Protein AF-A0A8H7PM31-F1 (afdb_monomer_lite)

Structure (mmCIF, N/CA/C/O backbone):
data_AF-A0A8H7PM31-F1
#
_entry.id   AF-A0A8H7PM31-F1
#
loop_
_atom_site.group_PDB
_atom_site.id
_atom_site.type_symbol
_atom_site.label_atom_id
_atom_site.label_alt_id
_atom_site.label_comp_id
_atom_site.label_asym_id
_atom_site.label_entity_id
_atom_site.label_seq_id
_atom_site.pdbx_PDB_ins_code
_atom_site.Cartn_x
_atom_site.Cartn_y
_atom_site.Cartn_z
_atom_site.occupancy
_atom_site.B_iso_or_equiv
_atom_site.auth_seq_id
_atom_site.auth_comp_id
_atom_site.auth_asym_id
_atom_site.auth_atom_id
_atom_site.pdbx_PDB_model_num
ATOM 1 N N . MET A 1 1 ? -33.377 15.675 22.218 1.00 45.00 1 MET A N 1
ATOM 2 C CA . MET A 1 1 ? -32.262 16.637 22.140 1.00 45.00 1 MET A CA 1
ATOM 3 C C . MET A 1 1 ? -31.591 16.494 20.774 1.00 45.00 1 MET A C 1
ATOM 5 O O . MET A 1 1 ? -31.888 15.570 20.037 1.00 45.00 1 MET A O 1
ATOM 9 N N . GLY A 1 2 ? -30.777 17.449 20.335 1.00 59.16 2 GLY A N 1
ATOM 10 C CA . GLY A 1 2 ? -30.317 17.494 18.942 1.00 59.16 2 GLY A CA 1
ATOM 11 C C . GLY A 1 2 ? -29.448 16.301 18.508 1.00 59.16 2 GLY A C 1
ATOM 12 O O . GLY A 1 2 ? -29.523 15.890 17.349 1.00 59.16 2 GLY A O 1
ATOM 13 N N . TYR A 1 3 ? -28.716 15.693 19.444 1.00 81.50 3 TYR A N 1
ATOM 14 C CA . TYR A 1 3 ? -27.891 14.512 19.188 1.00 81.50 3 TYR A CA 1
ATOM 15 C C . TYR A 1 3 ? -28.659 13.182 19.175 1.00 81.50 3 TYR A C 1
ATOM 17 O O . TYR A 1 3 ? -28.059 12.182 18.811 1.00 81.50 3 TYR A O 1
ATOM 25 N N . ASP A 1 4 ? -29.967 13.143 19.468 1.00 82.38 4 ASP A N 1
ATOM 26 C CA . ASP A 1 4 ? -30.724 11.877 19.575 1.00 82.38 4 ASP A CA 1
ATOM 27 C C . ASP A 1 4 ? -30.613 11.012 18.308 1.00 82.38 4 ASP A C 1
ATOM 29 O O . ASP A 1 4 ? -30.598 9.788 18.366 1.00 82.38 4 ASP A O 1
ATOM 33 N N . LYS A 1 5 ? -30.529 11.656 17.139 1.00 85.81 5 LYS A N 1
ATOM 34 C CA . LYS A 1 5 ? -30.349 10.964 15.858 1.00 85.81 5 LYS A CA 1
ATOM 35 C C . LYS A 1 5 ? -28.924 10.465 15.637 1.00 85.81 5 LYS A C 1
ATOM 37 O O . LYS A 1 5 ? -28.766 9.447 14.979 1.00 85.81 5 LYS A O 1
ATOM 42 N N . LEU A 1 6 ? -27.915 11.166 16.160 1.00 87.94 6 LEU A N 1
ATOM 43 C CA . LEU A 1 6 ? -26.543 10.660 16.160 1.00 87.94 6 LEU A CA 1
ATOM 44 C C . LEU A 1 6 ? -26.432 9.463 17.107 1.00 87.94 6 LEU A C 1
ATOM 46 O O . LEU A 1 6 ? -25.900 8.435 16.715 1.00 87.94 6 LEU A O 1
ATOM 50 N N . ASP A 1 7 ? -27.002 9.569 18.306 1.00 89.12 7 ASP A N 1
ATOM 51 C CA . ASP A 1 7 ? -27.062 8.473 19.275 1.00 89.12 7 ASP A CA 1
ATOM 52 C C . ASP A 1 7 ? -27.772 7.245 18.682 1.00 89.12 7 ASP A C 1
ATOM 54 O O . ASP A 1 7 ? -27.278 6.126 18.794 1.00 89.12 7 ASP A O 1
ATOM 58 N N . ALA A 1 8 ? -28.889 7.453 17.975 1.00 86.88 8 ALA A N 1
ATOM 59 C CA . ALA A 1 8 ? -29.598 6.387 17.268 1.00 86.88 8 ALA A CA 1
ATOM 60 C C . ALA A 1 8 ? -28.777 5.775 16.121 1.00 86.88 8 ALA A C 1
ATOM 62 O O . ALA A 1 8 ? -28.848 4.571 15.903 1.00 86.88 8 ALA A O 1
ATOM 63 N N . ALA A 1 9 ? -28.003 6.590 15.399 1.00 85.06 9 ALA A N 1
ATOM 64 C CA . ALA A 1 9 ? -27.138 6.135 14.315 1.00 85.06 9 ALA A CA 1
ATOM 65 C C . ALA A 1 9 ? -25.935 5.323 14.822 1.00 85.06 9 ALA A C 1
ATOM 67 O O . ALA A 1 9 ? -25.570 4.318 14.219 1.00 85.06 9 ALA A O 1
ATOM 68 N N . LEU A 1 10 ? -25.334 5.737 15.940 1.00 87.50 10 LEU A N 1
ATOM 69 C CA . LEU A 1 10 ? -24.235 5.016 16.585 1.00 87.50 10 LEU A CA 1
ATOM 70 C C . LEU A 1 10 ? -24.727 3.753 17.304 1.00 87.50 10 LEU A C 1
ATOM 72 O O . LEU A 1 10 ? -23.999 2.765 17.370 1.00 87.50 10 LEU A O 1
ATOM 76 N N . ALA A 1 11 ? -25.958 3.787 17.825 1.00 86.56 11 ALA A N 1
ATOM 77 C CA . ALA A 1 11 ? -26.639 2.682 18.496 1.00 86.56 11 ALA A CA 1
ATOM 78 C C . ALA A 1 11 ? -25.849 2.069 19.671 1.00 86.56 11 ALA A C 1
ATOM 80 O O . ALA A 1 11 ? -25.970 0.879 19.969 1.00 86.56 11 ALA A O 1
ATOM 81 N N . TRP A 1 12 ? -25.035 2.872 20.361 1.00 88.69 12 TRP A N 1
ATOM 82 C CA . TRP A 1 12 ? -24.229 2.383 21.477 1.00 88.69 12 TRP A CA 1
ATOM 83 C C . TRP A 1 12 ? -25.018 2.296 22.792 1.00 88.69 12 TRP A C 1
ATOM 85 O O . TRP A 1 12 ? -25.852 3.163 23.077 1.00 88.69 12 TRP A O 1
ATOM 95 N N . PRO A 1 13 ? -24.732 1.299 23.653 1.00 82.88 13 PRO A N 1
ATOM 96 C CA . PRO A 1 13 ? -25.353 1.201 24.970 1.00 82.88 13 PRO A CA 1
ATOM 97 C C . PRO A 1 13 ? -25.128 2.473 25.798 1.00 82.88 13 PRO A C 1
ATOM 99 O O . PRO A 1 13 ? -24.004 2.948 25.929 1.00 82.88 13 PRO A O 1
ATOM 102 N N . GLN A 1 14 ? -26.204 3.024 26.371 1.00 83.00 14 GLN A N 1
ATOM 103 C CA . GLN A 1 14 ? -26.175 4.255 27.182 1.00 83.00 14 GLN A CA 1
ATOM 104 C C . GLN A 1 14 ? -25.599 5.492 26.459 1.00 83.00 14 GLN A C 1
ATOM 106 O O . GLN A 1 14 ? -25.254 6.473 27.116 1.00 83.00 14 GLN A O 1
ATOM 111 N N . ASN A 1 15 ? -25.512 5.466 25.124 1.00 88.31 15 ASN A N 1
ATOM 112 C CA . ASN A 1 15 ? -24.873 6.495 24.295 1.00 88.31 15 ASN A CA 1
ATOM 113 C C . ASN A 1 15 ? -23.386 6.718 24.640 1.00 88.31 15 ASN A C 1
ATOM 115 O O . ASN A 1 15 ? -22.855 7.825 24.495 1.00 88.31 15 ASN A O 1
ATOM 119 N N . VAL A 1 16 ? -22.720 5.659 25.110 1.00 89.12 16 VAL A N 1
ATOM 120 C CA . VAL A 1 16 ? -21.295 5.628 25.450 1.00 89.12 16 VAL A CA 1
ATOM 121 C C . VAL A 1 16 ? -20.560 4.729 24.442 1.00 89.12 16 VAL A C 1
ATOM 123 O O . VAL A 1 16 ? -21.008 3.609 24.210 1.00 89.12 16 VAL A O 1
ATOM 126 N N . PRO A 1 17 ? -19.442 5.177 23.845 1.00 89.62 17 PRO A N 1
ATOM 127 C CA . PRO A 1 17 ? -18.545 4.369 23.032 1.00 89.62 17 PRO A CA 1
ATOM 128 C C . PRO A 1 17 ? -18.222 2.981 23.596 1.00 89.62 17 PRO A C 1
ATOM 130 O O . PRO A 1 17 ? -18.072 2.825 24.811 1.00 89.62 17 PRO A O 1
ATOM 133 N N . PRO A 1 18 ? -17.998 1.984 22.723 1.00 87.62 18 PRO A N 1
ATOM 134 C CA . PRO A 1 18 ? -17.563 0.658 23.141 1.00 87.62 18 PRO A CA 1
ATOM 135 C C . PRO A 1 18 ? -16.246 0.705 23.926 1.00 87.62 18 PRO A C 1
ATOM 137 O O . PRO A 1 18 ? -15.313 1.409 23.537 1.00 87.62 18 PRO A O 1
ATOM 140 N N . ALA A 1 19 ? -16.148 -0.077 25.000 1.00 86.81 19 ALA A N 1
ATOM 141 C CA . ALA A 1 19 ? -14.922 -0.206 25.784 1.00 86.81 19 ALA A CA 1
ATOM 142 C C . ALA A 1 19 ? -13.772 -0.781 24.939 1.00 86.81 19 ALA A C 1
ATOM 144 O O . ALA A 1 19 ? -13.984 -1.683 24.126 1.00 86.81 19 ALA A O 1
ATOM 145 N N . GLY A 1 20 ? -12.553 -0.276 25.137 1.00 87.00 20 GLY A N 1
ATOM 146 C CA . GLY A 1 20 ? -11.367 -0.718 24.396 1.00 87.00 20 GLY A CA 1
ATOM 147 C C . GLY A 1 20 ? -11.335 -0.284 22.927 1.00 87.00 20 GLY A C 1
ATOM 148 O O . GLY A 1 20 ? -10.529 -0.817 22.166 1.00 87.00 20 GLY A O 1
ATOM 149 N N . SER A 1 21 ? -12.206 0.643 22.508 1.00 90.06 21 SER A N 1
ATOM 150 C CA . SER A 1 21 ? -12.247 1.122 21.122 1.00 90.06 21 SER A CA 1
ATOM 151 C C . SER A 1 21 ? -11.328 2.323 20.881 1.00 90.06 21 SER A C 1
ATOM 153 O O . SER A 1 21 ? -11.058 3.132 21.773 1.00 90.06 21 SER A O 1
ATOM 155 N N . ASN A 1 22 ? -10.848 2.434 19.644 1.00 92.75 22 ASN A N 1
ATOM 156 C CA . ASN A 1 22 ? -10.134 3.591 19.123 1.00 92.75 22 ASN A CA 1
ATOM 157 C C . ASN A 1 22 ? -10.984 4.297 18.061 1.00 92.75 22 ASN A C 1
ATOM 159 O O . ASN A 1 22 ? -11.153 3.790 16.951 1.00 92.75 22 ASN A O 1
ATOM 163 N N . ILE A 1 23 ? -11.506 5.472 18.388 1.00 93.81 23 ILE A N 1
ATOM 164 C CA . ILE A 1 23 ? -12.358 6.267 17.506 1.00 93.81 23 ILE A CA 1
ATOM 165 C C . ILE A 1 23 ? -11.547 7.444 16.976 1.00 93.81 23 ILE A C 1
ATOM 167 O O . ILE A 1 23 ? -10.914 8.175 17.736 1.00 93.81 23 ILE A O 1
ATOM 171 N N . VAL A 1 24 ? -11.585 7.656 15.666 1.00 94.44 24 VAL A N 1
ATOM 172 C CA . VAL A 1 24 ? -10.928 8.804 15.038 1.00 94.44 24 VAL A CA 1
ATOM 173 C C . VAL A 1 24 ? -11.989 9.733 14.469 1.00 94.44 24 VAL A C 1
ATOM 175 O O . VAL A 1 24 ? -12.844 9.309 13.696 1.00 94.44 24 VAL A O 1
ATOM 178 N N . ILE A 1 25 ? -11.941 11.000 14.866 1.00 94.94 25 ILE A N 1
ATOM 179 C CA . ILE A 1 25 ? -12.756 12.058 14.276 1.00 94.94 25 ILE A CA 1
ATOM 180 C C . ILE A 1 25 ? -11.877 12.789 13.270 1.00 94.94 25 ILE A C 1
ATOM 182 O O . ILE A 1 25 ? -10.817 13.293 13.635 1.00 94.94 25 ILE A O 1
ATOM 186 N N . THR A 1 26 ? -12.313 12.843 12.018 1.00 92.69 26 THR A N 1
ATOM 187 C CA . THR A 1 26 ? -11.656 13.657 10.996 1.00 92.69 26 THR A CA 1
ATOM 188 C C . THR A 1 26 ? -12.504 14.869 10.689 1.00 92.69 26 THR A C 1
ATOM 190 O O . THR A 1 26 ? -13.721 14.751 10.531 1.00 92.69 26 THR A O 1
ATOM 193 N N . ASP A 1 27 ? -11.875 16.014 10.530 1.00 89.88 27 ASP A N 1
ATOM 194 C CA . ASP A 1 27 ? -12.546 17.236 10.120 1.00 89.88 27 ASP A CA 1
ATOM 195 C C . ASP A 1 27 ? -11.686 18.021 9.120 1.00 89.88 27 ASP A C 1
ATOM 197 O O . ASP A 1 27 ? -10.603 17.584 8.727 1.00 89.88 27 ASP A O 1
ATOM 201 N N . THR A 1 28 ? -12.213 19.141 8.636 1.00 85.31 28 THR A N 1
ATOM 202 C CA . THR A 1 28 ? -11.558 19.986 7.630 1.00 85.31 28 THR A CA 1
ATOM 203 C C . THR A 1 28 ? -11.675 21.457 8.019 1.00 85.31 28 THR A C 1
ATOM 205 O O . THR A 1 28 ? -12.566 21.842 8.779 1.00 85.31 28 THR A O 1
ATOM 208 N N . LEU A 1 29 ? -10.874 22.327 7.409 1.00 80.50 29 LEU A N 1
ATOM 209 C CA . LEU A 1 29 ? -10.972 23.783 7.563 1.00 80.50 29 LEU A CA 1
ATOM 210 C C . LEU A 1 29 ? -12.382 24.320 7.272 1.00 80.50 29 LEU A C 1
ATOM 212 O O . LEU A 1 29 ? -12.822 25.294 7.882 1.00 80.50 29 LEU A O 1
ATOM 216 N N . LYS A 1 30 ? -13.106 23.690 6.340 1.00 81.56 30 LYS A N 1
ATOM 217 C CA . LYS A 1 30 ? -14.468 24.091 5.946 1.00 81.56 30 LYS A CA 1
ATOM 218 C C . LYS A 1 30 ? -15.546 23.507 6.863 1.00 81.56 30 LYS A C 1
ATOM 220 O O . LYS A 1 30 ? -16.683 23.972 6.828 1.00 81.56 30 LYS A O 1
ATOM 225 N N . SER A 1 31 ? -15.212 22.498 7.662 1.00 86.94 31 SER A N 1
ATOM 226 C CA . SER A 1 31 ? -16.154 21.730 8.467 1.00 86.94 31 SER A CA 1
ATOM 227 C C . SER A 1 31 ? -15.447 21.155 9.693 1.00 86.94 31 SER A C 1
ATOM 229 O O . SER A 1 31 ? -14.782 20.133 9.586 1.00 86.94 31 SER A O 1
ATOM 231 N N . ASN A 1 32 ? -15.614 21.807 10.847 1.00 86.75 32 ASN A N 1
ATOM 232 C CA . ASN A 1 32 ? -14.969 21.442 12.112 1.00 86.75 32 ASN A CA 1
ATOM 233 C C . ASN A 1 32 ? -15.718 20.308 12.847 1.00 86.75 32 ASN A C 1
ATOM 235 O O . ASN A 1 32 ? -16.949 20.329 12.924 1.00 86.75 32 ASN A O 1
ATOM 239 N N . GLY A 1 33 ? -14.978 19.357 13.428 1.00 88.44 33 GLY A N 1
ATOM 240 C CA . GLY A 1 33 ? -15.502 18.161 14.103 1.00 88.44 33 GLY A CA 1
ATOM 241 C C . GLY A 1 33 ? -15.648 18.264 15.628 1.00 88.44 33 GLY A C 1
ATOM 242 O O . GLY A 1 33 ? -16.216 17.363 16.248 1.00 88.44 33 GLY A O 1
ATOM 243 N N . ASN A 1 34 ? -15.209 19.354 16.264 1.00 89.06 34 ASN A N 1
ATOM 244 C CA . ASN A 1 34 ? -15.133 19.492 17.729 1.00 89.06 34 ASN A CA 1
ATOM 245 C C . ASN A 1 34 ? -16.489 19.405 18.437 1.00 89.06 34 ASN A C 1
ATOM 247 O O . ASN A 1 34 ? -16.559 19.050 19.615 1.00 89.06 34 ASN A O 1
ATOM 251 N N . PHE A 1 35 ? -17.596 19.674 17.740 1.00 90.75 35 PHE A N 1
ATOM 252 C CA . PHE A 1 35 ? -18.934 19.494 18.310 1.00 90.75 35 PHE A CA 1
ATOM 253 C C . PHE A 1 35 ? -19.185 18.040 18.760 1.00 90.75 35 PHE A C 1
ATOM 255 O O . PHE A 1 35 ? -19.880 17.820 19.754 1.00 90.75 35 PHE A O 1
ATOM 262 N N . LEU A 1 36 ? -18.560 17.059 18.095 1.00 93.38 36 LEU A N 1
ATOM 263 C CA . LEU A 1 36 ? -18.617 15.643 18.466 1.00 93.38 36 LEU A CA 1
ATOM 264 C C . LEU A 1 36 ? -17.875 15.360 19.777 1.00 93.38 36 LEU A C 1
ATOM 266 O O . LEU A 1 36 ? -18.378 14.603 20.606 1.00 93.38 36 LEU A O 1
ATOM 270 N N . LEU A 1 37 ? -16.731 16.011 20.021 1.00 93.38 37 LEU A N 1
ATOM 271 C CA . LEU A 1 37 ? -16.001 15.866 21.285 1.00 93.38 37 LEU A CA 1
ATOM 272 C C . LEU A 1 37 ? -16.878 16.247 22.472 1.00 93.38 37 LEU A C 1
ATOM 274 O O . LEU A 1 37 ? -16.996 15.496 23.438 1.00 93.38 37 LEU A O 1
ATOM 278 N N . HIS A 1 38 ? -17.547 17.397 22.386 1.00 91.94 38 HIS A N 1
ATOM 279 C CA . HIS A 1 38 ? -18.419 17.859 23.459 1.00 91.94 38 HIS A CA 1
ATOM 280 C C . HIS A 1 38 ? -19.606 16.926 23.699 1.00 91.94 38 HIS A C 1
ATOM 282 O O . HIS A 1 38 ? -20.025 16.765 24.846 1.00 91.94 38 HIS A O 1
ATOM 288 N N . HIS A 1 39 ? -20.124 16.293 22.648 1.00 91.75 39 HIS A N 1
ATOM 289 C CA . HIS A 1 39 ? -21.155 15.271 22.766 1.00 91.75 39 HIS A CA 1
ATOM 290 C C . HIS A 1 39 ? -20.655 14.034 23.532 1.00 91.75 39 HIS A C 1
ATOM 292 O O . HIS A 1 39 ? -21.291 13.625 24.506 1.00 91.75 39 HIS A O 1
ATOM 298 N N . PHE A 1 40 ? -19.482 13.497 23.182 1.00 93.50 40 PHE A N 1
ATOM 299 C CA . PHE A 1 40 ? -18.927 12.329 23.872 1.00 93.50 40 PHE A CA 1
ATOM 300 C C . PHE A 1 40 ? -18.518 12.628 25.315 1.00 93.50 40 PHE A C 1
ATOM 302 O O . PHE A 1 40 ? -18.835 11.836 26.205 1.00 93.50 40 PHE A O 1
ATOM 309 N N . ILE A 1 41 ? -17.899 13.786 25.578 1.00 93.69 41 ILE A N 1
ATOM 310 C CA . ILE A 1 41 ? -17.606 14.253 26.945 1.00 93.69 41 ILE A CA 1
ATOM 311 C C . ILE A 1 41 ? -18.903 14.306 27.755 1.00 93.69 41 ILE A C 1
ATOM 313 O O . ILE A 1 41 ? -18.960 13.832 28.890 1.00 93.69 41 ILE A O 1
ATOM 317 N N . ALA A 1 42 ? -19.960 14.867 27.164 1.00 91.69 42 ALA A N 1
ATOM 318 C CA . ALA A 1 42 ? -21.229 15.036 27.839 1.00 91.69 42 ALA A CA 1
ATOM 319 C C . ALA A 1 42 ? -21.883 13.705 28.224 1.00 91.69 42 ALA A C 1
ATOM 321 O O . ALA A 1 42 ? -22.327 13.547 29.363 1.00 91.69 42 ALA A O 1
ATOM 322 N N . ASN A 1 43 ? -21.933 12.749 27.298 1.00 91.12 43 ASN A N 1
ATOM 323 C CA . ASN A 1 43 ? -22.573 11.459 27.537 1.00 91.12 43 ASN A CA 1
ATOM 324 C C . ASN A 1 43 ? -21.816 10.615 28.573 1.00 91.12 43 ASN A C 1
ATOM 326 O O . ASN A 1 43 ? -22.452 10.080 29.478 1.00 91.12 43 ASN A O 1
ATOM 330 N N . HIS A 1 44 ? -20.479 10.578 28.536 1.00 91.50 44 HIS A N 1
ATOM 331 C CA . HIS A 1 44 ? -19.704 9.822 29.533 1.00 91.50 44 HIS A CA 1
ATOM 332 C C . HIS A 1 44 ? -19.826 10.400 30.939 1.00 91.50 44 HIS A C 1
ATOM 334 O O . HIS A 1 44 ? -19.984 9.649 31.900 1.00 91.50 44 HIS A O 1
ATOM 340 N N . LEU A 1 45 ? -19.803 11.731 31.076 1.00 92.19 45 LEU A N 1
ATOM 341 C CA . LEU A 1 45 ? -19.981 12.365 32.383 1.00 92.19 45 LEU A CA 1
ATOM 342 C C . LEU A 1 45 ? -21.394 12.134 32.935 1.00 92.19 45 LEU A C 1
ATOM 344 O O . LEU A 1 45 ? -21.547 11.905 34.134 1.00 92.19 45 LEU A O 1
ATOM 348 N N . ARG A 1 46 ? -22.427 12.133 32.076 1.00 90.38 46 ARG A N 1
ATOM 349 C CA . ARG A 1 46 ? -23.801 11.763 32.472 1.00 90.38 46 ARG A CA 1
ATOM 350 C C . ARG A 1 46 ? -23.918 10.292 32.872 1.00 90.38 46 ARG A C 1
ATOM 352 O O . ARG A 1 46 ? -24.675 9.989 33.787 1.00 90.38 46 ARG A O 1
ATOM 359 N N . ALA A 1 47 ? -23.147 9.409 32.240 1.00 89.00 47 ALA A N 1
ATOM 360 C CA . ALA A 1 47 ? -23.024 8.003 32.624 1.00 89.00 47 ALA A CA 1
ATOM 361 C C . ALA A 1 47 ? -22.181 7.790 33.902 1.00 89.00 47 ALA A C 1
ATOM 363 O O . ALA A 1 47 ? -22.007 6.660 34.349 1.00 89.00 47 ALA A O 1
ATOM 364 N N . GLY A 1 48 ? -21.652 8.863 34.506 1.00 87.81 48 GLY A N 1
ATOM 365 C CA . GLY A 1 48 ? -20.840 8.804 35.723 1.00 87.81 48 GLY A CA 1
ATOM 366 C C . GLY A 1 48 ? -19.408 8.305 35.506 1.00 87.81 48 GLY A C 1
ATOM 367 O O . GLY A 1 48 ? -18.702 8.060 36.484 1.00 87.81 48 GLY A O 1
ATOM 368 N N . GLN A 1 49 ? -18.972 8.170 34.252 1.00 89.44 49 GLN A N 1
ATOM 369 C CA . GLN A 1 49 ? -17.637 7.706 33.886 1.00 89.44 49 GLN A CA 1
ATOM 370 C C . GLN A 1 49 ? -16.616 8.847 33.868 1.00 89.44 49 GLN A C 1
ATOM 372 O O . GLN A 1 49 ? -16.964 10.031 33.821 1.00 89.44 49 GLN A O 1
ATOM 377 N N . LYS A 1 50 ? -15.330 8.482 33.920 1.00 92.62 50 LYS A N 1
ATOM 378 C CA . LYS A 1 50 ? -14.230 9.447 33.914 1.00 92.62 50 LYS A CA 1
ATOM 379 C C . LYS A 1 50 ? -13.851 9.858 32.497 1.00 92.62 50 LYS A C 1
ATOM 381 O O . LYS A 1 50 ? -13.841 9.035 31.585 1.00 92.62 50 LYS A O 1
ATOM 386 N N . VAL A 1 51 ? -13.479 11.123 32.336 1.00 95.50 51 VAL A N 1
ATOM 387 C CA . VAL A 1 51 ? -13.049 11.693 31.057 1.00 95.50 51 VAL A CA 1
ATOM 388 C C . VAL A 1 51 ? -11.727 12.433 31.237 1.00 95.50 51 VAL A C 1
ATOM 390 O O . VAL A 1 51 ? -11.596 13.277 32.124 1.00 95.50 51 VAL A O 1
ATOM 393 N N . ILE A 1 52 ? -10.761 12.132 30.375 1.00 95.94 52 ILE A N 1
ATOM 394 C CA . ILE A 1 52 ? -9.453 12.776 30.283 1.00 95.94 52 ILE A CA 1
ATOM 395 C C . ILE A 1 52 ? -9.377 13.459 28.919 1.00 95.94 52 ILE A C 1
ATOM 397 O O . ILE A 1 52 ? -9.483 12.796 27.892 1.00 95.94 52 ILE A O 1
ATOM 401 N N . VAL A 1 53 ? -9.184 14.775 28.898 1.00 96.25 53 VAL A N 1
ATOM 402 C CA . VAL A 1 53 ? -9.020 15.556 27.665 1.00 96.25 53 VAL A CA 1
ATOM 403 C C . VAL A 1 53 ? -7.617 16.136 27.624 1.00 96.25 53 VAL A C 1
ATOM 405 O O . VAL A 1 53 ? -7.228 16.867 28.533 1.00 96.25 53 VAL A O 1
ATOM 408 N N . VAL A 1 54 ? -6.881 15.834 26.561 1.00 95.19 54 VAL A N 1
ATOM 409 C CA . VAL A 1 54 ? -5.610 16.465 26.209 1.00 95.19 54 VAL A CA 1
ATOM 410 C C . VAL A 1 54 ? -5.908 17.543 25.173 1.00 95.19 54 VAL A C 1
ATOM 412 O O . VAL A 1 54 ? -6.217 17.225 24.028 1.00 95.19 54 VAL A O 1
ATOM 415 N N . GLY A 1 55 ? -5.874 18.807 25.593 1.00 92.38 55 GLY A N 1
ATOM 416 C CA . GLY A 1 55 ? -6.163 19.948 24.725 1.00 92.38 55 GLY A CA 1
ATOM 417 C C . GLY A 1 55 ? -4.910 20.436 24.008 1.00 92.38 55 GLY A C 1
ATOM 418 O O . GLY A 1 55 ? -4.074 21.081 24.645 1.00 92.38 55 GLY A O 1
ATOM 419 N N . LEU A 1 56 ? -4.785 20.149 22.707 1.00 90.00 56 LEU A N 1
ATOM 420 C CA . LEU A 1 56 ? -3.722 20.703 21.857 1.00 90.00 56 LEU A CA 1
ATOM 421 C C . LEU A 1 56 ? -4.219 21.864 20.987 1.00 90.00 56 LEU A C 1
ATOM 423 O O . LEU A 1 56 ? -3.401 22.667 20.558 1.00 90.00 56 LEU A O 1
ATOM 427 N N . SER A 1 57 ? -5.532 22.010 20.775 1.00 86.19 57 SER A N 1
ATOM 428 C CA . SER A 1 57 ? -6.103 23.115 19.987 1.00 86.19 57 SER A CA 1
ATOM 429 C C . SER A 1 57 ? -6.702 24.228 20.857 1.00 86.19 57 SER A C 1
ATOM 431 O O . SER A 1 57 ? -6.524 25.417 20.588 1.00 86.19 57 SER A O 1
ATOM 433 N N . GLN A 1 58 ? -7.407 23.864 21.937 1.00 88.81 58 GLN A N 1
ATOM 434 C CA . GLN A 1 58 ? -8.178 24.804 22.761 1.00 88.81 58 GLN A CA 1
ATOM 435 C C . GLN A 1 58 ? -7.843 24.730 24.256 1.00 88.81 58 GLN A C 1
ATOM 437 O O . GLN A 1 58 ? -7.538 23.673 24.803 1.00 88.81 58 GLN A O 1
ATOM 442 N N . ILE A 1 59 ? -7.998 25.856 24.959 1.00 88.06 59 ILE A N 1
ATOM 443 C CA . ILE A 1 59 ? -7.841 25.930 26.423 1.00 88.06 59 ILE A CA 1
ATOM 444 C C . ILE A 1 59 ? -9.090 25.425 27.164 1.00 88.06 59 ILE A C 1
ATOM 446 O O . ILE A 1 59 ? -10.207 25.508 26.653 1.00 88.06 59 ILE A O 1
ATOM 450 N N . PHE A 1 60 ? -8.948 25.013 28.431 1.00 90.00 60 PHE A N 1
ATOM 451 C CA . PHE A 1 60 ? -10.060 24.503 29.256 1.00 90.00 60 PHE A CA 1
ATOM 452 C C . PHE A 1 60 ? -11.307 25.407 29.273 1.00 90.00 60 PHE A C 1
ATOM 454 O O . PHE A 1 60 ? -12.435 24.913 29.294 1.00 90.00 60 PHE A O 1
ATOM 461 N N . ASN A 1 61 ? -11.132 26.735 29.239 1.00 89.38 61 ASN A N 1
ATOM 462 C CA . ASN A 1 61 ? -12.257 27.674 29.243 1.00 89.38 61 ASN A CA 1
ATOM 463 C C . ASN A 1 61 ? -13.197 27.484 28.035 1.00 89.38 61 ASN A C 1
ATOM 465 O O . ASN A 1 61 ? -14.408 27.636 28.175 1.00 89.38 61 ASN A O 1
ATOM 469 N N . HIS A 1 62 ? -12.660 27.103 26.872 1.00 89.94 62 HIS A N 1
ATOM 470 C CA . HIS A 1 62 ? -13.451 26.786 25.683 1.00 89.94 62 HIS A CA 1
ATOM 471 C C . HIS A 1 62 ? -14.411 25.619 25.960 1.00 89.94 62 HIS A C 1
ATOM 473 O O . HIS A 1 62 ? -15.630 25.752 25.827 1.00 89.94 62 HIS A O 1
ATOM 479 N N . TYR A 1 63 ? -13.864 24.510 26.464 1.00 91.50 63 TYR A N 1
ATOM 480 C CA . TYR A 1 63 ? -14.622 23.320 26.846 1.00 91.50 63 TYR A CA 1
ATOM 481 C C . TYR A 1 63 ? -15.673 23.608 27.910 1.00 91.50 63 TYR A C 1
ATOM 483 O O . TYR A 1 63 ? -16.811 23.153 27.799 1.00 91.50 63 TYR A O 1
ATOM 491 N N . PHE A 1 64 ? -15.312 24.389 28.928 1.00 91.00 64 PHE A N 1
ATOM 492 C CA . PHE A 1 64 ? -16.215 24.764 30.009 1.00 91.00 64 PHE A CA 1
ATOM 493 C C . PHE A 1 64 ? -17.435 25.549 29.507 1.00 91.00 64 PHE A C 1
ATOM 495 O O . PHE A 1 64 ? -18.569 25.226 29.873 1.00 91.00 64 PHE A O 1
ATOM 502 N N . LEU A 1 65 ? -17.226 26.552 28.648 1.00 90.19 65 LEU A N 1
ATOM 503 C CA . LEU A 1 65 ? -18.310 27.377 28.110 1.00 90.19 65 LEU A CA 1
ATOM 504 C C . LEU A 1 65 ? -19.267 26.567 27.227 1.00 90.19 65 LEU A C 1
ATOM 506 O O . LEU A 1 65 ? -20.483 26.732 27.341 1.00 90.19 65 LEU A O 1
ATOM 510 N N . ILE A 1 66 ? -18.743 25.674 26.384 1.00 88.69 66 ILE A N 1
ATOM 511 C CA . ILE A 1 66 ? -19.574 24.825 25.519 1.00 88.69 66 ILE A CA 1
ATOM 512 C C . ILE A 1 66 ? -20.289 23.749 26.337 1.00 88.69 66 ILE A C 1
ATOM 514 O O . ILE A 1 66 ? -21.494 23.563 26.173 1.00 88.69 66 ILE A O 1
ATOM 518 N N . GLY A 1 67 ? -19.600 23.110 27.286 1.00 89.31 67 GLY A N 1
ATOM 519 C CA . GLY A 1 67 ? -20.212 22.163 28.218 1.00 89.31 67 GLY A CA 1
ATOM 520 C C . GLY A 1 67 ? -21.413 22.778 28.939 1.00 89.31 67 GLY A C 1
ATOM 521 O O . GLY A 1 67 ? -22.485 22.173 28.976 1.00 89.31 67 GLY A O 1
ATOM 522 N N . ARG A 1 68 ? -21.287 24.031 29.400 1.00 89.75 68 ARG A N 1
ATOM 523 C CA . ARG A 1 68 ? -22.386 24.766 30.044 1.00 89.75 68 ARG A CA 1
ATOM 524 C C . ARG A 1 68 ? -23.582 24.971 29.110 1.00 89.75 68 ARG A C 1
ATOM 526 O O . ARG A 1 68 ? -24.715 24.832 29.565 1.00 89.75 68 ARG A O 1
ATOM 533 N N . LYS A 1 69 ? -23.355 25.259 27.822 1.00 87.12 69 LYS A N 1
ATOM 534 C CA . LYS A 1 69 ? -24.427 25.355 26.809 1.00 87.12 69 LYS A CA 1
ATOM 535 C C . LYS A 1 69 ? -25.122 24.013 26.564 1.00 87.12 69 LYS A C 1
ATOM 537 O O . LYS A 1 69 ? -26.327 23.989 26.343 1.00 87.12 69 LYS A O 1
ATOM 542 N N . LEU A 1 70 ? -24.386 22.906 26.668 1.00 85.31 70 LEU A N 1
ATOM 543 C CA . LEU A 1 70 ? -24.915 21.538 26.580 1.00 85.31 70 LEU A CA 1
ATOM 544 C C . LEU A 1 70 ? -25.512 21.021 27.905 1.00 85.31 70 LEU A C 1
ATOM 546 O O . LEU A 1 70 ? -25.881 19.848 28.008 1.00 85.31 70 LEU A O 1
ATOM 550 N N . GLY A 1 71 ? -25.613 21.885 28.922 1.00 87.81 71 GLY A N 1
ATOM 551 C CA . GLY A 1 71 ? -26.221 21.571 30.214 1.00 87.81 71 GLY A CA 1
ATOM 552 C C . GLY A 1 71 ? -25.318 20.807 31.184 1.00 87.81 71 GLY A C 1
ATOM 553 O O . GLY A 1 71 ? -25.831 20.182 32.107 1.00 87.81 71 GLY A O 1
ATOM 554 N N . ILE A 1 72 ? -23.994 20.833 30.997 1.00 89.75 72 ILE A N 1
ATOM 555 C CA . ILE A 1 72 ? -23.024 20.150 31.866 1.00 89.75 72 ILE A CA 1
ATOM 556 C C . ILE A 1 72 ? -22.030 21.140 32.458 1.00 89.75 72 ILE A C 1
ATOM 558 O O . ILE A 1 72 ? -21.391 21.924 31.758 1.00 89.75 72 ILE A O 1
ATOM 562 N N . ASN A 1 73 ? -21.845 21.067 33.773 1.00 91.19 73 ASN A N 1
ATOM 563 C CA . ASN A 1 73 ? -20.854 21.872 34.469 1.00 91.19 73 ASN A CA 1
ATOM 564 C C . ASN A 1 73 ? -19.530 21.103 34.609 1.00 91.19 73 ASN A C 1
ATOM 566 O O . ASN A 1 73 ? -19.318 20.377 35.582 1.00 91.19 73 ASN A O 1
ATOM 570 N N . LEU A 1 74 ? -18.619 21.286 33.646 1.00 91.69 74 LEU A N 1
ATOM 571 C CA . LEU A 1 74 ? -17.307 20.620 33.661 1.00 91.69 74 LEU A CA 1
ATOM 572 C C . LEU A 1 74 ? -16.465 20.980 34.891 1.00 91.69 74 LEU A C 1
ATOM 574 O O . LEU A 1 74 ? -15.675 20.160 35.350 1.00 91.69 74 LEU A O 1
ATOM 578 N N . GLN A 1 75 ? -16.641 22.176 35.461 1.00 89.75 75 GLN A N 1
ATOM 579 C CA . GLN A 1 75 ? -15.910 22.574 36.663 1.00 89.75 75 GLN A CA 1
ATOM 580 C C . GLN A 1 75 ? -16.308 21.716 37.871 1.00 89.75 75 GLN A C 1
ATOM 582 O O . GLN A 1 75 ? -15.437 21.316 38.641 1.00 89.75 75 GLN A O 1
ATOM 587 N N . THR A 1 76 ? -17.593 21.386 38.013 1.00 90.81 76 THR A N 1
ATOM 588 C CA . THR A 1 76 ? -18.079 20.494 39.076 1.00 90.81 76 THR A CA 1
ATOM 589 C C . THR A 1 76 ? -17.528 19.079 38.904 1.00 90.81 76 THR A C 1
ATOM 591 O O . THR A 1 76 ? -16.977 18.520 39.847 1.00 90.81 76 THR A O 1
ATOM 594 N N . HIS A 1 77 ? -17.585 18.517 37.692 1.00 91.94 77 HIS A N 1
ATOM 595 C CA . HIS A 1 77 ? -17.020 17.185 37.430 1.00 91.94 77 HIS A CA 1
ATOM 596 C C . HIS A 1 77 ? -15.504 17.136 37.637 1.00 91.94 77 HIS A C 1
ATOM 598 O O . HIS A 1 77 ? -14.975 16.127 38.099 1.00 91.94 77 HIS A O 1
ATOM 604 N N . LYS A 1 78 ? -14.805 18.236 37.356 1.00 91.38 78 LYS A N 1
ATOM 605 C CA . LYS A 1 78 ? -13.374 18.369 37.625 1.00 91.38 78 LYS A CA 1
ATOM 606 C C . LYS A 1 78 ? -13.056 18.413 39.120 1.00 91.38 78 LYS A C 1
ATOM 608 O O . LYS A 1 78 ? -12.121 17.750 39.552 1.00 91.38 78 LYS A O 1
ATOM 613 N N . GLN A 1 79 ? -13.842 19.142 39.917 1.00 88.75 79 GLN A N 1
ATOM 614 C CA . GLN A 1 79 ? -13.711 19.153 41.384 1.00 88.75 79 GLN A CA 1
ATOM 615 C C . GLN A 1 79 ? -13.997 17.778 42.002 1.00 88.75 79 GLN A C 1
ATOM 617 O O . GLN A 1 79 ? -13.341 17.393 42.963 1.00 88.75 79 GLN A O 1
ATOM 622 N N . ASN A 1 80 ? -14.919 17.020 41.405 1.00 87.94 80 ASN A N 1
ATOM 623 C CA . ASN A 1 80 ? -15.264 15.661 41.822 1.00 87.94 80 ASN A CA 1
ATOM 624 C C . ASN A 1 80 ? -14.289 14.587 41.292 1.00 87.94 80 ASN A C 1
ATOM 626 O O . ASN A 1 80 ? -14.512 13.402 41.526 1.00 87.94 80 ASN A O 1
ATOM 630 N N . GLY A 1 81 ? -13.248 14.964 40.539 1.00 86.75 81 GLY A N 1
ATOM 631 C CA . GLY A 1 81 ? -12.269 14.029 39.969 1.00 86.75 81 GLY A CA 1
ATOM 632 C C . GLY A 1 81 ? -12.784 13.156 38.815 1.00 86.75 81 GLY A C 1
ATOM 633 O O . GLY A 1 81 ? -12.107 12.208 38.421 1.00 86.75 81 GLY A O 1
ATOM 634 N N . GLN A 1 82 ? -13.962 13.457 38.258 1.00 90.44 82 GLN A N 1
ATOM 635 C CA . GLN A 1 82 ? -14.525 12.758 37.094 1.00 90.44 82 GLN A CA 1
ATOM 636 C C . GLN A 1 82 ? -14.029 13.327 35.759 1.00 90.44 82 GLN A C 1
ATOM 638 O O . GLN A 1 82 ? -14.036 12.622 34.755 1.00 90.44 82 GLN A O 1
ATOM 643 N N . PHE A 1 83 ? -13.603 14.592 35.729 1.00 94.44 83 PHE A N 1
ATOM 644 C CA . PHE A 1 83 ? -13.075 15.242 34.530 1.00 94.44 83 PHE A CA 1
ATOM 645 C C . PHE A 1 83 ? -11.645 15.737 34.757 1.00 94.44 83 PHE A C 1
ATOM 647 O O . PHE A 1 83 ? -11.380 16.478 35.705 1.00 94.44 83 PHE A O 1
ATOM 654 N N . VAL A 1 84 ? -10.736 15.367 33.862 1.00 94.56 84 VAL A N 1
ATOM 655 C CA . VAL A 1 84 ? -9.332 15.780 33.873 1.00 94.56 84 VAL A CA 1
ATOM 656 C C . VAL A 1 84 ? -9.030 16.513 32.574 1.00 94.56 84 VAL A C 1
ATOM 658 O O . VAL A 1 84 ? -9.244 15.973 31.493 1.00 94.56 84 VAL A O 1
ATOM 661 N N . PHE A 1 85 ? -8.497 17.729 32.679 1.00 94.50 85 PHE A N 1
ATOM 662 C CA . PHE A 1 85 ? -7.994 18.481 31.534 1.00 94.50 85 PHE A CA 1
ATOM 663 C C . PHE A 1 85 ? -6.476 18.623 31.604 1.00 94.50 85 PHE A C 1
ATOM 665 O O . PHE A 1 85 ? -5.954 19.205 32.560 1.00 94.50 85 PHE A O 1
ATOM 672 N N . ILE A 1 86 ? -5.795 18.123 30.580 1.00 93.38 86 ILE A N 1
ATOM 673 C CA . ILE A 1 86 ? -4.352 18.215 30.391 1.00 93.38 86 ILE A CA 1
ATOM 674 C C . ILE A 1 86 ? -4.092 19.281 29.329 1.00 93.38 86 ILE A C 1
ATOM 676 O O . ILE A 1 86 ? -4.546 19.159 28.192 1.00 93.38 86 ILE A O 1
ATOM 680 N N . ASP A 1 87 ? -3.380 20.337 29.705 1.00 89.88 87 ASP A N 1
ATOM 681 C CA . ASP A 1 87 ? -3.003 21.410 28.788 1.00 89.88 87 ASP A CA 1
ATOM 682 C C . ASP A 1 87 ? -1.750 21.024 27.998 1.00 89.88 87 ASP A C 1
ATOM 684 O O . ASP A 1 87 ? -0.682 20.793 28.573 1.00 89.88 87 ASP A O 1
ATOM 688 N N . GLY A 1 88 ? -1.894 20.940 26.677 1.00 86.81 88 GLY A N 1
ATOM 689 C CA . GLY A 1 88 ? -0.806 20.622 25.765 1.00 86.81 88 GLY A CA 1
ATOM 690 C C . GLY A 1 88 ? -0.178 21.828 25.070 1.00 86.81 88 GLY A C 1
ATOM 691 O O . GLY A 1 88 ? 0.811 21.643 24.373 1.00 86.81 88 GLY A O 1
ATOM 692 N N . LEU A 1 89 ? -0.698 23.049 25.255 1.00 81.88 89 LEU A N 1
ATOM 693 C CA . LEU A 1 89 ? -0.257 24.240 24.516 1.00 81.88 89 LEU A CA 1
ATOM 694 C C . LEU A 1 89 ? 0.829 25.040 25.241 1.00 81.88 89 LEU A C 1
ATOM 696 O O . LEU A 1 89 ? 1.795 25.491 24.614 1.00 81.88 89 LEU A O 1
ATOM 700 N N . THR A 1 90 ? 0.690 25.216 26.560 1.00 77.81 90 THR A N 1
ATOM 701 C CA . THR A 1 90 ? 1.488 26.191 27.325 1.00 77.81 90 THR A CA 1
ATOM 702 C C . THR A 1 90 ? 3.001 25.975 27.213 1.00 77.81 90 THR A C 1
ATOM 704 O O . THR A 1 90 ? 3.720 26.962 27.232 1.00 77.81 90 THR A O 1
ATOM 707 N N . HIS A 1 91 ? 3.501 24.753 26.981 1.00 75.12 91 HIS A N 1
ATOM 708 C CA . HIS A 1 91 ? 4.939 24.473 26.786 1.00 75.12 91 HIS A CA 1
ATOM 709 C C . HIS A 1 91 ? 5.254 23.620 25.545 1.00 75.12 91 HIS A C 1
ATOM 711 O O . HIS A 1 91 ? 6.292 22.963 25.491 1.00 75.12 91 HIS A O 1
ATOM 717 N N . LEU A 1 92 ? 4.368 23.620 24.545 1.00 76.56 92 LEU A N 1
ATOM 718 C CA . LEU A 1 92 ? 4.502 22.760 23.368 1.00 76.56 92 LEU A CA 1
ATOM 719 C C . LEU A 1 92 ? 5.793 22.994 22.566 1.00 76.56 92 LEU A C 1
ATOM 721 O O . LEU A 1 92 ? 6.374 22.053 22.031 1.00 76.56 92 LEU A O 1
ATOM 725 N N . THR A 1 93 ? 6.233 24.250 22.458 1.00 70.19 93 THR A N 1
ATOM 726 C CA . THR A 1 93 ? 7.365 24.646 21.610 1.00 70.19 93 THR A CA 1
ATOM 727 C C . THR A 1 93 ? 8.383 25.453 22.403 1.00 70.19 93 THR A C 1
ATOM 729 O O . THR A 1 93 ? 8.065 26.040 23.437 1.00 70.19 93 THR A O 1
ATOM 732 N N . THR A 1 94 ? 9.611 25.563 21.892 1.00 65.75 94 THR A N 1
ATOM 733 C CA . THR A 1 94 ? 10.671 26.396 22.493 1.00 65.75 94 THR A CA 1
ATOM 734 C C . THR A 1 94 ? 10.227 27.848 22.719 1.00 65.75 94 THR A C 1
ATOM 736 O O . THR A 1 94 ? 10.686 28.493 23.656 1.00 65.75 94 THR A O 1
ATOM 739 N N . TYR A 1 95 ? 9.294 28.356 21.905 1.00 65.44 95 TYR A N 1
ATOM 740 C CA . TYR A 1 95 ? 8.739 29.704 22.046 1.00 65.44 95 TYR A CA 1
ATOM 741 C C . TYR A 1 95 ? 7.785 29.850 23.235 1.00 65.44 95 TYR A C 1
ATOM 743 O O . TYR A 1 95 ? 7.688 30.936 23.803 1.00 65.44 95 TYR A O 1
ATOM 751 N N . THR A 1 96 ? 7.093 28.776 23.623 1.00 70.56 96 THR A N 1
ATOM 752 C CA . THR A 1 96 ? 6.121 28.792 24.723 1.00 70.56 96 THR A CA 1
ATOM 753 C C . THR A 1 96 ? 6.715 28.325 26.054 1.00 70.56 96 THR A C 1
ATOM 755 O O . THR A 1 96 ? 6.113 28.563 27.089 1.00 70.56 96 THR A O 1
ATOM 758 N N . GLN A 1 97 ? 7.942 27.787 26.081 1.00 67.56 97 GLN A N 1
ATOM 759 C CA . GLN A 1 97 ? 8.619 27.303 27.303 1.00 67.56 97 GLN A CA 1
ATOM 760 C C . GLN A 1 97 ? 8.710 28.315 28.459 1.00 67.56 97 GLN A C 1
ATOM 762 O O . GLN A 1 97 ? 8.759 27.908 29.616 1.00 67.56 97 GLN A O 1
ATOM 767 N N . ASN A 1 98 ? 8.738 29.617 28.161 1.00 67.12 98 ASN A N 1
ATOM 768 C CA . ASN A 1 98 ? 8.813 30.681 29.170 1.00 67.12 98 ASN A CA 1
ATOM 769 C C . ASN A 1 98 ? 7.442 31.300 29.497 1.00 67.12 98 ASN A C 1
ATOM 771 O O . ASN A 1 98 ? 7.381 32.333 30.170 1.00 67.12 98 ASN A O 1
ATOM 775 N N . ALA A 1 99 ? 6.346 30.729 28.987 1.00 68.44 99 ALA A N 1
ATOM 776 C CA . ALA A 1 99 ? 5.010 31.226 29.265 1.00 68.44 99 ALA A CA 1
ATOM 777 C C . ALA A 1 99 ? 4.692 31.080 30.767 1.00 68.44 99 ALA A C 1
ATOM 779 O O . ALA A 1 99 ? 4.969 30.040 31.369 1.00 68.44 99 ALA A O 1
ATOM 780 N N . PRO A 1 100 ? 4.122 32.114 31.408 1.00 66.81 100 PRO A N 1
ATOM 781 C CA . PRO A 1 100 ? 3.754 32.029 32.811 1.00 66.81 100 PRO A CA 1
ATOM 782 C C . PRO A 1 100 ? 2.673 30.964 33.011 1.00 66.81 100 PRO A C 1
ATOM 784 O O . PRO A 1 100 ? 1.642 30.970 32.336 1.00 66.81 100 PRO A O 1
ATOM 787 N N . LEU A 1 101 ? 2.902 30.072 33.978 1.00 65.06 101 LEU A N 1
ATOM 788 C CA . LEU A 1 101 ? 1.941 29.042 34.360 1.00 65.06 101 LEU A CA 1
ATOM 789 C C . LEU A 1 101 ? 0.594 29.674 34.756 1.00 65.06 101 LEU A C 1
ATOM 791 O O . LEU A 1 101 ? 0.578 30.686 35.469 1.00 65.06 101 LEU A O 1
ATOM 795 N N . PRO A 1 102 ? -0.543 29.068 34.369 1.00 62.91 102 PRO A N 1
ATOM 796 C CA . PRO A 1 102 ? -1.852 29.504 34.833 1.00 62.91 102 PRO A CA 1
ATOM 797 C C . PRO A 1 102 ? -1.891 29.549 36.366 1.00 62.91 102 PRO A C 1
ATOM 799 O O . PRO A 1 102 ? -1.468 28.610 37.042 1.00 62.91 102 PRO A O 1
ATOM 802 N N . LEU A 1 103 ? -2.402 30.646 36.932 1.00 59.59 103 LEU A N 1
ATOM 803 C CA . LEU A 1 103 ? -2.483 30.820 38.383 1.00 59.59 103 LEU A CA 1
ATOM 804 C C . LEU A 1 103 ? -3.294 29.679 39.011 1.00 59.59 103 LEU A C 1
ATOM 806 O O . LEU A 1 103 ? -4.502 29.597 38.784 1.00 59.59 103 LEU A O 1
ATOM 810 N N . ALA A 1 104 ? -2.651 28.885 39.875 1.00 58.31 104 ALA A N 1
ATOM 811 C CA . ALA A 1 104 ? -3.158 27.638 40.469 1.00 58.31 104 ALA A CA 1
ATOM 812 C C . ALA A 1 104 ? -4.506 27.726 41.222 1.00 58.31 104 ALA A C 1
ATOM 814 O O . ALA A 1 104 ? -5.049 26.712 41.651 1.00 58.31 104 ALA A O 1
ATOM 815 N N . LYS A 1 105 ? -5.051 28.932 41.417 1.00 58.34 105 LYS A N 1
ATOM 816 C CA . LYS A 1 105 ? -6.303 29.193 42.147 1.00 58.34 105 LYS A CA 1
ATOM 817 C C . LYS A 1 105 ? -7.475 29.596 41.251 1.00 58.34 105 LYS A C 1
ATOM 819 O O . LYS A 1 105 ? -8.553 29.885 41.766 1.00 58.34 105 LYS A O 1
ATOM 824 N N . THR A 1 106 ? -7.299 29.640 39.931 1.00 64.69 106 THR A N 1
ATOM 825 C CA . THR A 1 106 ? -8.399 29.984 39.020 1.00 64.69 106 THR A CA 1
ATOM 826 C C . THR A 1 106 ? -9.196 28.735 38.621 1.00 64.69 106 THR A C 1
ATOM 828 O O . THR A 1 106 ? -8.594 27.685 38.377 1.00 64.69 106 THR A O 1
ATOM 831 N N . PRO A 1 107 ? -10.537 28.812 38.494 1.00 64.44 107 PRO A N 1
ATOM 832 C CA . PRO A 1 107 ? -11.375 27.722 37.973 1.00 64.44 107 PRO A CA 1
ATOM 833 C C . PRO A 1 107 ? -10.883 27.130 36.647 1.00 64.44 107 PRO A C 1
ATOM 835 O O . PRO A 1 107 ? -11.091 25.949 36.358 1.00 64.44 107 PRO A O 1
ATOM 838 N N . THR A 1 108 ? -10.210 27.968 35.859 1.00 68.81 108 THR A N 1
ATOM 839 C CA . THR A 1 108 ? -9.710 27.687 34.519 1.00 68.81 108 THR A CA 1
ATOM 840 C C . THR A 1 108 ? -8.347 26.994 34.475 1.00 68.81 108 THR A C 1
ATOM 842 O O . THR A 1 108 ? -7.909 26.627 33.391 1.00 68.81 108 THR A O 1
ATOM 845 N N . THR A 1 109 ? -7.679 26.800 35.618 1.00 80.44 109 THR A N 1
ATOM 846 C CA . THR A 1 109 ? -6.349 26.160 35.697 1.00 80.44 109 THR A CA 1
ATOM 847 C C . THR A 1 109 ? -6.414 24.714 35.200 1.00 80.44 109 THR A C 1
ATOM 849 O O . THR A 1 109 ? -7.269 23.989 35.698 1.00 80.44 109 THR A O 1
ATOM 852 N N . PRO A 1 110 ? -5.560 24.237 34.285 1.00 82.94 110 PRO A N 1
ATOM 853 C CA . PRO A 1 110 ? -5.540 22.823 33.894 1.00 82.94 110 PRO A CA 1
ATOM 854 C C . PRO A 1 110 ? -5.176 21.896 35.072 1.00 82.94 110 PRO A C 1
ATOM 856 O O . PRO A 1 110 ? -4.599 22.342 36.061 1.00 82.94 110 PRO A O 1
ATOM 859 N N . ASN A 1 111 ? -5.539 20.610 34.997 1.00 86.88 111 ASN A N 1
ATOM 860 C CA . ASN A 1 111 ? -5.170 19.617 36.018 1.00 86.88 111 ASN A CA 1
ATOM 861 C C . ASN A 1 111 ? -3.677 19.279 35.950 1.00 86.88 111 ASN A C 1
ATOM 863 O O . ASN A 1 111 ? -3.028 19.113 36.979 1.00 86.88 111 ASN A O 1
ATOM 867 N N . SER A 1 112 ? -3.152 19.187 34.735 1.00 86.12 112 SER A N 1
ATOM 868 C CA . SER A 1 112 ? -1.746 18.942 34.445 1.00 86.12 112 SER A CA 1
ATOM 869 C C . SER A 1 112 ? -1.372 19.611 33.127 1.00 86.12 112 SER A C 1
ATOM 871 O O . SER A 1 112 ? -2.236 20.033 32.357 1.00 86.12 112 SER A O 1
ATOM 873 N N . ILE A 1 113 ? -0.074 19.755 32.895 1.00 86.44 113 ILE A N 1
ATOM 874 C CA . ILE A 1 113 ? 0.487 20.344 31.680 1.00 86.44 113 ILE A CA 1
ATOM 875 C C . ILE A 1 113 ? 1.420 19.298 31.091 1.00 86.44 113 ILE A C 1
ATOM 877 O O . ILE A 1 113 ? 2.164 18.668 31.848 1.00 86.44 113 ILE A O 1
ATOM 881 N N . LEU A 1 114 ? 1.382 19.103 29.774 1.00 85.62 114 LEU A N 1
ATOM 882 C CA . LEU A 1 114 ? 2.307 18.199 29.098 1.00 85.62 114 LEU A CA 1
ATOM 883 C C . LEU A 1 114 ? 3.748 18.682 29.312 1.00 85.62 114 LEU A C 1
ATOM 885 O O . LEU A 1 114 ? 4.111 19.796 28.934 1.00 85.62 114 LEU A O 1
ATOM 889 N N . GLN A 1 115 ? 4.559 17.854 29.973 1.00 72.69 115 GLN A N 1
ATOM 890 C CA . GLN A 1 115 ? 5.936 18.199 30.316 1.00 72.69 115 GLN A CA 1
ATOM 891 C C . GLN A 1 115 ? 6.912 17.672 29.260 1.00 72.69 115 GLN A C 1
ATOM 893 O O . GLN A 1 115 ? 6.870 16.500 28.887 1.00 72.69 115 GLN A O 1
ATOM 898 N N . GLY A 1 116 ? 7.839 18.533 28.834 1.00 66.31 116 GLY A N 1
ATOM 899 C CA . GLY A 1 116 ? 8.928 18.190 27.918 1.00 66.31 116 GLY A CA 1
ATOM 900 C C . GLY A 1 116 ? 8.732 18.712 26.494 1.00 66.31 116 GLY A C 1
ATOM 901 O O . GLY A 1 116 ? 7.679 19.211 26.130 1.00 66.31 116 GLY A O 1
ATOM 902 N N . ASN A 1 117 ? 9.784 18.608 25.687 1.00 69.38 117 ASN A N 1
ATOM 903 C CA . ASN A 1 117 ? 9.787 18.913 24.251 1.00 69.38 117 ASN A CA 1
ATOM 904 C C . ASN A 1 117 ? 9.827 17.628 23.403 1.00 69.38 117 ASN A C 1
ATOM 906 O O . ASN A 1 117 ? 10.284 17.648 22.263 1.00 69.38 117 ASN A O 1
ATOM 910 N N . SER A 1 118 ? 9.422 16.495 23.983 1.00 80.81 118 SER A N 1
ATOM 911 C CA . SER A 1 118 ? 9.474 15.183 23.347 1.00 80.81 118 SER A CA 1
ATOM 912 C C . SER A 1 118 ? 8.171 14.421 23.561 1.00 80.81 118 SER A C 1
ATOM 914 O O . SER A 1 118 ? 7.529 14.517 24.610 1.00 80.81 118 SER A O 1
ATOM 916 N N . ALA A 1 119 ? 7.811 13.599 22.576 1.00 82.25 119 ALA A N 1
ATOM 917 C CA . ALA A 1 119 ? 6.632 12.741 22.636 1.00 82.25 119 ALA A CA 1
ATOM 918 C C . ALA A 1 119 ? 6.655 11.792 23.853 1.00 82.25 119 ALA A C 1
ATOM 920 O O . ALA A 1 119 ? 5.616 11.469 24.423 1.00 82.25 119 ALA A O 1
ATOM 921 N N . GLN A 1 120 ? 7.844 11.386 24.309 1.00 83.94 120 GLN A N 1
ATOM 922 C CA . GLN A 1 120 ? 8.004 10.533 25.488 1.00 83.94 120 GLN A CA 1
ATOM 923 C C . GLN A 1 120 ? 7.599 11.239 26.792 1.00 83.94 120 GLN A C 1
ATOM 925 O O . GLN A 1 120 ? 6.975 10.615 27.653 1.00 83.94 120 GLN A O 1
ATOM 930 N N . GLY A 1 121 ? 7.915 12.531 26.932 1.00 84.00 121 GLY A N 1
ATOM 931 C CA . GLY A 1 121 ? 7.465 13.338 28.068 1.00 84.00 121 GLY A CA 1
ATOM 932 C C . GLY A 1 121 ? 5.939 13.433 28.106 1.00 84.00 121 GLY A C 1
ATOM 933 O O . GLY A 1 121 ? 5.318 13.144 29.129 1.00 84.00 121 GLY A O 1
ATOM 934 N N . PHE A 1 122 ? 5.324 13.683 26.948 1.00 89.06 122 PHE A N 1
ATOM 935 C CA . PHE A 1 122 ? 3.866 13.746 26.812 1.00 89.06 122 PHE A CA 1
ATOM 936 C C . PHE A 1 122 ? 3.196 12.421 27.176 1.00 89.06 122 PHE A C 1
ATOM 938 O O . PHE A 1 122 ? 2.223 12.405 27.932 1.00 89.06 122 PHE A O 1
ATOM 945 N N . TYR A 1 123 ? 3.763 11.302 26.713 1.00 91.12 123 TYR A N 1
ATOM 946 C CA . TYR A 1 123 ? 3.297 9.969 27.086 1.00 91.12 123 TYR A CA 1
ATOM 947 C C . TYR A 1 123 ? 3.317 9.766 28.602 1.00 91.12 123 TYR A C 1
ATOM 949 O O . TYR A 1 123 ? 2.343 9.265 29.154 1.00 91.12 123 TYR A O 1
ATOM 957 N N . SER A 1 124 ? 4.392 10.175 29.286 1.00 89.38 124 SER A N 1
ATOM 958 C CA . SER A 1 124 ? 4.519 9.988 30.736 1.00 89.38 124 SER A CA 1
ATOM 959 C C . SER A 1 124 ? 3.430 10.728 31.524 1.00 89.38 124 SER A C 1
ATOM 961 O O . SER A 1 124 ? 2.772 10.119 32.364 1.00 89.38 124 SER A O 1
ATOM 963 N N . THR A 1 125 ? 3.144 11.988 31.174 1.00 90.12 125 THR A N 1
ATOM 964 C CA . THR A 1 125 ? 2.080 12.779 31.812 1.00 90.12 125 THR A CA 1
ATOM 965 C C . THR A 1 125 ? 0.698 12.163 31.583 1.00 90.12 125 THR A C 1
ATOM 967 O O . THR A 1 125 ? -0.103 12.062 32.513 1.00 90.12 125 THR A O 1
ATOM 970 N N . ILE A 1 126 ? 0.403 11.725 30.355 1.00 92.56 126 ILE A N 1
ATOM 971 C CA . ILE A 1 126 ? -0.886 11.101 30.020 1.00 92.56 126 ILE A CA 1
ATOM 972 C C . ILE A 1 126 ? -1.022 9.747 30.731 1.00 92.56 126 ILE A C 1
ATOM 974 O O . ILE A 1 126 ? -2.073 9.444 31.301 1.00 92.56 126 ILE A O 1
ATOM 978 N N . LYS A 1 127 ? 0.060 8.962 30.764 1.00 93.00 127 LYS A N 1
ATOM 979 C CA . LYS A 1 127 ? 0.126 7.654 31.417 1.00 93.00 127 LYS A CA 1
ATOM 980 C C . LYS A 1 127 ? -0.236 7.733 32.897 1.00 93.00 127 LYS A C 1
ATOM 982 O O . LYS A 1 127 ? -1.063 6.943 33.343 1.00 93.00 127 LYS A O 1
ATOM 987 N N . GLU A 1 128 ? 0.308 8.699 33.634 1.00 92.38 128 GLU A N 1
ATOM 988 C CA . GLU A 1 128 ? 0.009 8.882 35.062 1.00 92.38 128 GLU A CA 1
ATOM 989 C C . GLU A 1 128 ? -1.497 9.044 35.333 1.00 92.38 128 GLU A C 1
ATOM 991 O O . GLU A 1 128 ? -2.031 8.456 36.276 1.00 92.38 128 GLU A O 1
ATOM 996 N N . HIS A 1 129 ? -2.204 9.792 34.481 1.00 91.56 129 HIS A N 1
ATOM 997 C CA . HIS A 1 129 ? -3.641 10.032 34.637 1.00 91.56 129 HIS A CA 1
ATOM 998 C C . HIS A 1 129 ? -4.484 8.813 34.236 1.00 91.56 129 HIS A C 1
ATOM 1000 O O . HIS A 1 129 ? -5.497 8.530 34.882 1.00 91.56 129 HIS A O 1
ATOM 1006 N N . ILE A 1 130 ? -4.068 8.063 33.209 1.00 91.69 130 ILE A N 1
ATOM 1007 C CA . ILE A 1 130 ? -4.748 6.824 32.798 1.00 91.69 130 ILE A CA 1
ATOM 1008 C C . ILE A 1 130 ? -4.563 5.732 33.862 1.00 91.69 130 ILE A C 1
ATOM 1010 O O . ILE A 1 130 ? -5.536 5.100 34.274 1.00 91.69 130 ILE A O 1
ATOM 1014 N N . GLU A 1 131 ? -3.347 5.549 34.380 1.00 89.38 131 GLU A N 1
ATOM 1015 C CA . GLU A 1 131 ? -3.059 4.576 35.442 1.00 89.38 131 GLU A CA 1
ATOM 1016 C C . GLU A 1 131 ? -3.770 4.921 36.759 1.00 89.38 131 GLU A C 1
ATOM 1018 O O . GLU A 1 131 ? -4.202 4.024 37.484 1.00 89.38 131 GLU A O 1
ATOM 1023 N N . ALA A 1 132 ? -3.951 6.210 37.068 1.00 87.62 132 ALA A N 1
ATOM 1024 C CA . ALA A 1 132 ? -4.773 6.631 38.201 1.00 87.62 132 ALA A CA 1
ATOM 1025 C C . ALA A 1 132 ? -6.244 6.201 38.042 1.00 87.62 132 ALA A C 1
ATOM 1027 O O . ALA A 1 132 ? -6.871 5.784 39.013 1.00 87.62 132 ALA A O 1
ATOM 1028 N N . CYS A 1 133 ? -6.790 6.230 36.822 1.00 84.31 133 CYS A N 1
ATOM 1029 C CA . CYS A 1 133 ? -8.150 5.754 36.551 1.00 84.31 133 CYS A CA 1
ATOM 1030 C C . CYS A 1 133 ? -8.277 4.227 36.644 1.00 84.31 133 CYS A C 1
ATOM 1032 O O . CYS A 1 133 ? -9.317 3.735 37.087 1.00 84.31 133 CYS A O 1
ATOM 1034 N N . ALA A 1 134 ? -7.215 3.496 36.290 1.00 80.19 134 ALA A N 1
ATOM 1035 C CA . ALA A 1 134 ? -7.153 2.041 36.418 1.00 80.19 134 ALA A CA 1
ATOM 1036 C C . ALA A 1 134 ? -7.255 1.584 37.882 1.00 80.19 134 ALA A C 1
ATOM 1038 O O . ALA A 1 134 ? -7.961 0.625 38.188 1.00 80.19 134 ALA A O 1
ATOM 1039 N N . LYS A 1 135 ? -6.595 2.302 38.803 1.00 79.75 135 LYS A N 1
ATOM 1040 C CA . LYS A 1 135 ? -6.655 2.020 40.252 1.00 79.75 135 LYS A CA 1
ATOM 1041 C C . LYS A 1 135 ? -8.069 2.149 40.816 1.00 79.75 135 LYS A C 1
ATOM 1043 O O . LYS A 1 135 ? -8.448 1.380 41.693 1.00 79.75 135 LYS A O 1
ATOM 1048 N N . ASP A 1 136 ? -8.856 3.062 40.259 1.00 78.62 136 ASP A N 1
ATOM 1049 C CA . ASP A 1 136 ? -10.240 3.305 40.666 1.00 78.62 136 ASP A CA 1
ATOM 1050 C C . ASP A 1 136 ? -11.248 2.378 39.956 1.00 78.62 136 ASP A C 1
ATOM 1052 O O . ASP A 1 136 ? -12.454 2.580 40.082 1.00 78.62 136 ASP A O 1
ATOM 1056 N N . SER A 1 137 ? -10.774 1.368 39.203 1.00 76.06 137 SER A N 1
ATOM 1057 C CA . SER A 1 137 ? -11.603 0.435 38.412 1.00 76.06 137 SER A CA 1
ATOM 1058 C C . SER A 1 137 ? -12.596 1.142 37.479 1.00 76.06 137 SER A C 1
ATOM 1060 O O . SER A 1 137 ? -13.712 0.675 37.256 1.00 76.06 137 SER A O 1
ATOM 1062 N N . SER A 1 138 ? -12.200 2.306 36.961 1.00 79.06 138 SER A N 1
ATOM 1063 C CA . SER A 1 138 ? -13.012 3.114 36.051 1.00 79.06 138 SER A CA 1
ATOM 1064 C C . SER A 1 138 ? -12.505 2.969 34.622 1.00 79.06 138 SER A C 1
ATOM 1066 O O . SER A 1 138 ? -11.296 3.010 34.416 1.00 79.06 138 SER A O 1
ATOM 1068 N N . ASN A 1 139 ? -13.416 2.865 33.652 1.00 86.50 139 ASN A N 1
ATOM 1069 C CA . ASN A 1 139 ? -13.090 2.841 32.224 1.00 86.50 139 ASN A CA 1
ATOM 1070 C C . ASN A 1 139 ? -13.054 4.294 31.717 1.00 86.50 139 ASN A C 1
ATOM 1072 O O . ASN A 1 139 ? -14.122 4.905 31.598 1.00 86.50 139 ASN A O 1
ATOM 1076 N N . PRO A 1 140 ? -11.873 4.901 31.490 1.00 92.44 140 PRO A N 1
ATOM 1077 C CA . PRO A 1 140 ? -11.801 6.309 31.133 1.00 92.44 140 PRO A CA 1
ATOM 1078 C C . PRO A 1 140 ? -12.046 6.520 29.635 1.00 92.44 140 PRO A C 1
ATOM 1080 O O . PRO A 1 140 ? -11.577 5.745 28.799 1.00 92.44 140 PRO A O 1
ATOM 1083 N N . LEU A 1 141 ? -12.692 7.633 29.293 1.00 95.44 141 LEU A N 1
ATOM 1084 C CA . LEU A 1 141 ? -12.618 8.208 27.954 1.00 95.44 141 LEU A CA 1
ATOM 1085 C C . LEU A 1 141 ? -11.380 9.095 27.859 1.00 95.44 141 LEU A C 1
ATOM 1087 O O . LEU A 1 141 ? -11.301 10.107 28.553 1.00 95.44 141 LEU A O 1
ATOM 1091 N N . VAL A 1 142 ? -10.443 8.751 26.987 1.00 96.69 142 VAL A N 1
ATOM 1092 C CA . VAL A 1 142 ? -9.264 9.564 26.686 1.00 96.69 142 VAL A CA 1
ATOM 1093 C C . VAL A 1 142 ? -9.496 10.277 25.362 1.00 96.69 142 VAL A C 1
ATOM 1095 O O . VAL A 1 142 ? -9.742 9.631 24.350 1.00 96.69 142 VAL A O 1
ATOM 1098 N N . ILE A 1 143 ? -9.418 11.603 25.361 1.00 96.81 143 ILE A N 1
ATOM 1099 C CA . ILE A 1 143 ? -9.562 12.440 24.169 1.00 96.81 143 ILE A CA 1
ATOM 1100 C C . ILE A 1 143 ? -8.246 13.158 23.905 1.00 96.81 143 ILE A C 1
ATOM 1102 O O . ILE A 1 143 ? -7.729 13.829 24.798 1.00 96.81 143 ILE A O 1
ATOM 1106 N N . ILE A 1 144 ? -7.744 13.064 22.677 1.00 95.56 144 ILE A N 1
ATOM 1107 C CA . ILE A 1 144 ? -6.657 13.902 22.171 1.00 95.56 144 ILE A CA 1
ATOM 1108 C C . ILE A 1 144 ? -7.259 14.859 21.141 1.00 95.56 144 ILE A C 1
ATOM 1110 O O . ILE A 1 144 ? -7.629 14.450 20.038 1.00 95.56 144 ILE A O 1
ATOM 1114 N N . ASP A 1 145 ? -7.413 16.118 21.546 1.00 93.00 145 ASP A N 1
ATOM 1115 C CA . ASP A 1 145 ? -7.963 17.190 20.719 1.00 93.00 145 ASP A CA 1
ATOM 1116 C C . ASP A 1 145 ? -6.872 17.755 19.816 1.00 93.00 145 ASP A C 1
ATOM 1118 O O . ASP A 1 145 ? -6.028 18.507 20.298 1.00 93.00 145 ASP A O 1
ATOM 1122 N N . ASP A 1 146 ? -6.935 17.375 18.540 1.00 89.81 146 ASP A N 1
ATOM 1123 C CA . ASP A 1 146 ? -6.067 17.780 17.432 1.00 89.81 146 ASP A CA 1
ATOM 1124 C C . ASP A 1 146 ? -4.617 17.283 17.541 1.00 89.81 146 ASP A C 1
ATOM 1126 O O . ASP A 1 146 ? -3.704 17.963 18.011 1.00 89.81 146 ASP A O 1
ATOM 1130 N N . VAL A 1 147 ? -4.383 16.060 17.059 1.00 90.75 147 VAL A N 1
ATOM 1131 C CA . VAL A 1 147 ? -3.035 15.470 17.050 1.00 90.75 147 VAL A CA 1
ATOM 1132 C C . VAL A 1 147 ? -2.120 16.141 16.013 1.00 90.75 147 VAL A C 1
ATOM 1134 O O . VAL A 1 147 ? -0.895 16.108 16.167 1.00 90.75 147 VAL A O 1
ATOM 1137 N N . ASN A 1 148 ? -2.679 16.773 14.974 1.00 88.44 148 ASN A N 1
ATOM 1138 C CA . ASN A 1 148 ? -1.900 17.407 13.906 1.00 88.44 148 ASN A CA 1
ATOM 1139 C C . ASN A 1 148 ? -1.045 18.562 14.444 1.00 88.44 148 ASN A C 1
ATOM 1141 O O . ASN A 1 148 ? 0.062 18.772 13.950 1.00 88.44 148 ASN A O 1
ATOM 1145 N N . VAL A 1 149 ? -1.484 19.235 15.515 1.00 88.12 149 VAL A N 1
ATOM 1146 C CA . VAL A 1 149 ? -0.709 20.273 16.220 1.00 88.12 149 VAL A CA 1
ATOM 1147 C C . VAL A 1 149 ? 0.681 19.790 16.644 1.00 88.12 149 VAL A C 1
ATOM 1149 O O . VAL A 1 149 ? 1.628 20.575 16.623 1.00 88.12 149 VAL A O 1
ATOM 1152 N N . LEU A 1 150 ? 0.853 18.506 16.978 1.00 87.88 150 LEU A N 1
ATOM 1153 C CA . LEU A 1 150 ? 2.174 17.956 17.300 1.00 87.88 150 LEU A CA 1
ATOM 1154 C C . LEU A 1 150 ? 3.074 17.897 16.061 1.00 87.88 150 LEU A C 1
ATOM 1156 O O . LEU A 1 150 ? 4.238 18.284 16.120 1.00 87.88 150 LEU A O 1
ATOM 1160 N N . VAL A 1 151 ? 2.532 17.461 14.925 1.00 87.31 151 VAL A N 1
ATOM 1161 C CA . VAL A 1 151 ? 3.272 17.406 13.656 1.00 87.31 151 VAL A CA 1
ATOM 1162 C C . VAL A 1 151 ? 3.635 18.823 13.198 1.00 87.31 151 VAL A C 1
ATOM 1164 O O . VAL A 1 151 ? 4.798 19.098 12.909 1.00 87.31 151 VAL A O 1
ATOM 1167 N N . TRP A 1 152 ? 2.682 19.759 13.243 1.00 84.62 152 TRP A N 1
ATOM 1168 C CA . TRP A 1 152 ? 2.914 21.177 12.936 1.00 84.62 152 TRP A CA 1
ATOM 1169 C C . TRP A 1 152 ? 3.882 21.852 13.915 1.00 84.62 152 TRP A C 1
ATOM 1171 O O . TRP A 1 152 ? 4.626 22.754 13.534 1.00 84.62 152 TRP A O 1
ATOM 1181 N N . GLY A 1 153 ? 3.920 21.383 15.164 1.00 80.19 153 GLY A N 1
ATOM 1182 C CA . GLY A 1 153 ? 4.884 21.787 16.186 1.00 80.19 153 GLY A CA 1
ATOM 1183 C C . GLY A 1 153 ? 6.320 21.318 15.921 1.00 80.19 153 GLY A C 1
ATOM 1184 O O . GLY A 1 153 ? 7.214 21.664 16.693 1.00 80.19 153 GLY A O 1
ATOM 1185 N N . GLY A 1 154 ? 6.558 20.557 14.844 1.00 80.19 154 GLY A N 1
ATOM 1186 C CA . GLY A 1 154 ? 7.880 20.097 14.414 1.00 80.19 154 GLY A CA 1
ATOM 1187 C C . GLY A 1 154 ? 8.297 18.741 14.983 1.00 80.19 154 GLY A C 1
ATOM 1188 O O . GLY A 1 154 ? 9.468 18.370 14.875 1.00 80.19 154 GLY A O 1
ATOM 1189 N N . PHE A 1 155 ? 7.375 17.992 15.594 1.00 85.56 155 PHE A N 1
ATOM 1190 C CA . PHE A 1 155 ? 7.667 16.649 16.084 1.00 85.56 155 PHE A CA 1
ATOM 1191 C C . PHE A 1 155 ? 7.735 15.654 14.912 1.00 85.56 155 PHE A C 1
ATOM 1193 O O . PHE A 1 155 ? 6.887 15.707 14.017 1.00 85.56 155 PHE A O 1
ATOM 1200 N N . PRO A 1 156 ? 8.695 14.709 14.903 1.00 86.31 156 PRO A N 1
ATOM 1201 C CA . PRO A 1 156 ? 8.753 13.681 13.870 1.00 86.31 156 PRO A CA 1
ATOM 1202 C C . PRO A 1 156 ? 7.465 12.849 13.826 1.00 86.31 156 PRO A C 1
ATOM 1204 O O . PRO A 1 156 ? 6.999 12.359 14.855 1.00 86.31 156 PRO A O 1
ATOM 1207 N N . VAL A 1 157 ? 6.925 12.616 12.624 1.00 87.00 157 VAL A N 1
ATOM 1208 C CA . VAL A 1 157 ? 5.682 11.843 12.413 1.00 87.00 157 VAL A CA 1
ATOM 1209 C C . VAL A 1 157 ? 5.738 10.468 13.091 1.00 87.00 157 VAL A C 1
ATOM 1211 O O . VAL A 1 157 ? 4.771 10.042 13.717 1.00 87.00 157 VAL A O 1
ATOM 1214 N N . VAL A 1 158 ? 6.887 9.789 13.025 1.00 87.56 158 VAL A N 1
ATOM 1215 C CA . VAL A 1 158 ? 7.099 8.470 13.649 1.00 87.56 158 VAL A CA 1
ATOM 1216 C C . VAL A 1 158 ? 6.932 8.524 15.171 1.00 87.56 158 VAL A C 1
ATOM 1218 O O . VAL A 1 158 ? 6.335 7.617 15.756 1.00 87.56 158 VAL A O 1
ATOM 1221 N N . ASP A 1 159 ? 7.398 9.595 15.812 1.00 88.19 159 ASP A N 1
ATOM 1222 C CA . ASP A 1 159 ? 7.310 9.767 17.263 1.00 88.19 159 ASP A CA 1
ATOM 1223 C C . ASP A 1 159 ? 5.870 10.057 17.691 1.00 88.19 159 ASP A C 1
ATOM 1225 O O . ASP A 1 159 ? 5.386 9.489 18.672 1.00 88.19 159 ASP A O 1
ATOM 1229 N N . VAL A 1 160 ? 5.154 10.885 16.922 1.00 90.56 160 VAL A N 1
ATOM 1230 C CA . VAL A 1 160 ? 3.735 11.187 17.163 1.00 90.56 160 VAL A CA 1
ATOM 1231 C C . VAL A 1 160 ? 2.873 9.936 16.969 1.00 90.56 160 VAL A C 1
ATOM 1233 O O . VAL A 1 160 ? 2.027 9.630 17.808 1.00 90.56 160 VAL A O 1
ATOM 1236 N N . LEU A 1 161 ? 3.118 9.149 15.917 1.00 89.94 161 LEU A N 1
ATOM 1237 C CA . LEU A 1 161 ? 2.424 7.875 15.705 1.00 89.94 161 LEU A CA 1
ATOM 1238 C C . LEU A 1 161 ? 2.712 6.871 16.826 1.00 89.94 161 LEU A C 1
ATOM 1240 O O . LEU A 1 161 ? 1.798 6.180 17.280 1.00 89.94 161 LEU A O 1
ATOM 1244 N N . SER A 1 162 ? 3.959 6.811 17.299 1.00 90.75 162 SER A N 1
ATOM 1245 C CA . SER A 1 162 ? 4.344 5.967 18.434 1.00 90.75 162 SER A CA 1
ATOM 1246 C C . SER A 1 162 ? 3.647 6.411 19.721 1.00 90.75 162 SER A C 1
ATOM 1248 O O . SER A 1 162 ? 3.156 5.569 20.469 1.00 90.75 162 SER A O 1
ATOM 1250 N N . LEU A 1 163 ? 3.525 7.721 19.960 1.00 91.25 163 LEU A N 1
ATOM 1251 C CA . LEU A 1 163 ? 2.777 8.284 21.085 1.00 91.25 163 LEU A CA 1
ATOM 1252 C C . LEU A 1 163 ? 1.301 7.873 21.049 1.00 91.25 163 LEU A C 1
ATOM 1254 O O . LEU A 1 163 ? 0.810 7.303 22.022 1.00 91.25 163 LEU A O 1
ATOM 1258 N N . VAL A 1 164 ? 0.611 8.109 19.928 1.00 92.88 164 VAL A N 1
ATOM 1259 C CA . VAL A 1 164 ? -0.807 7.739 19.762 1.00 92.88 164 VAL A CA 1
ATOM 1260 C C . VAL A 1 164 ? -0.995 6.232 19.938 1.00 92.88 164 VAL A C 1
ATOM 1262 O O . VAL A 1 164 ? -1.919 5.796 20.624 1.00 92.88 164 VAL A O 1
ATOM 1265 N N . HIS A 1 165 ? -0.096 5.421 19.373 1.00 91.19 165 HIS A N 1
ATOM 1266 C CA . HIS A 1 165 ? -0.137 3.970 19.527 1.00 91.19 165 HIS A CA 1
ATOM 1267 C C . HIS A 1 165 ? 0.041 3.530 20.986 1.00 91.19 165 HIS A C 1
ATOM 1269 O O . HIS A 1 165 ? -0.734 2.709 21.472 1.00 91.19 165 HIS A O 1
ATOM 1275 N N . ASN A 1 166 ? 1.015 4.094 21.699 1.00 91.69 166 ASN A N 1
ATOM 1276 C CA . ASN A 1 166 ? 1.273 3.751 23.095 1.00 91.69 166 ASN A CA 1
ATOM 1277 C C . ASN A 1 166 ? 0.107 4.162 24.005 1.00 91.69 166 ASN A C 1
ATOM 1279 O O . ASN A 1 166 ? -0.264 3.399 24.895 1.00 91.69 166 ASN A O 1
ATOM 1283 N N . ILE A 1 167 ? -0.512 5.323 23.758 1.00 93.12 167 ILE A N 1
ATOM 1284 C CA . ILE A 1 167 ? -1.726 5.747 24.472 1.00 93.12 167 ILE A CA 1
ATOM 1285 C C . ILE A 1 167 ? -2.867 4.774 24.179 1.00 93.12 167 ILE A C 1
ATOM 1287 O O . ILE A 1 167 ? -3.489 4.292 25.118 1.00 93.12 167 ILE A O 1
ATOM 1291 N N . ARG A 1 168 ? -3.097 4.409 22.910 1.00 91.56 168 ARG A N 1
ATOM 1292 C CA . ARG A 1 168 ? -4.111 3.411 22.527 1.00 91.56 168 ARG A CA 1
ATOM 1293 C C . ARG A 1 168 ? -3.927 2.103 23.292 1.00 91.56 168 ARG A C 1
ATOM 1295 O O . ARG A 1 168 ? -4.891 1.604 23.859 1.00 91.56 168 ARG A O 1
ATOM 1302 N N . VAL A 1 169 ? -2.712 1.549 23.306 1.00 90.06 169 VAL A N 1
ATOM 1303 C CA . VAL A 1 169 ? -2.413 0.288 24.006 1.00 90.06 169 VAL A CA 1
ATOM 1304 C C . VAL A 1 169 ? -2.688 0.423 25.504 1.00 90.06 169 VAL A C 1
ATOM 1306 O O . VAL A 1 169 ? -3.343 -0.437 26.085 1.00 90.06 169 VAL A O 1
ATOM 1309 N N . LEU A 1 170 ? -2.249 1.520 26.123 1.00 90.00 170 LEU A N 1
ATOM 1310 C CA . LEU A 1 170 ? -2.476 1.769 27.545 1.00 90.00 170 LEU A CA 1
ATOM 1311 C C . LEU A 1 170 ? -3.970 1.917 27.877 1.00 90.00 170 LEU A C 1
ATOM 1313 O O . LEU A 1 170 ? -4.440 1.374 28.874 1.00 90.00 170 LEU A O 1
ATOM 1317 N N . THR A 1 171 ? -4.721 2.623 27.034 1.00 90.88 171 THR A N 1
ATOM 1318 C CA . THR A 1 171 ? -6.170 2.791 27.168 1.00 90.88 171 THR A CA 1
ATOM 1319 C C . THR A 1 171 ? -6.910 1.459 26.985 1.00 90.88 171 THR A C 1
ATOM 1321 O O . THR A 1 171 ? -7.814 1.158 27.760 1.00 90.88 171 THR A O 1
ATOM 1324 N N . GLU A 1 172 ? -6.485 0.621 26.033 1.00 90.12 172 GLU A N 1
ATOM 1325 C CA . GLU A 1 172 ? -7.035 -0.725 25.796 1.00 90.12 172 GLU A CA 1
ATOM 1326 C C . GLU A 1 172 ? -6.805 -1.640 27.018 1.00 90.12 172 GLU A C 1
ATOM 1328 O O . GLU A 1 172 ? -7.723 -2.343 27.440 1.00 90.12 172 GLU A O 1
ATOM 1333 N N . MET A 1 173 ? -5.633 -1.562 27.665 1.00 87.38 173 MET A N 1
ATOM 1334 C CA . MET A 1 173 ? -5.322 -2.326 28.887 1.00 87.38 173 MET A CA 1
ATOM 1335 C C . MET A 1 173 ? -6.246 -2.007 30.070 1.00 87.38 173 MET A C 1
ATOM 1337 O O . MET A 1 173 ? -6.476 -2.875 30.911 1.00 87.38 173 MET A O 1
ATOM 1341 N N . VAL A 1 174 ? -6.777 -0.784 30.144 1.00 88.62 174 VAL A N 1
ATOM 1342 C CA . VAL A 1 174 ? -7.698 -0.348 31.210 1.00 88.62 174 VAL A CA 1
ATOM 1343 C C . VAL A 1 174 ? -9.165 -0.395 30.773 1.00 88.62 174 VAL A C 1
ATOM 1345 O O . VAL A 1 174 ? -10.016 0.195 31.433 1.00 88.62 174 VAL A O 1
ATOM 1348 N N . GLN A 1 175 ? -9.463 -1.051 29.643 1.00 88.00 175 GLN A N 1
ATOM 1349 C CA . GLN A 1 175 ? -10.793 -1.087 29.017 1.00 88.00 175 GLN A CA 1
ATOM 1350 C C . GLN A 1 175 ? -11.404 0.307 28.766 1.00 88.00 175 GLN A C 1
ATOM 1352 O O . GLN A 1 175 ? -12.624 0.457 28.681 1.00 88.00 175 GLN A O 1
ATOM 1357 N N . GLY A 1 176 ? -10.563 1.335 28.645 1.00 90.81 176 GLY A N 1
ATOM 1358 C CA . GLY A 1 176 ? -10.975 2.688 28.294 1.00 90.81 176 GLY A CA 1
ATOM 1359 C C . GLY A 1 176 ? -11.181 2.849 26.791 1.00 90.81 176 GLY A C 1
ATOM 1360 O O . GLY A 1 176 ? -10.902 1.942 26.007 1.00 90.81 176 GLY A O 1
ATOM 1361 N N . THR A 1 177 ? -11.620 4.034 26.386 1.00 93.75 177 THR A N 1
ATOM 1362 C CA . THR A 1 177 ? -11.825 4.385 24.974 1.00 93.75 177 THR A CA 1
ATOM 1363 C C . THR A 1 177 ? -10.925 5.547 24.595 1.00 93.75 177 THR A C 1
ATOM 1365 O O . THR A 1 177 ? -10.851 6.527 25.336 1.00 93.75 177 THR A O 1
ATOM 1368 N N . LEU A 1 178 ? -10.259 5.459 23.443 1.00 95.94 178 LEU A N 1
ATOM 1369 C CA . LEU A 1 178 ? -9.466 6.554 22.886 1.00 95.94 178 LEU A CA 1
ATOM 1370 C C . LEU A 1 178 ? -10.252 7.247 21.770 1.00 95.94 178 LEU A C 1
ATOM 1372 O O . LEU A 1 178 ? -10.703 6.590 20.836 1.00 95.94 178 LEU A O 1
ATOM 1376 N N . ILE A 1 179 ? -10.375 8.571 21.846 1.00 96.19 179 ILE A N 1
ATOM 1377 C CA . ILE A 1 179 ? -10.849 9.427 20.758 1.00 96.19 179 ILE A CA 1
ATOM 1378 C C . ILE A 1 179 ? -9.714 10.357 20.347 1.00 96.19 179 ILE A C 1
ATOM 1380 O O . ILE A 1 179 ? -9.181 11.088 21.178 1.00 96.19 179 ILE A O 1
ATOM 1384 N N . SER A 1 180 ? -9.356 10.355 19.068 1.00 95.31 180 SER A N 1
ATOM 1385 C CA . SER A 1 180 ? -8.370 11.290 18.512 1.00 95.31 180 SER A CA 1
ATOM 1386 C C . SER A 1 180 ? -9.010 12.140 17.423 1.00 95.31 180 SER A C 1
ATOM 1388 O O . SER A 1 180 ? -9.715 11.598 16.572 1.00 95.31 180 SER A O 1
ATOM 1390 N N . VAL A 1 181 ? -8.757 13.448 17.435 1.00 93.75 181 VAL A N 1
ATOM 1391 C CA . VAL A 1 181 ? -9.144 14.343 16.334 1.00 93.75 181 VAL A CA 1
ATOM 1392 C C . VAL A 1 181 ? -7.949 14.573 15.423 1.00 93.75 181 VAL A C 1
ATOM 1394 O O . VAL A 1 181 ? -6.851 14.851 15.908 1.00 93.75 181 VAL A O 1
ATOM 1397 N N . VAL A 1 182 ? -8.161 14.444 14.115 1.00 91.75 182 VAL A N 1
ATOM 1398 C CA . VAL A 1 182 ? -7.153 14.736 13.090 1.00 91.75 182 VAL A CA 1
ATOM 1399 C C . VAL A 1 182 ? -7.737 15.616 11.988 1.00 91.75 182 VAL A C 1
ATOM 1401 O O . VAL A 1 182 ? -8.840 15.368 11.502 1.00 91.75 182 VAL A O 1
ATOM 1404 N N . HIS A 1 183 ? -6.967 16.613 11.565 1.00 87.81 183 HIS A N 1
ATOM 1405 C CA . HIS A 1 183 ? -7.333 17.511 10.472 1.00 87.81 183 HIS A CA 1
ATOM 1406 C C . HIS A 1 183 ? -6.959 16.877 9.124 1.00 87.81 183 HIS A C 1
ATOM 1408 O O . HIS A 1 183 ? -5.785 16.597 8.869 1.00 87.81 183 HIS A O 1
ATOM 1414 N N . ALA A 1 184 ? -7.958 16.619 8.276 1.00 77.12 184 ALA A N 1
ATOM 1415 C CA . ALA A 1 184 ? -7.837 15.937 6.986 1.00 77.12 184 ALA A CA 1
ATOM 1416 C C . ALA A 1 184 ? -8.110 16.904 5.816 1.00 77.12 184 ALA A C 1
ATOM 1418 O O . ALA A 1 184 ? -9.041 16.714 5.032 1.00 77.12 184 ALA A O 1
ATOM 1419 N N . ASP A 1 185 ? -7.315 17.971 5.722 1.00 69.56 185 ASP A N 1
ATOM 1420 C CA . ASP A 1 185 ? -7.519 19.049 4.751 1.00 69.56 185 ASP A CA 1
ATOM 1421 C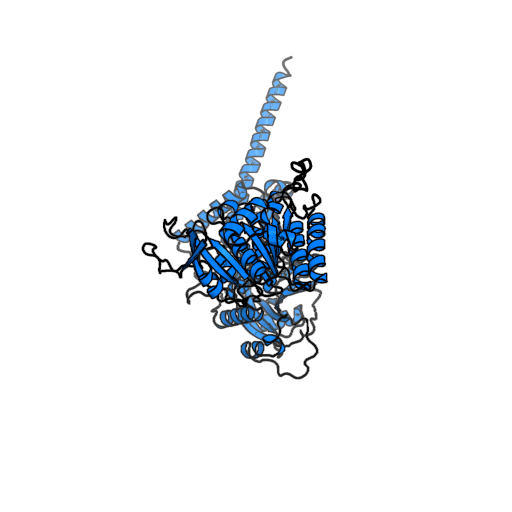 C . ASP A 1 185 ? -7.066 18.698 3.328 1.00 69.56 185 ASP A C 1
ATOM 1423 O O . ASP A 1 185 ? -5.913 18.342 3.094 1.00 69.56 185 ASP A O 1
ATOM 1427 N N . GLU A 1 186 ? -7.946 18.913 2.345 1.00 55.56 186 GLU A N 1
ATOM 1428 C CA . GLU A 1 186 ? -7.618 18.753 0.917 1.00 55.56 186 GLU A CA 1
ATOM 1429 C C . GLU A 1 186 ? -6.609 19.802 0.414 1.00 55.56 186 GLU A C 1
ATOM 1431 O O . GLU A 1 186 ? -5.825 19.525 -0.489 1.00 55.56 186 GLU A O 1
ATOM 1436 N N . GLU A 1 187 ? -6.597 21.006 0.997 1.00 48.34 187 GLU A N 1
ATOM 1437 C CA . GLU A 1 187 ? -5.702 22.106 0.590 1.00 48.34 187 GLU A CA 1
ATOM 1438 C C . GLU A 1 187 ? -4.271 21.948 1.153 1.00 48.34 187 GLU A C 1
ATOM 1440 O O . GLU A 1 187 ? -3.357 22.633 0.701 1.00 48.34 187 GLU A O 1
ATOM 1445 N N . GLY A 1 188 ? -4.060 21.018 2.096 1.00 43.31 188 GLY A N 1
ATOM 1446 C CA . GLY A 1 188 ? -2.747 20.629 2.630 1.00 43.31 188 GLY A CA 1
ATOM 1447 C C . GLY A 1 188 ? -2.139 19.389 1.962 1.00 43.31 188 GLY A C 1
ATOM 1448 O O . GLY A 1 188 ? -1.071 18.944 2.376 1.00 43.31 188 GLY A O 1
ATOM 1449 N N . ALA A 1 189 ? -2.793 18.835 0.934 1.00 48.88 189 ALA A N 1
ATOM 1450 C CA . ALA A 1 189 ? -2.411 17.581 0.276 1.00 48.88 189 ALA A CA 1
ATOM 1451 C C . ALA A 1 189 ? -1.045 17.606 -0.447 1.00 48.88 189 ALA A C 1
ATOM 1453 O O . ALA A 1 189 ? -0.582 16.563 -0.906 1.00 48.88 189 ALA A O 1
ATOM 1454 N N . ASP A 1 190 ? -0.391 18.769 -0.536 1.00 48.47 190 ASP A N 1
ATOM 1455 C CA . ASP A 1 190 ? 0.977 18.898 -1.051 1.00 48.47 190 ASP A CA 1
ATOM 1456 C C . ASP A 1 190 ? 2.049 18.490 -0.013 1.00 48.47 190 ASP A C 1
ATOM 1458 O O . ASP A 1 190 ? 3.198 18.237 -0.385 1.00 48.47 190 ASP A O 1
ATOM 1462 N N . ASP A 1 191 ? 1.701 18.398 1.280 1.00 63.03 191 ASP A N 1
ATOM 1463 C CA . ASP A 1 191 ? 2.592 17.896 2.333 1.00 63.03 191 ASP A CA 1
ATOM 1464 C C . ASP A 1 191 ? 2.407 16.383 2.541 1.00 63.03 191 ASP A C 1
ATOM 1466 O O . ASP A 1 191 ? 1.557 15.917 3.307 1.00 63.03 191 ASP A O 1
ATOM 1470 N N . GLU A 1 192 ? 3.264 15.611 1.870 1.00 65.50 192 GLU A N 1
ATOM 1471 C CA . GLU A 1 192 ? 3.324 14.144 1.935 1.00 65.50 192 GLU A CA 1
ATOM 1472 C C . GLU A 1 192 ? 3.432 13.612 3.378 1.00 65.50 192 GLU A C 1
ATOM 1474 O O . GLU A 1 192 ? 2.929 12.527 3.686 1.00 65.50 192 GLU A O 1
ATOM 1479 N N . SER A 1 193 ? 4.052 14.371 4.290 1.00 66.19 193 SER A N 1
ATOM 1480 C CA . SER A 1 193 ? 4.240 13.943 5.679 1.00 66.19 193 SER A CA 1
ATOM 1481 C C . SER A 1 193 ? 2.948 14.020 6.500 1.00 66.19 193 SER A C 1
ATOM 1483 O O . SER A 1 193 ? 2.640 13.087 7.250 1.00 66.19 193 SER A O 1
ATOM 1485 N N . SER A 1 194 ? 2.157 15.077 6.300 1.00 69.19 194 SER A N 1
ATOM 1486 C CA . SER A 1 194 ? 0.868 15.287 6.963 1.00 69.19 194 SER A CA 1
ATOM 1487 C C . SER A 1 194 ? -0.201 14.316 6.448 1.00 69.19 194 SER A C 1
ATOM 1489 O O . SER A 1 194 ? -0.915 13.707 7.246 1.00 69.19 194 SER A O 1
ATOM 1491 N N . ASP A 1 195 ? -0.263 14.079 5.133 1.00 72.88 195 ASP A N 1
ATOM 1492 C CA . ASP A 1 195 ? -1.180 13.093 4.537 1.00 72.88 195 ASP A CA 1
ATOM 1493 C C . ASP A 1 195 ? -0.843 11.658 4.992 1.00 72.88 195 ASP A C 1
ATOM 1495 O O . ASP A 1 195 ? -1.720 10.899 5.417 1.00 72.88 195 ASP A O 1
ATOM 1499 N N . SER A 1 196 ? 0.447 11.297 5.019 1.00 75.38 196 SER A N 1
ATOM 1500 C CA . SER A 1 196 ? 0.908 10.004 5.549 1.00 75.38 196 SER A CA 1
ATOM 1501 C C . SER A 1 196 ? 0.556 9.812 7.032 1.00 75.38 196 SER A C 1
ATOM 1503 O O . SER A 1 196 ? 0.143 8.719 7.445 1.00 75.38 196 SER A O 1
ATOM 1505 N N . PHE A 1 197 ? 0.651 10.876 7.838 1.00 82.56 197 PHE A N 1
ATOM 1506 C CA . PHE A 1 197 ? 0.248 10.860 9.243 1.00 82.56 197 PHE A CA 1
ATOM 1507 C C . PHE A 1 197 ? -1.254 10.590 9.408 1.00 82.56 197 PHE A C 1
ATOM 1509 O O . PHE A 1 197 ? -1.627 9.638 10.101 1.00 82.56 197 PHE A O 1
ATOM 1516 N N . VAL A 1 198 ? -2.112 11.364 8.733 1.00 83.88 198 VAL A N 1
ATOM 1517 C CA . VAL A 1 198 ? -3.576 11.208 8.805 1.00 83.88 198 VAL A CA 1
ATOM 1518 C C . VAL A 1 198 ? -3.985 9.795 8.381 1.00 83.88 198 VAL A C 1
ATOM 1520 O O . VAL A 1 198 ? -4.725 9.120 9.101 1.00 83.88 198 VAL A O 1
ATOM 1523 N N . ARG A 1 199 ? -3.425 9.281 7.279 1.00 82.00 199 ARG A N 1
ATOM 1524 C CA . ARG A 1 199 ? -3.664 7.900 6.819 1.00 82.00 199 ARG A CA 1
ATOM 1525 C C . ARG A 1 199 ? -3.225 6.857 7.842 1.00 82.00 199 ARG A C 1
ATOM 1527 O O . ARG A 1 199 ? -3.942 5.887 8.095 1.00 82.00 199 ARG A O 1
ATOM 1534 N N . SER A 1 200 ? -2.071 7.061 8.471 1.00 82.88 200 SER A N 1
ATOM 1535 C CA . SER A 1 200 ? -1.546 6.155 9.493 1.00 82.88 200 SER A CA 1
ATOM 1536 C C . SER A 1 200 ? -2.433 6.101 10.739 1.00 82.88 200 SER A C 1
ATOM 1538 O O . SER A 1 200 ? -2.618 5.014 11.297 1.00 82.88 200 SER A O 1
ATOM 1540 N N . VAL A 1 201 ? -3.017 7.228 11.154 1.00 86.38 201 VAL A N 1
ATOM 1541 C CA . VAL A 1 201 ? -3.976 7.285 12.270 1.00 86.38 201 VAL A CA 1
ATOM 1542 C C . VAL A 1 201 ? -5.299 6.616 11.886 1.00 86.38 201 VAL A C 1
ATOM 1544 O O . VAL A 1 201 ? -5.768 5.742 12.618 1.00 86.38 201 VAL A O 1
ATOM 1547 N N . LEU A 1 202 ? -5.850 6.929 10.706 1.00 86.69 202 LEU A N 1
ATOM 1548 C CA . LEU A 1 202 ? -7.088 6.324 10.196 1.00 86.69 202 LEU A CA 1
ATOM 1549 C C . LEU A 1 202 ? -6.986 4.798 10.065 1.00 86.69 202 LEU A C 1
ATOM 1551 O O . LEU A 1 202 ? -7.904 4.080 10.456 1.00 86.69 202 LEU A O 1
ATOM 1555 N N . SER A 1 203 ? -5.840 4.282 9.604 1.00 81.31 203 SER A N 1
ATOM 1556 C CA . SER A 1 203 ? -5.608 2.834 9.462 1.00 81.31 203 SER A CA 1
ATOM 1557 C C . SER A 1 203 ? -5.669 2.047 10.784 1.00 81.31 203 SER A C 1
ATOM 1559 O O . SER A 1 203 ? -5.774 0.819 10.795 1.00 81.31 203 SER A O 1
ATOM 1561 N N . ARG A 1 204 ? -5.575 2.745 11.922 1.00 82.81 204 ARG A N 1
ATOM 1562 C CA . ARG A 1 204 ? -5.573 2.166 13.273 1.00 82.81 204 ARG A CA 1
ATOM 1563 C C . ARG A 1 204 ? -6.883 2.407 14.022 1.00 82.81 204 ARG A C 1
ATOM 1565 O O . ARG A 1 204 ? -6.992 1.956 15.166 1.00 82.81 204 ARG A O 1
ATOM 1572 N N . ALA A 1 205 ? -7.835 3.113 13.417 1.00 88.31 205 ALA A N 1
ATOM 1573 C CA . ALA A 1 205 ? -9.156 3.345 13.977 1.00 88.31 205 ALA A CA 1
ATOM 1574 C C . ALA A 1 205 ? -9.999 2.062 13.944 1.00 88.31 205 ALA A C 1
ATOM 1576 O O . ALA A 1 205 ? -9.877 1.245 13.030 1.00 88.31 205 ALA A O 1
ATOM 1577 N N . ASP A 1 206 ? -10.874 1.911 14.930 1.00 88.44 206 ASP A N 1
ATOM 1578 C CA . ASP A 1 206 ? -11.957 0.929 14.926 1.00 88.44 206 ASP A CA 1
ATOM 1579 C C . ASP A 1 206 ? -13.237 1.544 14.343 1.00 88.44 206 ASP A C 1
ATOM 1581 O O . ASP A 1 206 ? -14.008 0.850 13.682 1.00 88.44 206 ASP A O 1
ATOM 1585 N N . ILE A 1 207 ? -13.440 2.852 14.550 1.00 89.44 207 ILE A N 1
ATOM 1586 C CA . ILE A 1 207 ? -14.560 3.650 14.029 1.00 89.44 207 ILE A CA 1
ATOM 1587 C C . ILE A 1 207 ? -14.013 5.007 13.582 1.00 89.44 207 ILE A C 1
ATOM 1589 O O . ILE A 1 207 ? -13.202 5.610 14.289 1.00 89.44 207 ILE A O 1
ATOM 1593 N N . VAL A 1 208 ? -14.471 5.499 12.432 1.00 91.25 208 VAL A N 1
ATOM 1594 C CA . VAL A 1 208 ? -14.122 6.826 11.920 1.00 91.25 208 VAL A CA 1
ATOM 1595 C C . VAL A 1 208 ? -15.384 7.670 11.759 1.00 91.25 208 VAL A C 1
ATOM 1597 O O . VAL A 1 208 ? -16.372 7.237 11.164 1.00 91.25 208 VAL A O 1
ATOM 1600 N N . LEU A 1 209 ? -15.339 8.885 12.302 1.00 92.69 209 LEU A N 1
ATOM 1601 C CA . LEU A 1 209 ? -16.396 9.888 12.210 1.00 92.69 209 LEU A CA 1
ATOM 1602 C C . LEU A 1 209 ? -15.869 11.080 11.413 1.00 92.69 209 LEU A C 1
ATOM 1604 O O . LEU A 1 209 ? -14.971 11.778 11.875 1.00 92.69 209 LEU A O 1
ATOM 1608 N N . MET A 1 210 ? -16.412 11.316 10.225 1.00 91.12 210 MET A N 1
ATOM 1609 C CA . MET A 1 210 ? -15.872 12.305 9.294 1.00 91.12 210 MET A CA 1
ATOM 1610 C C . MET A 1 210 ? -16.814 13.495 9.155 1.00 91.12 210 MET A C 1
ATOM 1612 O O . MET A 1 210 ? -17.915 13.346 8.630 1.00 91.12 210 MET A O 1
ATOM 1616 N N . ALA A 1 211 ? -16.393 14.667 9.628 1.00 91.31 211 ALA A N 1
ATOM 1617 C CA . ALA A 1 211 ? -17.111 15.924 9.465 1.00 91.31 211 ALA A CA 1
ATOM 1618 C C . ALA A 1 211 ? -16.648 16.635 8.184 1.00 91.31 211 ALA A C 1
ATOM 1620 O O . ALA A 1 211 ? -15.555 17.197 8.120 1.00 91.31 211 ALA A O 1
ATOM 1621 N N . GLU A 1 212 ? -17.502 16.648 7.168 1.00 87.69 212 GLU A N 1
ATOM 1622 C CA . GLU A 1 212 ? -17.175 17.092 5.814 1.00 87.69 212 GLU A CA 1
ATOM 1623 C C . GLU A 1 212 ? -18.086 18.242 5.350 1.00 87.69 212 GLU A C 1
ATOM 1625 O O . GLU A 1 212 ? -19.268 18.300 5.713 1.00 87.69 212 GLU A O 1
ATOM 1630 N N . PRO A 1 213 ? -17.581 19.163 4.508 1.00 85.69 213 PRO A N 1
ATOM 1631 C CA . PRO A 1 213 ? -18.425 20.161 3.867 1.00 85.69 213 PRO A CA 1
ATOM 1632 C C . PRO A 1 213 ? -19.373 19.509 2.849 1.00 85.69 213 PRO A C 1
ATOM 1634 O O . PRO A 1 213 ? -19.134 18.418 2.333 1.00 85.69 213 PRO A O 1
ATOM 1637 N N . LEU A 1 214 ? -20.461 20.201 2.510 1.00 81.94 214 LEU A N 1
ATOM 1638 C CA . LEU A 1 214 ? -21.383 19.734 1.474 1.00 81.94 214 LEU A CA 1
ATOM 1639 C C . LEU A 1 214 ? -20.763 19.887 0.080 1.00 81.94 214 LEU A C 1
ATOM 1641 O O . LEU A 1 214 ? -20.307 20.971 -0.285 1.00 81.94 214 LEU A O 1
ATOM 1645 N N . GLN A 1 215 ? -20.856 18.842 -0.745 1.00 66.50 215 GLN A N 1
ATOM 1646 C CA . GLN A 1 215 ? -20.378 18.860 -2.137 1.00 66.50 215 GLN A CA 1
ATOM 1647 C C . GLN A 1 215 ? -21.076 19.918 -3.007 1.00 66.50 215 GLN A C 1
ATOM 1649 O O . GLN A 1 215 ? -20.471 20.478 -3.916 1.00 66.50 215 GLN A O 1
ATOM 1654 N N . SER A 1 216 ? -22.343 20.236 -2.717 1.00 70.19 216 SER A N 1
ATOM 1655 C CA . SER A 1 216 ? -23.099 21.284 -3.418 1.00 70.19 216 SER A CA 1
ATOM 1656 C C . SER A 1 216 ? -22.671 22.712 -3.046 1.00 70.19 216 SER A C 1
ATOM 1658 O O . SER A 1 216 ? -23.220 23.669 -3.590 1.00 70.19 216 SER A O 1
ATOM 1660 N N . GLY A 1 217 ? -21.744 22.869 -2.097 1.00 69.00 217 GLY A N 1
ATOM 1661 C CA . GLY A 1 217 ? -21.368 24.150 -1.506 1.00 69.00 217 GLY A CA 1
ATOM 1662 C C . GLY A 1 217 ? -22.195 24.518 -0.268 1.00 69.00 217 GLY A C 1
ATOM 1663 O O . GLY A 1 217 ? -22.982 23.724 0.249 1.00 69.00 217 GLY A O 1
ATOM 1664 N N . LEU A 1 218 ? -21.987 25.740 0.228 1.00 71.00 218 LEU A N 1
ATOM 1665 C CA . LEU A 1 218 ? -22.583 26.236 1.472 1.00 71.00 218 LEU A CA 1
ATOM 1666 C C . LEU A 1 218 ? -24.115 26.319 1.389 1.00 71.00 218 LEU A C 1
ATOM 1668 O O . LEU A 1 218 ? -24.672 26.847 0.427 1.00 71.00 218 LEU A O 1
ATOM 1672 N N . SER A 1 219 ? -24.791 25.871 2.445 1.00 77.19 219 SER A N 1
ATOM 1673 C CA . SER A 1 219 ? -26.242 25.989 2.611 1.00 77.19 219 SER A CA 1
ATOM 1674 C C . SER A 1 219 ? -26.575 26.778 3.877 1.00 77.19 219 SER A C 1
ATOM 1676 O O . SER A 1 219 ? -25.825 26.767 4.849 1.00 77.19 219 SER A O 1
ATOM 1678 N N . ARG A 1 220 ? -27.718 27.479 3.881 1.00 72.94 220 ARG A N 1
ATOM 1679 C CA . ARG A 1 220 ? -28.205 28.210 5.069 1.00 72.94 220 ARG A CA 1
ATOM 1680 C C . ARG A 1 220 ? -28.784 27.277 6.131 1.00 72.94 220 ARG A C 1
ATOM 1682 O O . ARG A 1 220 ? -28.809 27.631 7.307 1.00 72.94 220 ARG A O 1
ATOM 1689 N N . ASP A 1 221 ? -29.265 26.109 5.714 1.00 78.25 221 ASP A N 1
ATOM 1690 C CA . ASP A 1 221 ? -29.992 25.180 6.582 1.00 78.25 221 ASP A CA 1
ATOM 1691 C C . ASP A 1 221 ? -29.187 23.935 6.957 1.00 78.25 221 ASP A C 1
ATOM 1693 O O . ASP A 1 221 ? -29.538 23.249 7.917 1.00 78.25 221 ASP A O 1
ATOM 1697 N N . VAL A 1 222 ? -28.095 23.662 6.240 1.00 84.12 222 VAL A N 1
ATOM 1698 C CA . VAL A 1 222 ? -27.225 22.500 6.442 1.00 84.12 222 VAL A CA 1
ATOM 1699 C C . VAL A 1 222 ? -25.779 22.982 6.479 1.00 84.12 222 VAL A C 1
ATOM 1701 O O . VAL A 1 222 ? -25.328 23.627 5.538 1.00 84.12 222 VAL A O 1
ATOM 1704 N N . HIS A 1 223 ? -25.063 22.683 7.563 1.00 86.12 223 HIS A N 1
ATOM 1705 C CA . HIS A 1 223 ? -23.687 23.156 7.748 1.00 86.12 223 HIS A CA 1
ATOM 1706 C C . HIS A 1 223 ? -22.653 22.165 7.205 1.00 86.12 223 HIS A C 1
ATOM 1708 O O . HIS A 1 223 ? -21.602 22.590 6.737 1.00 86.12 223 HIS A O 1
ATOM 1714 N N . GLY A 1 224 ? -22.958 20.866 7.228 1.00 88.50 224 GLY A N 1
ATOM 1715 C CA . GLY A 1 224 ? -22.065 19.833 6.716 1.00 88.50 224 GLY A CA 1
ATOM 1716 C C . GLY A 1 224 ? -22.697 18.446 6.711 1.00 88.50 224 GLY A C 1
ATOM 1717 O O . GLY A 1 224 ? -23.884 18.271 7.017 1.00 88.50 224 GLY A O 1
ATOM 1718 N N . GLN A 1 225 ? -21.877 17.465 6.358 1.00 89.00 225 GLN A N 1
ATOM 1719 C CA . GLN A 1 225 ? -22.174 16.042 6.390 1.00 89.00 225 GLN A CA 1
ATOM 1720 C C . GLN A 1 225 ? -21.284 15.361 7.435 1.00 89.00 225 GLN A C 1
ATOM 1722 O O . GLN A 1 225 ? -20.103 15.657 7.547 1.00 89.00 225 GLN A O 1
ATOM 1727 N N . LEU A 1 226 ? -21.865 14.449 8.205 1.00 90.12 226 LEU A N 1
ATOM 1728 C CA . LEU A 1 226 ? -21.164 13.526 9.078 1.00 90.12 226 LEU A CA 1
ATOM 1729 C C . LEU A 1 226 ? -21.251 12.126 8.473 1.00 90.12 226 LEU A C 1
ATOM 1731 O O . LEU A 1 226 ? -22.343 11.556 8.390 1.00 90.12 226 LEU A O 1
ATOM 1735 N N . SER A 1 227 ? -20.111 11.574 8.082 1.00 89.31 227 SER A N 1
ATOM 1736 C CA . SER A 1 227 ? -19.997 10.204 7.587 1.00 89.31 227 SER A CA 1
ATOM 1737 C C . SER A 1 227 ? -19.497 9.302 8.717 1.00 89.31 227 SER A C 1
ATOM 1739 O O . SER A 1 227 ? -18.488 9.595 9.356 1.00 89.31 227 SER A O 1
ATOM 1741 N N . ILE A 1 228 ? -20.222 8.221 8.992 1.00 88.12 228 ILE A N 1
ATOM 1742 C CA . ILE A 1 228 ? -19.893 7.231 10.019 1.00 88.12 228 ILE A CA 1
ATOM 1743 C C . ILE A 1 228 ? -19.451 5.970 9.291 1.00 88.12 228 ILE A C 1
ATOM 1745 O O . ILE A 1 228 ? -20.230 5.399 8.526 1.00 88.12 228 ILE A O 1
ATOM 1749 N N . VAL A 1 229 ? -18.209 5.544 9.508 1.00 85.88 229 VAL A N 1
ATOM 1750 C CA . VAL A 1 229 ? -17.643 4.359 8.854 1.00 85.88 229 VAL A CA 1
ATOM 1751 C C . VAL A 1 229 ? -16.857 3.515 9.851 1.00 85.88 229 VAL A C 1
ATOM 1753 O O . VAL A 1 229 ? -16.284 4.024 10.816 1.00 85.88 229 VAL A O 1
ATOM 1756 N N . ASN A 1 230 ? -16.818 2.206 9.617 1.00 83.38 230 ASN A N 1
ATOM 1757 C CA . ASN A 1 230 ? -15.965 1.323 10.401 1.00 83.38 230 ASN A CA 1
ATOM 1758 C C . ASN A 1 230 ? -14.513 1.498 9.966 1.00 83.38 230 ASN A C 1
ATOM 1760 O O . ASN A 1 230 ? -14.213 1.655 8.783 1.00 83.38 230 ASN A O 1
ATOM 1764 N N . GLY A 1 231 ? -13.608 1.462 10.935 1.00 76.19 231 GLY A N 1
ATOM 1765 C CA . GLY A 1 231 ? -12.187 1.416 10.649 1.00 76.19 231 GLY A CA 1
ATOM 1766 C C . GLY A 1 231 ? -11.785 0.075 10.018 1.00 76.19 231 GLY A C 1
ATOM 1767 O O . GLY A 1 231 ? -12.511 -0.919 10.124 1.00 76.19 231 GLY A O 1
ATOM 1768 N N . PRO A 1 232 ? -10.603 -0.001 9.388 1.00 67.88 232 PRO A N 1
ATOM 1769 C CA . PRO A 1 232 ? -10.206 -1.138 8.550 1.00 67.88 232 PRO A CA 1
ATOM 1770 C C . PRO A 1 232 ? -10.050 -2.461 9.309 1.00 67.88 232 PRO A C 1
ATOM 1772 O O . PRO A 1 232 ? -10.038 -3.524 8.698 1.00 67.88 232 PRO A O 1
ATOM 1775 N N . LYS A 1 233 ? -9.944 -2.423 10.641 1.00 64.12 233 LYS A N 1
ATOM 1776 C CA . LYS A 1 233 ? -9.861 -3.627 11.481 1.00 64.12 233 LYS A CA 1
ATOM 1777 C C . LYS A 1 233 ? -11.225 -4.232 11.829 1.00 64.12 233 LYS A C 1
ATOM 1779 O O . LYS A 1 233 ? -11.256 -5.263 12.495 1.00 64.12 233 LYS A O 1
ATOM 1784 N N . GLY A 1 234 ? -12.334 -3.602 11.426 1.00 57.28 234 GLY A N 1
ATOM 1785 C CA . GLY A 1 234 ? -13.687 -4.159 11.551 1.00 57.28 234 GLY A CA 1
ATOM 1786 C C . GLY A 1 234 ? -14.162 -4.426 12.985 1.00 57.28 234 GLY A C 1
ATOM 1787 O O . GLY A 1 234 ? -15.090 -5.203 13.178 1.00 57.28 234 GLY A O 1
ATOM 1788 N N . ARG A 1 235 ? -13.528 -3.820 14.000 1.00 58.19 235 ARG A N 1
ATOM 1789 C CA . ARG A 1 235 ? -13.931 -3.968 15.412 1.00 58.19 235 ARG A CA 1
ATOM 1790 C C . ARG A 1 235 ? -15.116 -3.072 15.791 1.00 58.19 235 ARG A C 1
ATOM 1792 O O . ARG A 1 235 ? -15.790 -3.350 16.780 1.00 58.19 235 ARG A O 1
ATOM 1799 N N . GLY A 1 236 ? -15.372 -2.011 15.023 1.00 58.16 236 GLY A N 1
ATOM 1800 C CA . GLY A 1 236 ? -16.554 -1.167 15.170 1.00 58.16 236 GLY A CA 1
ATOM 1801 C C . GLY A 1 236 ? -17.802 -1.887 14.666 1.00 58.16 236 GLY A C 1
ATOM 1802 O O . GLY A 1 236 ? -17.898 -2.213 13.489 1.00 58.16 236 GLY A O 1
ATOM 1803 N N . VAL A 1 237 ? -18.766 -2.147 15.550 1.00 62.50 237 VAL A N 1
ATOM 1804 C CA . VAL A 1 237 ? -20.096 -2.647 15.169 1.00 62.50 237 VAL A CA 1
ATOM 1805 C C . VAL A 1 237 ? -21.001 -1.437 14.934 1.00 62.50 237 VAL A C 1
ATOM 1807 O O . VAL A 1 237 ? -21.874 -1.149 15.747 1.00 62.50 237 VAL A O 1
ATOM 1810 N N . VAL A 1 238 ? -20.742 -0.661 13.877 1.00 69.44 238 VAL A N 1
ATOM 1811 C CA . VAL A 1 238 ? -21.601 0.476 13.499 1.00 69.44 238 VAL A CA 1
ATOM 1812 C C . VAL A 1 238 ? -22.020 0.350 12.038 1.00 69.44 238 VAL A C 1
ATOM 1814 O O . VAL A 1 238 ? -21.227 -0.037 11.180 1.00 69.44 238 VAL A O 1
ATOM 1817 N N . GLU A 1 239 ? -23.285 0.643 11.742 1.00 73.75 239 GLU A N 1
ATOM 1818 C CA . GLU A 1 239 ? -23.783 0.666 10.368 1.00 73.75 239 GLU A CA 1
ATOM 1819 C C . GLU A 1 239 ? -23.230 1.896 9.640 1.00 73.75 239 GLU A C 1
ATOM 1821 O O . GLU A 1 239 ? -23.381 3.031 10.106 1.00 73.75 239 GLU A O 1
ATOM 1826 N N . ALA A 1 240 ? -22.571 1.662 8.502 1.00 78.69 240 ALA A N 1
ATOM 1827 C CA . ALA A 1 240 ? -21.993 2.732 7.707 1.00 78.69 240 ALA A CA 1
ATOM 1828 C C . ALA A 1 240 ? -23.105 3.612 7.124 1.00 78.69 240 ALA A C 1
ATOM 1830 O O . ALA A 1 240 ? -23.963 3.138 6.379 1.00 78.69 240 ALA A O 1
ATOM 1831 N N . GLN A 1 241 ? -23.089 4.900 7.455 1.00 81.50 241 GLN A N 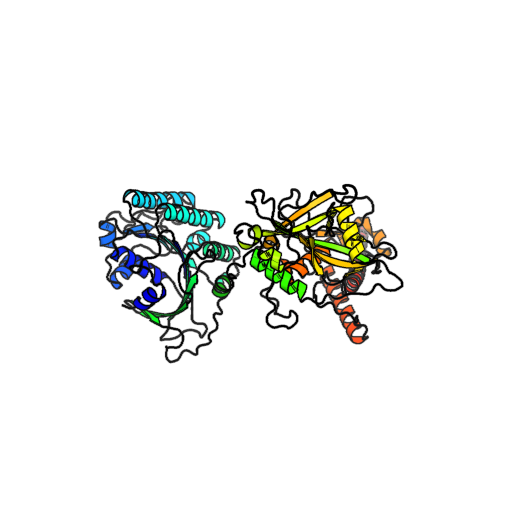1
ATOM 1832 C CA . GLN A 1 241 ? -24.145 5.830 7.063 1.00 81.50 241 GLN A CA 1
ATOM 1833 C C . GLN A 1 241 ? -23.638 7.268 6.992 1.00 81.50 241 GLN A C 1
ATOM 1835 O O . GLN A 1 241 ? -22.643 7.632 7.617 1.00 81.50 241 GLN A O 1
ATOM 1840 N N . ALA A 1 242 ? -24.359 8.103 6.247 1.00 83.94 242 ALA A N 1
ATOM 1841 C CA . ALA A 1 242 ? -24.090 9.530 6.145 1.00 83.94 242 ALA A CA 1
ATOM 1842 C C . ALA A 1 242 ? -25.301 10.335 6.626 1.00 83.94 242 ALA A C 1
ATOM 1844 O O . ALA A 1 242 ? -26.433 10.129 6.176 1.00 83.94 242 ALA A O 1
ATOM 1845 N N . LEU A 1 243 ? -25.047 11.282 7.523 1.00 86.62 243 LEU A N 1
ATOM 1846 C CA . LEU A 1 243 ? -26.035 12.196 8.077 1.00 86.62 243 LEU A CA 1
ATOM 1847 C C . LEU A 1 243 ? -25.669 13.620 7.688 1.00 86.62 243 LEU A C 1
ATOM 1849 O O . LEU A 1 243 ? -24.509 14.002 7.717 1.00 86.62 243 LEU A O 1
ATOM 1853 N N . HIS A 1 244 ? -26.650 14.449 7.378 1.00 88.75 244 HIS A N 1
ATOM 1854 C CA . HIS A 1 244 ? -26.426 15.886 7.349 1.00 88.75 244 HIS A CA 1
ATOM 1855 C C . HIS A 1 244 ? -26.587 16.451 8.756 1.00 88.75 244 HIS A C 1
ATOM 1857 O O . HIS A 1 244 ? -27.416 15.964 9.532 1.00 88.75 244 HIS A O 1
ATOM 1863 N N . TYR A 1 245 ? -25.823 17.491 9.077 1.00 90.06 245 TYR A N 1
ATOM 1864 C CA . TYR A 1 245 ? -25.927 18.162 10.363 1.00 90.06 245 TYR A CA 1
ATOM 1865 C C . TYR A 1 245 ? -26.088 19.676 10.226 1.00 90.06 245 TYR A C 1
ATOM 1867 O O . TYR A 1 245 ? -25.623 20.326 9.282 1.00 90.06 245 TYR A O 1
ATOM 1875 N N . ARG A 1 246 ? -26.770 20.253 11.214 1.00 89.50 246 ARG A N 1
ATOM 1876 C CA . ARG A 1 246 ? -26.930 21.694 11.392 1.00 89.50 246 ARG A CA 1
ATOM 1877 C C . ARG A 1 246 ? -26.561 22.060 12.821 1.00 89.50 246 ARG A C 1
ATOM 1879 O O . ARG A 1 246 ? -27.224 21.627 13.767 1.00 89.50 246 ARG A O 1
ATOM 1886 N N . LEU A 1 247 ? -25.529 22.887 12.947 1.00 88.19 247 LEU A N 1
ATOM 1887 C CA . LEU A 1 247 ? -25.118 23.483 14.210 1.00 88.19 247 LEU A CA 1
ATOM 1888 C C . LEU A 1 247 ? -26.083 24.614 14.586 1.00 88.19 247 LEU A C 1
ATOM 1890 O O . LEU A 1 247 ? -26.483 25.416 13.743 1.00 88.19 247 LEU A O 1
ATOM 1894 N N . MET A 1 248 ? -26.470 24.644 15.855 1.00 84.62 248 MET A N 1
ATOM 1895 C CA . MET A 1 248 ? -27.301 25.668 16.486 1.00 84.62 248 MET A CA 1
ATOM 1896 C C . MET A 1 248 ? -26.563 26.178 17.729 1.00 84.62 248 MET A C 1
ATOM 1898 O O . MET A 1 248 ? -25.665 25.509 18.238 1.00 84.62 248 MET A O 1
ATOM 1902 N N . ASP A 1 249 ? -26.984 27.313 18.286 1.00 78.69 249 ASP A N 1
ATOM 1903 C CA . ASP A 1 249 ? -26.274 27.945 19.411 1.00 78.69 249 ASP A CA 1
ATOM 1904 C C . ASP A 1 249 ? -26.095 27.037 20.639 1.00 78.69 249 ASP A C 1
ATOM 1906 O O . ASP A 1 249 ? -25.077 27.122 21.330 1.00 78.69 249 ASP A O 1
ATOM 1910 N N . ASN A 1 250 ? -27.080 26.166 20.896 1.00 80.19 250 ASN A N 1
ATOM 1911 C CA . ASN A 1 250 ? -27.143 25.298 22.077 1.00 80.19 250 ASN A CA 1
ATOM 1912 C C . ASN A 1 250 ? -27.301 23.802 21.735 1.00 80.19 250 ASN A C 1
ATOM 1914 O O . ASN A 1 250 ? -27.533 22.992 22.632 1.00 80.19 250 ASN A O 1
ATOM 1918 N N . ASN A 1 251 ? -27.258 23.411 20.455 1.00 81.25 251 ASN A N 1
ATOM 1919 C CA . ASN A 1 251 ? -27.387 22.004 20.058 1.00 81.25 251 ASN A CA 1
ATOM 1920 C C . ASN A 1 251 ? -26.868 21.737 18.638 1.00 81.25 251 ASN A C 1
ATOM 1922 O O . ASN A 1 251 ? -26.695 22.664 17.857 1.00 81.25 251 ASN A O 1
ATOM 1926 N N . CYS A 1 252 ? -26.698 20.470 18.274 1.00 86.62 252 CYS A N 1
ATOM 1927 C CA . CYS A 1 252 ? -26.486 20.048 16.888 1.00 86.62 252 CYS A CA 1
ATOM 1928 C C . CYS A 1 252 ? -27.672 19.192 16.458 1.00 86.62 252 CYS A C 1
ATOM 1930 O O . CYS A 1 252 ? -28.077 18.338 17.227 1.00 86.62 252 CYS A O 1
ATOM 1932 N N . THR A 1 253 ? -28.251 19.413 15.279 1.00 88.44 253 THR A N 1
ATOM 1933 C CA . THR A 1 253 ? -29.357 18.587 14.762 1.00 88.44 253 THR A CA 1
ATOM 1934 C C . THR A 1 253 ? -28.899 17.771 13.566 1.00 88.44 253 THR A C 1
ATOM 1936 O O . THR A 1 253 ? -28.290 18.324 12.654 1.00 88.44 253 THR A O 1
ATOM 1939 N N . PHE A 1 254 ? -29.226 16.478 13.554 1.00 88.12 254 PHE A N 1
ATOM 1940 C CA . PHE A 1 254 ? -28.895 15.565 12.456 1.00 88.12 254 PHE A CA 1
ATOM 1941 C C . PHE A 1 254 ? -30.136 15.207 11.630 1.00 88.12 254 PHE A C 1
ATOM 1943 O O . PHE A 1 254 ? -31.274 15.229 12.116 1.00 88.12 254 PHE A O 1
ATOM 1950 N N . PHE A 1 255 ? -29.957 14.881 10.357 1.00 83.19 255 PHE A N 1
ATOM 1951 C CA . PHE A 1 255 ? -31.036 14.432 9.480 1.00 83.19 255 PHE A CA 1
ATOM 1952 C C . PHE A 1 255 ? -30.500 13.535 8.368 1.00 83.19 255 PHE A C 1
ATOM 1954 O O . PHE A 1 255 ? -29.363 13.681 7.926 1.00 83.19 255 PHE A O 1
ATOM 1961 N N . ALA A 1 256 ? -31.333 12.588 7.930 1.00 75.56 256 ALA A N 1
ATOM 1962 C CA . ALA A 1 256 ? -30.987 11.702 6.830 1.00 75.56 256 ALA A CA 1
ATOM 1963 C C . ALA A 1 256 ? -30.826 12.494 5.524 1.00 75.56 256 ALA A C 1
ATOM 1965 O O . ALA A 1 256 ? -31.468 13.534 5.311 1.00 75.56 256 ALA A O 1
ATOM 1966 N N . LYS A 1 257 ? -29.968 11.977 4.644 1.00 69.75 257 LYS A N 1
ATOM 1967 C CA . LYS A 1 257 ? -29.707 12.548 3.322 1.00 69.75 257 LYS A CA 1
ATOM 1968 C C . LYS A 1 257 ? -31.019 12.640 2.519 1.00 69.75 257 LYS A C 1
ATOM 1970 O O . LYS A 1 257 ? -31.807 11.701 2.499 1.00 69.75 257 LYS A O 1
ATOM 1975 N N . GLY A 1 258 ? -31.275 13.795 1.895 1.00 55.88 258 GLY A N 1
ATOM 1976 C CA . GLY A 1 258 ? -32.437 14.020 1.014 1.00 55.88 258 GLY A CA 1
ATOM 1977 C C . GLY A 1 258 ? -33.714 14.599 1.650 1.00 55.88 258 GLY A C 1
ATOM 1978 O O . GLY A 1 258 ? -34.666 14.858 0.923 1.00 55.88 258 GLY A O 1
ATOM 1979 N N . ILE A 1 259 ? -33.757 14.850 2.966 1.00 48.66 259 ILE A N 1
ATOM 1980 C CA . ILE A 1 259 ? -34.966 15.383 3.643 1.00 48.66 259 ILE A CA 1
ATOM 1981 C C . ILE A 1 259 ? -35.003 16.930 3.694 1.00 48.66 259 ILE A C 1
ATOM 1983 O O . ILE A 1 259 ? -36.067 17.525 3.859 1.00 48.66 259 ILE A O 1
ATOM 1987 N N . ALA A 1 260 ? -33.866 17.614 3.530 1.00 45.97 260 ALA A N 1
ATOM 1988 C CA . ALA A 1 260 ? -33.803 19.078 3.595 1.00 45.97 260 ALA A CA 1
ATOM 1989 C C . ALA A 1 260 ? -34.291 19.739 2.286 1.00 45.97 260 ALA A C 1
ATOM 1991 O O . ALA A 1 260 ? -33.745 19.476 1.213 1.00 45.97 260 ALA A O 1
ATOM 1992 N N . GLN A 1 261 ? -35.295 20.624 2.371 1.00 36.19 261 GLN A N 1
ATOM 1993 C CA . GLN A 1 261 ? -35.775 21.416 1.229 1.00 36.19 261 GLN A CA 1
ATOM 1994 C C . GLN A 1 261 ? -34.639 22.291 0.669 1.00 36.19 261 GLN A C 1
ATOM 1996 O O . GLN A 1 261 ? -34.059 23.092 1.394 1.00 36.19 261 GLN A O 1
ATOM 2001 N N . GLY A 1 262 ? -34.333 22.147 -0.625 1.00 35.72 262 GLY A N 1
ATOM 2002 C CA . GLY A 1 262 ? -33.380 23.008 -1.340 1.00 35.72 262 GLY A CA 1
ATOM 2003 C C . GLY A 1 262 ? -31.970 22.443 -1.556 1.00 35.72 262 GLY A C 1
ATOM 2004 O O . GLY A 1 262 ? -31.154 23.127 -2.166 1.00 35.72 262 GLY A O 1
ATOM 2005 N N . VAL A 1 263 ? -31.675 21.210 -1.124 1.00 34.53 263 VAL A N 1
ATOM 2006 C CA . VAL A 1 263 ? -30.390 20.541 -1.414 1.00 34.53 263 VAL A CA 1
ATOM 2007 C C . VAL A 1 263 ? -30.595 19.486 -2.506 1.00 34.53 263 VAL A C 1
ATOM 2009 O O . VAL A 1 263 ? -31.270 18.482 -2.283 1.00 34.53 263 VAL A O 1
ATOM 2012 N N . PHE A 1 264 ? -30.026 19.708 -3.697 1.00 30.72 264 PHE A N 1
ATOM 2013 C CA . PHE A 1 264 ? -30.007 18.703 -4.766 1.00 30.72 264 PHE A CA 1
ATOM 2014 C C . PHE A 1 264 ? -29.115 17.532 -4.342 1.00 30.72 264 PHE A C 1
ATOM 2016 O O . PHE A 1 264 ? -27.911 17.682 -4.152 1.00 30.72 264 PHE A O 1
ATOM 2023 N N . SER A 1 265 ? -29.731 16.366 -4.158 1.00 31.72 265 SER A N 1
ATOM 2024 C CA . SER A 1 265 ? -29.057 15.151 -3.710 1.00 31.72 265 SER A CA 1
ATOM 2025 C C . SER A 1 265 ? -28.403 14.441 -4.895 1.00 31.72 265 SER A C 1
ATOM 2027 O O . SER A 1 265 ? -29.076 13.703 -5.611 1.00 31.72 265 SER A O 1
ATOM 2029 N N . PHE A 1 266 ? -27.092 14.611 -5.069 1.00 30.48 266 PHE A N 1
ATOM 2030 C CA . PHE A 1 266 ? -26.278 13.574 -5.703 1.00 30.48 266 PHE A CA 1
ATOM 2031 C C . PHE A 1 266 ? -25.929 12.542 -4.629 1.00 30.48 266 PHE A C 1
ATOM 2033 O O . PHE A 1 266 ? -25.363 12.845 -3.573 1.00 30.48 266 PHE A O 1
ATOM 2040 N N . CYS A 1 267 ? -26.366 11.307 -4.853 1.00 30.83 267 CYS A N 1
ATOM 2041 C CA . CYS A 1 267 ? -26.076 10.188 -3.971 1.00 30.83 267 CYS A CA 1
ATOM 2042 C C . CYS A 1 267 ? -24.694 9.615 -4.301 1.00 30.83 267 CYS A C 1
ATOM 2044 O O . CYS A 1 267 ? -24.571 8.423 -4.527 1.00 30.83 267 CYS A O 1
ATOM 2046 N N . ASP A 1 268 ? -23.670 10.466 -4.331 1.00 33.56 268 ASP A N 1
ATOM 2047 C CA . ASP A 1 268 ? -22.296 10.050 -4.577 1.00 33.56 268 ASP A CA 1
ATOM 2048 C C . ASP A 1 268 ? -21.479 10.310 -3.307 1.00 33.56 268 ASP A C 1
ATOM 2050 O O . ASP A 1 268 ? -21.286 11.444 -2.868 1.00 33.56 268 ASP A O 1
ATOM 2054 N N . LEU A 1 269 ? -21.064 9.225 -2.650 1.00 38.44 269 LEU A N 1
ATOM 2055 C CA . LEU A 1 269 ? -20.057 9.216 -1.585 1.00 38.44 269 LEU A CA 1
ATOM 2056 C C . LEU A 1 269 ? -18.684 9.509 -2.226 1.00 38.44 269 LEU A C 1
ATOM 2058 O O . LEU A 1 269 ? -17.839 8.634 -2.381 1.00 38.44 269 LEU A O 1
ATOM 2062 N N . GLU A 1 270 ? -18.499 10.745 -2.686 1.00 35.38 270 GLU A N 1
ATOM 2063 C CA . GLU A 1 270 ? -17.305 11.239 -3.388 1.00 35.38 270 GLU A CA 1
ATOM 2064 C C . GLU A 1 270 ? -16.462 12.134 -2.467 1.00 35.38 270 GLU A C 1
ATOM 2066 O O . GLU A 1 270 ? -16.362 13.342 -2.653 1.00 35.38 270 GLU A O 1
ATOM 2071 N N . SER A 1 271 ? -15.863 11.540 -1.441 1.00 39.94 271 SER A N 1
ATOM 2072 C CA . SER A 1 271 ? -14.740 12.136 -0.704 1.00 39.94 271 SER A CA 1
ATOM 2073 C C . SER A 1 271 ? -13.559 11.182 -0.828 1.00 39.94 271 SER A C 1
ATOM 2075 O O . SER A 1 271 ? -13.746 9.967 -0.725 1.00 39.94 271 SER A O 1
ATOM 2077 N N . ALA A 1 272 ? -12.353 11.687 -1.107 1.00 36.66 272 ALA A N 1
ATOM 2078 C CA . ALA A 1 272 ? -11.153 10.857 -1.274 1.00 36.66 272 ALA A CA 1
ATOM 2079 C C . ALA A 1 272 ? -10.861 10.017 -0.015 1.00 36.66 272 ALA A C 1
ATOM 2081 O O . ALA A 1 272 ? -10.435 8.865 -0.115 1.00 36.66 272 ALA A O 1
ATOM 2082 N N . THR A 1 273 ? -11.195 10.560 1.156 1.00 37.12 273 THR A N 1
ATOM 2083 C CA . THR A 1 273 ? -11.050 9.913 2.464 1.00 37.12 273 THR A CA 1
ATOM 2084 C C . THR A 1 273 ? -12.118 8.837 2.679 1.00 37.12 273 THR A C 1
ATOM 2086 O O . THR A 1 273 ? -11.800 7.743 3.146 1.00 37.12 273 THR A O 1
ATOM 2089 N N . ILE A 1 274 ? -13.363 9.073 2.234 1.00 38.91 274 ILE A N 1
ATOM 2090 C CA . ILE A 1 274 ? -14.406 8.034 2.216 1.00 38.91 274 ILE A CA 1
ATOM 2091 C C . ILE A 1 274 ? -14.046 6.954 1.209 1.00 38.91 274 ILE A C 1
ATOM 2093 O O . ILE A 1 274 ? -14.176 5.787 1.534 1.00 38.91 274 ILE A O 1
ATOM 2097 N N . ARG A 1 275 ? -13.546 7.288 0.015 1.00 37.62 275 ARG A N 1
ATOM 2098 C CA . ARG A 1 275 ? -13.023 6.298 -0.931 1.00 37.62 275 ARG A CA 1
ATOM 2099 C C . ARG A 1 275 ? -11.907 5.480 -0.296 1.00 37.62 275 ARG A C 1
ATOM 2101 O O . ARG A 1 275 ? -11.894 4.290 -0.503 1.00 37.62 275 ARG A O 1
ATOM 2108 N N . PHE A 1 276 ? -11.033 6.031 0.534 1.00 38.94 276 PHE A N 1
ATOM 2109 C CA . PHE A 1 276 ? -10.022 5.226 1.228 1.00 38.94 276 PHE A CA 1
ATOM 2110 C C . PHE A 1 276 ? -10.595 4.329 2.347 1.00 38.94 276 PHE A C 1
ATOM 2112 O O . PHE A 1 276 ? -10.042 3.268 2.611 1.00 38.94 276 PHE A O 1
ATOM 2119 N N . LEU A 1 277 ? -11.699 4.723 2.994 1.00 35.09 277 LEU A N 1
ATOM 2120 C CA . LEU A 1 277 ? -12.335 3.965 4.090 1.00 35.09 277 LEU A CA 1
ATOM 2121 C C . LEU A 1 277 ? -13.482 3.034 3.636 1.00 35.09 277 LEU A C 1
ATOM 2123 O O . LEU A 1 277 ? -13.790 2.069 4.323 1.00 35.09 277 LEU A O 1
ATOM 2127 N N . THR A 1 278 ? -14.088 3.289 2.473 1.00 32.66 278 THR A N 1
ATOM 2128 C CA . THR A 1 278 ? -15.133 2.473 1.807 1.00 32.66 278 THR A CA 1
ATOM 2129 C C . THR A 1 278 ? -14.589 1.685 0.609 1.00 32.66 278 THR A C 1
ATOM 2131 O O . THR A 1 278 ? -15.154 0.654 0.264 1.00 32.66 278 THR A O 1
ATOM 2134 N N . LEU A 1 279 ? -13.475 2.134 0.007 1.00 34.25 279 LEU A N 1
ATOM 2135 C CA . LEU A 1 279 ? -12.505 1.314 -0.743 1.00 34.25 279 LEU A CA 1
ATOM 2136 C C . LEU A 1 279 ? -11.291 0.968 0.125 1.00 34.25 279 LEU A C 1
ATOM 2138 O O . LEU A 1 279 ? -10.271 0.540 -0.417 1.00 34.25 279 LEU A O 1
ATOM 2142 N N . ALA A 1 280 ? -11.407 1.033 1.459 1.00 31.53 280 ALA A N 1
ATOM 2143 C CA . ALA A 1 280 ? -10.909 -0.125 2.172 1.00 31.53 280 ALA A CA 1
ATOM 2144 C C . ALA A 1 280 ? -11.747 -1.228 1.529 1.00 31.53 280 ALA A C 1
ATOM 2146 O O . ALA A 1 280 ? -12.971 -1.212 1.708 1.00 31.53 280 ALA A O 1
ATOM 2147 N N . PRO A 1 281 ? -11.157 -2.098 0.685 1.00 33.34 281 PRO A N 1
ATOM 2148 C CA . PRO A 1 281 ? -11.905 -3.277 0.302 1.00 33.34 281 PRO A CA 1
ATOM 2149 C C . PRO A 1 281 ? -12.400 -3.837 1.639 1.00 33.34 281 PRO A C 1
ATOM 2151 O O . PRO A 1 281 ? -11.681 -3.695 2.632 1.00 33.34 281 PRO A O 1
ATOM 2154 N N . THR A 1 282 ? -13.600 -4.404 1.734 1.00 34.88 282 THR A N 1
ATOM 2155 C CA . THR A 1 282 ? -13.839 -5.442 2.750 1.00 34.88 282 THR A CA 1
ATOM 2156 C C . THR A 1 282 ? -12.545 -6.230 2.845 1.00 34.88 282 THR A C 1
ATOM 2158 O O . THR A 1 282 ? -12.256 -6.856 1.832 1.00 34.88 282 THR A O 1
ATOM 2161 N N . ALA A 1 283 ? -11.715 -6.004 3.889 1.00 43.62 283 ALA A N 1
ATOM 2162 C CA . ALA A 1 283 ? -10.250 -6.054 3.753 1.00 43.62 283 ALA A CA 1
ATOM 2163 C C . ALA A 1 283 ? -9.915 -7.310 2.983 1.00 43.62 283 ALA A C 1
ATOM 2165 O O . ALA A 1 283 ? -10.132 -8.384 3.538 1.00 43.62 283 ALA A O 1
ATOM 2166 N N . MET A 1 284 ? -9.607 -7.151 1.683 1.00 55.25 284 MET A N 1
ATOM 2167 C CA . MET A 1 284 ? -9.738 -8.264 0.747 1.00 55.25 284 MET A CA 1
ATOM 2168 C C . MET A 1 284 ? -8.803 -9.299 1.304 1.00 55.25 284 MET A C 1
ATOM 2170 O O . MET A 1 284 ? -7.602 -9.033 1.407 1.00 55.25 284 MET A O 1
ATOM 2174 N N . THR A 1 285 ? -9.364 -10.391 1.814 1.00 72.19 285 THR A N 1
ATOM 2175 C CA . THR A 1 285 ? -8.531 -11.349 2.515 1.00 72.19 285 THR A CA 1
ATOM 2176 C C . THR A 1 285 ? -7.492 -11.824 1.503 1.00 72.19 285 THR A C 1
ATOM 2178 O O . THR A 1 285 ? -7.701 -11.740 0.281 1.00 72.19 285 THR A O 1
ATOM 2181 N N . ALA A 1 286 ? -6.330 -12.286 1.961 1.00 80.19 286 ALA A N 1
ATOM 2182 C CA . ALA A 1 286 ? -5.357 -12.836 1.021 1.00 80.19 286 ALA A CA 1
ATOM 2183 C C . ALA A 1 286 ? -6.004 -13.936 0.148 1.00 80.19 286 ALA A C 1
ATOM 2185 O O . ALA A 1 286 ? -5.688 -14.069 -1.035 1.00 80.19 286 ALA A O 1
ATOM 2186 N N . GLN A 1 287 ? -7.003 -14.634 0.700 1.00 84.44 287 GLN A N 1
ATOM 2187 C CA . GLN A 1 287 ? -7.822 -15.611 -0.001 1.00 84.44 287 GLN A CA 1
ATOM 2188 C C . GLN A 1 287 ? -8.755 -14.978 -1.042 1.00 84.44 287 GLN A C 1
ATOM 2190 O O . GLN A 1 287 ? -8.770 -15.446 -2.175 1.00 84.44 287 GLN A O 1
ATOM 2195 N N . ASP A 1 288 ? -9.484 -13.903 -0.719 1.00 83.94 288 ASP A N 1
ATOM 2196 C CA . ASP A 1 288 ? -10.319 -13.181 -1.697 1.00 83.94 288 ASP A CA 1
ATOM 2197 C C . ASP A 1 288 ? -9.479 -12.668 -2.871 1.00 83.94 288 ASP A C 1
ATOM 2199 O O . ASP A 1 288 ? -9.896 -12.706 -4.030 1.00 83.94 288 ASP A O 1
ATOM 2203 N N . THR A 1 289 ? -8.263 -12.213 -2.568 1.00 86.00 289 THR A N 1
ATOM 2204 C CA . THR A 1 289 ? -7.290 -11.762 -3.562 1.00 86.00 289 THR A CA 1
ATOM 2205 C C . THR A 1 289 ? -6.887 -12.885 -4.502 1.00 86.00 289 THR A C 1
ATOM 2207 O O . THR A 1 289 ? -6.922 -12.721 -5.725 1.00 86.00 289 THR A O 1
ATOM 2210 N N . LEU A 1 290 ? -6.526 -14.032 -3.932 1.00 91.12 290 LEU A N 1
ATOM 2211 C CA . LEU A 1 290 ? -6.162 -15.215 -4.692 1.00 91.12 290 LEU A CA 1
ATOM 2212 C C . LEU A 1 290 ? -7.348 -15.741 -5.513 1.00 91.12 290 LEU A C 1
ATOM 2214 O O . LEU A 1 290 ? -7.179 -16.047 -6.689 1.00 91.12 290 LEU A O 1
ATOM 2218 N N . CYS A 1 291 ? -8.548 -15.783 -4.932 1.00 90.81 291 CYS A N 1
ATOM 2219 C CA . CYS A 1 291 ? -9.776 -16.201 -5.604 1.00 90.81 291 CYS A CA 1
ATOM 2220 C C . CYS A 1 291 ? -10.028 -15.368 -6.866 1.00 90.81 291 CYS A C 1
ATOM 2222 O O . CYS A 1 291 ? -10.130 -15.916 -7.963 1.00 90.81 291 CYS A O 1
ATOM 2224 N N . ARG A 1 292 ? -9.997 -14.036 -6.745 1.00 87.50 292 ARG A N 1
ATOM 2225 C CA . ARG A 1 292 ? -10.185 -13.125 -7.886 1.00 87.50 292 ARG A CA 1
ATOM 2226 C C . ARG A 1 292 ? -9.122 -13.299 -8.961 1.00 87.50 292 ARG A C 1
ATOM 2228 O O . ARG A 1 292 ? -9.443 -13.286 -10.148 1.00 87.50 292 ARG A O 1
ATOM 2235 N N . LEU A 1 293 ? -7.861 -13.464 -8.560 1.00 91.56 293 LEU A N 1
ATOM 2236 C CA . LEU A 1 293 ? -6.772 -13.727 -9.497 1.00 91.56 293 LEU A CA 1
ATOM 2237 C C . LEU A 1 293 ? -7.049 -14.990 -10.321 1.00 91.56 293 LEU A C 1
ATOM 2239 O O . LEU A 1 293 ? -6.896 -14.974 -11.541 1.00 91.56 293 LEU A O 1
ATOM 2243 N N . LEU A 1 294 ? -7.475 -16.069 -9.661 1.00 93.75 294 LEU A N 1
ATOM 2244 C CA . LEU A 1 294 ? -7.753 -17.358 -10.292 1.00 93.75 294 LEU A CA 1
ATOM 2245 C C . LEU A 1 294 ? -8.977 -17.291 -11.219 1.00 93.75 294 LEU A C 1
ATOM 2247 O O . LEU A 1 294 ? -8.910 -17.788 -12.342 1.00 93.75 294 LEU A O 1
ATOM 2251 N N . GLU A 1 295 ? -10.050 -16.607 -10.815 1.00 91.12 295 GLU A N 1
ATOM 2252 C CA . GLU A 1 295 ? -11.224 -16.359 -11.666 1.00 91.12 295 GLU A CA 1
ATOM 2253 C C . GLU A 1 295 ? -10.868 -15.558 -12.927 1.00 91.12 295 GLU A C 1
ATOM 2255 O O . GLU A 1 295 ? -11.283 -15.888 -14.048 1.00 91.12 295 GLU A O 1
ATOM 2260 N N . ASN A 1 296 ? -10.068 -14.503 -12.763 1.00 89.38 296 ASN A N 1
ATOM 2261 C CA . ASN A 1 296 ? -9.620 -13.685 -13.880 1.00 89.38 296 ASN A CA 1
ATOM 2262 C C . ASN A 1 296 ? -8.680 -14.471 -14.801 1.00 89.38 296 ASN A C 1
ATOM 2264 O O . ASN A 1 296 ? -8.815 -14.361 -16.017 1.00 89.38 296 ASN A O 1
ATOM 2268 N N . LEU A 1 297 ? -7.785 -15.306 -14.265 1.00 91.25 297 LEU A N 1
ATOM 2269 C CA . LEU A 1 297 ? -6.915 -16.178 -15.061 1.00 91.25 297 LEU A CA 1
ATOM 2270 C C . LEU A 1 297 ? -7.700 -17.225 -15.862 1.00 91.25 297 LEU A C 1
ATOM 2272 O O . LEU A 1 297 ? -7.395 -17.433 -17.036 1.00 91.25 297 LEU A O 1
ATOM 2276 N N . GLU A 1 298 ? -8.727 -17.836 -15.267 1.00 88.94 298 GLU A N 1
ATOM 2277 C CA . GLU A 1 298 ? -9.571 -18.842 -15.927 1.00 88.94 298 GLU A CA 1
ATOM 2278 C C . GLU A 1 298 ? -10.377 -18.241 -17.092 1.00 88.94 298 GLU A C 1
ATOM 2280 O O . GLU A 1 298 ? -10.563 -18.873 -18.134 1.00 88.94 298 GLU A O 1
ATOM 2285 N N . THR A 1 299 ? -10.840 -16.997 -16.946 1.00 86.50 299 THR A N 1
ATOM 2286 C CA . THR A 1 299 ? -11.639 -16.304 -17.973 1.00 86.50 299 THR A CA 1
ATOM 2287 C C . THR A 1 299 ? -10.799 -15.531 -18.997 1.00 86.50 299 THR A C 1
ATOM 2289 O O . THR A 1 299 ? -11.300 -15.147 -20.065 1.00 86.50 299 THR A O 1
ATOM 2292 N N . TYR A 1 300 ? -9.516 -15.302 -18.712 1.00 86.81 300 TYR A N 1
ATOM 2293 C CA . TYR A 1 300 ? -8.622 -14.528 -19.561 1.00 86.81 300 TYR A CA 1
ATOM 2294 C C . TYR A 1 300 ? -8.267 -15.262 -20.860 1.00 86.81 300 TYR A C 1
ATOM 2296 O O . TYR A 1 300 ? -7.921 -16.439 -20.884 1.00 86.81 300 TYR A O 1
ATOM 2304 N N . LYS A 1 301 ? -8.306 -14.532 -21.982 1.00 85.94 301 LYS A N 1
ATOM 2305 C CA . LYS A 1 301 ? -7.870 -15.033 -23.295 1.00 85.94 301 LYS A CA 1
ATOM 2306 C C . LYS A 1 301 ? -6.472 -14.496 -23.615 1.00 85.94 301 LYS A C 1
ATOM 2308 O O . LYS A 1 301 ? -6.392 -13.345 -24.063 1.00 85.94 301 LYS A O 1
ATOM 2313 N N . PRO A 1 302 ? -5.402 -15.288 -23.417 1.00 84.94 302 PRO A N 1
ATOM 2314 C CA . PRO A 1 302 ? -4.038 -14.834 -23.648 1.00 84.94 302 PRO A CA 1
ATOM 2315 C C . PRO A 1 302 ? -3.770 -14.586 -25.132 1.00 84.94 302 PRO A C 1
ATOM 2317 O O . PRO A 1 302 ? -4.253 -15.299 -26.018 1.00 84.94 302 PRO A O 1
ATOM 2320 N N . THR A 1 303 ? -2.964 -13.567 -25.412 1.00 85.50 303 THR A N 1
ATOM 2321 C CA . THR A 1 303 ? -2.455 -13.290 -26.753 1.00 85.50 303 THR A CA 1
ATOM 2322 C C . THR A 1 303 ? -1.344 -14.280 -27.069 1.00 85.50 303 THR A C 1
ATOM 2324 O O . THR A 1 303 ? -0.231 -14.140 -26.576 1.00 85.50 303 THR A O 1
ATOM 2327 N N . ILE A 1 304 ? -1.637 -15.263 -27.918 1.00 85.75 304 ILE A N 1
ATOM 2328 C CA . ILE A 1 304 ? -0.642 -16.222 -28.406 1.00 85.75 304 ILE A CA 1
ATOM 2329 C C . ILE A 1 304 ? -0.001 -15.651 -29.669 1.00 85.75 304 ILE A C 1
ATOM 2331 O O . ILE A 1 304 ? -0.699 -15.310 -30.630 1.00 85.75 304 ILE A O 1
ATOM 2335 N N . ILE A 1 305 ? 1.326 -15.541 -29.674 1.00 84.12 305 ILE A N 1
ATOM 2336 C CA . ILE A 1 305 ? 2.080 -15.008 -30.808 1.00 84.12 305 ILE A CA 1
ATOM 2337 C C . ILE A 1 305 ? 2.855 -16.166 -31.454 1.00 84.12 305 ILE A C 1
ATOM 2339 O O . ILE A 1 305 ? 3.742 -16.747 -30.818 1.00 84.12 305 ILE A O 1
ATOM 2343 N N . PRO A 1 306 ? 2.551 -16.522 -32.716 1.00 84.38 306 PRO A N 1
ATOM 2344 C CA . PRO A 1 306 ? 3.224 -17.622 -33.390 1.00 84.38 306 PRO A CA 1
ATOM 2345 C C . PRO A 1 306 ? 4.672 -17.260 -33.728 1.00 84.38 306 PRO A C 1
ATOM 2347 O O . PRO A 1 306 ? 4.961 -16.160 -34.206 1.00 84.38 306 PRO A O 1
ATOM 2350 N N . SER A 1 307 ? 5.584 -18.215 -33.541 1.00 84.62 307 SER A N 1
ATOM 2351 C CA . SER A 1 307 ? 6.986 -18.038 -33.917 1.00 84.62 307 SER A CA 1
ATOM 2352 C C . SER A 1 307 ? 7.130 -17.931 -35.443 1.00 84.62 307 SER A C 1
ATOM 2354 O O . SER A 1 307 ? 6.631 -18.794 -36.175 1.00 84.62 307 SER A O 1
ATOM 2356 N N . PRO A 1 308 ? 7.815 -16.904 -35.975 1.00 84.56 308 PRO A N 1
ATOM 2357 C CA . PRO A 1 308 ? 8.031 -16.791 -37.410 1.00 84.56 308 PRO A CA 1
ATOM 2358 C C . PRO A 1 308 ? 9.023 -17.851 -37.906 1.00 84.56 308 PRO A C 1
ATOM 2360 O O . PRO A 1 308 ? 9.944 -18.243 -37.196 1.00 84.56 308 PRO A O 1
ATOM 2363 N N . LYS A 1 309 ? 8.910 -18.258 -39.180 1.00 82.94 309 LYS A N 1
ATOM 2364 C CA . LYS A 1 309 ? 9.751 -19.325 -39.771 1.00 82.94 309 LYS A CA 1
ATOM 2365 C C . LYS A 1 309 ? 11.263 -19.104 -39.616 1.00 82.94 309 LYS A C 1
ATOM 2367 O O . LYS A 1 309 ? 12.010 -20.067 -39.515 1.00 82.94 309 LYS A O 1
ATOM 2372 N N . TYR A 1 310 ? 11.719 -17.849 -39.612 1.00 83.56 310 TYR A N 1
ATOM 2373 C CA . TYR A 1 310 ? 13.142 -17.508 -39.474 1.00 83.56 310 TYR A CA 1
ATOM 2374 C C . TYR A 1 310 ? 13.648 -17.549 -38.021 1.00 83.56 310 TYR A C 1
ATOM 2376 O O . TYR A 1 310 ? 14.855 -17.461 -37.795 1.00 83.56 310 TYR A O 1
ATOM 2384 N N . GLN A 1 311 ? 12.744 -17.628 -37.042 1.00 83.75 311 GLN A N 1
ATOM 2385 C CA . GLN A 1 311 ? 13.061 -17.715 -35.622 1.00 83.75 311 GLN A CA 1
ATOM 2386 C C . GLN A 1 311 ? 12.003 -18.574 -34.909 1.00 83.75 311 GLN A C 1
ATOM 2388 O O . GLN A 1 311 ? 11.069 -18.027 -34.324 1.00 83.75 311 GLN A O 1
ATOM 2393 N N . PRO A 1 312 ? 12.130 -19.914 -34.950 1.00 85.38 312 PRO A N 1
ATOM 2394 C CA . PRO A 1 312 ? 11.157 -20.814 -34.334 1.00 85.38 312 PRO A CA 1
ATOM 2395 C C . PRO A 1 312 ? 11.246 -20.843 -32.799 1.00 85.38 312 PRO A C 1
ATOM 2397 O O . PRO A 1 312 ? 10.311 -21.302 -32.152 1.00 85.38 312 PRO A O 1
ATOM 2400 N N . ARG A 1 313 ? 12.352 -20.352 -32.220 1.00 87.69 313 ARG A N 1
ATOM 2401 C CA . ARG A 1 313 ? 12.673 -20.476 -30.791 1.00 87.69 313 ARG A CA 1
ATOM 2402 C C . ARG A 1 313 ? 11.626 -19.828 -29.886 1.00 87.69 313 ARG A C 1
ATOM 2404 O O . ARG A 1 313 ? 11.295 -18.649 -30.056 1.00 87.69 313 ARG A O 1
ATOM 2411 N N . ARG A 1 314 ? 11.201 -20.579 -28.874 1.00 92.38 314 ARG A N 1
ATOM 2412 C CA . ARG A 1 314 ? 10.334 -20.144 -27.777 1.00 92.38 314 ARG A CA 1
ATOM 2413 C C . ARG A 1 314 ? 11.050 -20.364 -26.448 1.00 92.38 314 ARG A C 1
ATOM 2415 O O . ARG A 1 314 ? 11.964 -21.179 -26.348 1.00 92.38 314 ARG A O 1
ATOM 2422 N N . ALA A 1 315 ? 10.681 -19.578 -25.457 1.00 93.25 315 ALA A N 1
ATOM 2423 C CA . ALA A 1 315 ? 11.047 -19.782 -24.074 1.00 93.25 315 ALA A CA 1
ATOM 2424 C C . ALA A 1 315 ? 9.773 -19.785 -23.243 1.00 93.25 315 ALA A C 1
ATOM 2426 O O . ALA A 1 315 ? 8.898 -18.950 -23.475 1.00 93.25 315 ALA A O 1
ATOM 2427 N N . CYS A 1 316 ? 9.675 -20.697 -22.290 1.00 96.00 316 CYS A N 1
ATOM 2428 C CA . CYS A 1 316 ? 8.511 -20.832 -21.431 1.00 96.00 316 CYS A CA 1
ATOM 2429 C C . CYS A 1 316 ? 8.931 -20.631 -19.983 1.00 96.00 316 CYS A C 1
ATOM 2431 O O . CYS A 1 316 ? 10.023 -21.040 -19.605 1.00 96.00 316 CYS A O 1
ATOM 2433 N N . VAL A 1 317 ? 8.086 -19.973 -19.192 1.00 97.12 317 VAL A N 1
ATOM 2434 C CA . VAL A 1 317 ? 8.363 -19.708 -17.773 1.00 97.12 317 VAL A CA 1
ATOM 2435 C C . VAL A 1 317 ? 7.155 -20.023 -16.903 1.00 97.12 317 VAL A C 1
ATOM 2437 O O . VAL A 1 317 ? 6.023 -19.775 -17.321 1.00 97.12 317 VAL A O 1
ATOM 2440 N N . SER A 1 318 ? 7.394 -20.535 -15.696 1.00 97.56 318 SER A N 1
ATOM 2441 C CA . SER A 1 318 ? 6.367 -20.874 -14.711 1.00 97.56 318 SER A CA 1
ATOM 2442 C C . SER A 1 318 ? 6.241 -19.796 -13.636 1.00 97.56 318 SER A C 1
ATOM 2444 O O . SER A 1 318 ? 7.158 -19.575 -12.847 1.00 97.56 318 SER A O 1
ATOM 2446 N N . LEU A 1 319 ? 5.081 -19.160 -13.556 1.00 98.06 319 LEU A N 1
ATOM 2447 C CA . LEU A 1 319 ? 4.663 -18.348 -12.422 1.00 98.06 319 LEU A CA 1
ATOM 2448 C C . LEU A 1 319 ? 3.943 -19.280 -11.447 1.00 98.06 319 LEU A C 1
ATOM 2450 O O . LEU A 1 319 ? 2.831 -19.719 -11.732 1.00 98.06 319 LEU A O 1
ATOM 2454 N N . ILE A 1 320 ? 4.589 -19.616 -10.333 1.00 98.06 320 ILE A N 1
ATOM 2455 C CA . ILE A 1 320 ? 4.051 -20.572 -9.359 1.00 98.06 320 ILE A CA 1
ATOM 2456 C C . ILE A 1 320 ? 3.513 -19.803 -8.158 1.00 98.06 320 ILE A C 1
ATOM 2458 O O . ILE A 1 320 ? 4.265 -19.091 -7.490 1.00 98.06 320 ILE A O 1
ATOM 2462 N N . LEU A 1 321 ? 2.216 -19.949 -7.908 1.00 97.38 321 LEU A N 1
ATOM 2463 C CA . LEU A 1 321 ? 1.523 -19.435 -6.734 1.00 97.38 321 LEU A CA 1
ATOM 2464 C C . LEU A 1 321 ? 1.458 -20.519 -5.659 1.00 97.38 321 LEU A C 1
ATOM 2466 O O . LEU A 1 321 ? 1.250 -21.687 -5.979 1.00 97.38 321 LEU A O 1
ATOM 2470 N N . ARG A 1 322 ? 1.570 -20.138 -4.388 1.00 94.75 322 ARG A N 1
ATOM 2471 C CA . ARG A 1 322 ? 1.256 -21.014 -3.249 1.00 94.75 322 ARG A CA 1
ATOM 2472 C C . ARG A 1 322 ? 0.477 -20.256 -2.186 1.00 94.75 322 ARG A C 1
ATOM 2474 O O . ARG A 1 322 ? 0.556 -19.032 -2.134 1.00 94.75 322 ARG A O 1
ATOM 2481 N N . TRP A 1 323 ? -0.211 -20.987 -1.318 1.00 93.69 323 TRP A N 1
ATOM 2482 C CA . TRP A 1 323 ? -0.715 -20.449 -0.058 1.00 93.69 323 TRP A CA 1
ATOM 2483 C C . TRP A 1 323 ? 0.267 -20.787 1.061 1.00 93.69 323 TRP A C 1
ATOM 2485 O O . TRP A 1 323 ? 0.544 -21.960 1.309 1.00 93.69 323 TRP A O 1
ATOM 2495 N N . ASN A 1 324 ? 0.827 -19.767 1.703 1.00 89.62 324 ASN A N 1
ATOM 2496 C CA . ASN A 1 324 ? 1.736 -19.927 2.828 1.00 89.62 324 ASN A CA 1
ATOM 2497 C C . ASN A 1 324 ? 0.982 -19.665 4.132 1.00 89.62 324 ASN A C 1
ATOM 2499 O O . ASN A 1 324 ? 0.547 -18.541 4.363 1.00 89.62 324 ASN A O 1
ATOM 2503 N N . SER A 1 325 ? 0.861 -20.694 4.973 1.00 82.38 325 SER A N 1
ATOM 2504 C CA . SER A 1 325 ? 0.205 -20.644 6.285 1.00 82.38 325 SER A CA 1
ATOM 2505 C C . SER A 1 325 ? 1.261 -20.731 7.397 1.00 82.38 325 SER A C 1
ATOM 2507 O O . SER A 1 325 ? 1.761 -21.830 7.660 1.00 82.38 325 SER A O 1
ATOM 2509 N N . PRO A 1 326 ? 1.590 -19.631 8.104 1.00 65.88 326 PRO A N 1
ATOM 2510 C CA . PRO A 1 326 ? 2.633 -19.617 9.137 1.00 65.88 326 PRO A CA 1
ATOM 2511 C C . PRO A 1 326 ? 2.381 -20.565 10.324 1.00 65.88 326 PRO A C 1
ATOM 2513 O O . PRO A 1 326 ? 3.327 -20.946 11.009 1.00 65.88 326 PRO A O 1
ATOM 2516 N N . GLU A 1 327 ? 1.123 -20.946 10.576 1.00 59.75 327 GLU A N 1
ATOM 2517 C CA . GLU A 1 327 ? 0.708 -21.739 11.746 1.00 59.75 327 GLU A CA 1
ATOM 2518 C C . GLU A 1 327 ? 0.514 -23.244 11.471 1.00 59.75 327 GLU A C 1
ATOM 2520 O O . GLU A 1 327 ? -0.006 -23.965 12.326 1.00 59.75 327 GLU A O 1
ATOM 2525 N N . GLN A 1 328 ? 0.910 -23.767 10.304 1.00 59.69 328 GLN A N 1
ATOM 2526 C CA . GLN A 1 328 ? 0.604 -25.165 9.991 1.00 59.69 328 GLN A CA 1
ATOM 2527 C C . GLN A 1 328 ? 1.390 -26.175 10.842 1.00 59.69 328 GLN A C 1
ATOM 2529 O O . GLN A 1 328 ? 2.590 -26.396 10.677 1.00 59.69 328 GLN A O 1
ATOM 2534 N N . SER A 1 329 ? 0.630 -26.855 11.701 1.00 45.91 329 SER A N 1
ATOM 2535 C CA . SER A 1 329 ? 0.894 -28.203 12.192 1.00 45.91 329 SER A CA 1
ATOM 2536 C C . SER A 1 329 ? 0.531 -29.213 11.095 1.00 45.91 329 SER A C 1
ATOM 2538 O O . SER A 1 329 ? -0.446 -29.043 10.366 1.00 45.91 329 SER A O 1
ATOM 2540 N N . SER A 1 330 ? 1.365 -30.240 10.950 1.00 50.56 330 SER A N 1
ATOM 2541 C CA . SER A 1 330 ? 1.262 -31.344 9.990 1.00 50.56 330 SER A CA 1
ATOM 2542 C C . SER A 1 330 ? -0.165 -31.894 9.863 1.00 50.56 330 SER A C 1
ATOM 2544 O O . SER A 1 330 ? -0.622 -32.648 10.720 1.00 50.56 330 SER A O 1
ATOM 2546 N N . THR A 1 331 ? -0.867 -31.540 8.787 1.00 54.16 331 THR A N 1
ATOM 2547 C CA . THR A 1 331 ? -2.080 -32.248 8.359 1.00 54.16 331 THR A CA 1
ATOM 2548 C C . THR A 1 331 ? -1.668 -33.307 7.346 1.00 54.16 331 THR A C 1
ATOM 2550 O O . THR A 1 331 ? -1.708 -33.099 6.137 1.00 54.16 331 THR A O 1
ATOM 2553 N N . GLU A 1 332 ? -1.194 -34.435 7.869 1.00 51.25 332 GLU A N 1
ATOM 2554 C CA . GLU A 1 332 ? -1.127 -35.686 7.118 1.00 51.25 332 GLU A CA 1
ATOM 2555 C C . GLU A 1 332 ? -2.582 -36.155 6.887 1.00 51.25 332 GLU A C 1
ATOM 2557 O O . GLU A 1 332 ? -3.403 -36.079 7.799 1.00 51.25 332 GLU A O 1
ATOM 2562 N N . ASP A 1 333 ? -2.909 -36.580 5.662 1.00 50.22 333 ASP A N 1
ATOM 2563 C CA . ASP A 1 333 ? -4.167 -37.251 5.261 1.00 50.22 333 ASP A CA 1
ATOM 2564 C C . ASP A 1 333 ? -5.369 -36.424 4.747 1.00 50.22 333 ASP A C 1
ATOM 2566 O O . ASP A 1 333 ? -6.525 -36.808 4.937 1.00 50.22 333 ASP A O 1
ATOM 2570 N N . ALA A 1 334 ? -5.146 -35.360 3.966 1.00 58.94 334 ALA A N 1
ATOM 2571 C CA . ALA A 1 334 ? -6.195 -34.804 3.097 1.00 58.94 334 ALA A CA 1
ATOM 2572 C C . ALA A 1 334 ? -5.867 -35.023 1.609 1.00 58.94 334 ALA A C 1
ATOM 2574 O O . ALA A 1 334 ? -4.777 -34.687 1.155 1.00 58.94 334 ALA A O 1
ATOM 2575 N N . GLN A 1 335 ? -6.820 -35.557 0.831 1.00 76.69 335 GLN A N 1
ATOM 2576 C CA . GLN A 1 335 ? -6.721 -35.601 -0.636 1.00 76.69 335 GLN A CA 1
ATOM 2577 C C . GLN A 1 335 ? -6.389 -34.207 -1.189 1.00 76.69 335 GLN A C 1
ATOM 2579 O O . GLN A 1 335 ? -7.052 -33.223 -0.834 1.00 76.69 335 GLN A O 1
ATOM 2584 N N . LEU A 1 336 ? -5.379 -34.139 -2.060 1.00 84.81 336 LEU A N 1
ATOM 2585 C CA . LEU A 1 336 ? -4.982 -32.911 -2.747 1.00 84.81 336 LEU A CA 1
ATOM 2586 C C . LEU A 1 336 ? -6.110 -32.418 -3.654 1.00 84.81 336 LEU A C 1
ATOM 2588 O O . LEU A 1 336 ? -6.857 -33.213 -4.225 1.00 84.81 336 LEU A O 1
ATOM 2592 N N . ALA A 1 337 ? -6.239 -31.096 -3.755 1.00 87.88 337 ALA A N 1
ATOM 2593 C CA . ALA A 1 337 ? -7.262 -30.488 -4.588 1.00 87.88 337 ALA A CA 1
ATOM 2594 C C . ALA A 1 337 ? -6.958 -30.704 -6.073 1.00 87.88 337 ALA A C 1
ATOM 2596 O O . ALA A 1 337 ? -5.838 -30.490 -6.524 1.00 87.88 337 ALA A O 1
ATOM 2597 N N . THR A 1 338 ? -7.974 -31.068 -6.847 1.00 89.06 338 THR A N 1
ATOM 2598 C CA . THR A 1 338 ? -7.846 -31.228 -8.309 1.00 89.06 338 THR A CA 1
ATOM 2599 C C . THR A 1 338 ? -8.178 -29.950 -9.073 1.00 89.06 338 THR A C 1
ATOM 2601 O O . THR A 1 338 ? -7.802 -29.784 -10.232 1.00 89.06 338 THR A O 1
ATOM 2604 N N . THR A 1 339 ? -8.888 -29.027 -8.423 1.00 92.88 339 THR A N 1
ATOM 2605 C CA . THR A 1 339 ? -9.272 -27.730 -8.980 1.00 92.88 339 THR A CA 1
ATOM 2606 C C . THR A 1 339 ? -8.937 -26.617 -8.002 1.00 92.88 339 THR A C 1
ATOM 2608 O O . THR A 1 339 ? -8.903 -26.819 -6.789 1.00 92.88 339 THR A O 1
ATOM 2611 N N . TRP A 1 340 ? -8.741 -25.407 -8.523 1.00 93.69 340 TRP A N 1
ATOM 2612 C CA . TRP A 1 340 ? -8.421 -24.254 -7.685 1.00 93.69 340 TRP A CA 1
ATOM 2613 C C . TRP A 1 340 ? -9.585 -23.862 -6.758 1.00 93.69 340 TRP A C 1
ATOM 2615 O O . TRP A 1 340 ? -9.353 -23.336 -5.676 1.00 93.69 340 TRP A O 1
ATOM 2625 N N . ARG A 1 341 ? -10.834 -24.168 -7.140 1.00 93.50 341 ARG A N 1
ATOM 2626 C CA . ARG A 1 341 ? -12.022 -23.956 -6.295 1.00 93.50 341 ARG A CA 1
ATOM 2627 C C . ARG A 1 341 ? -12.003 -24.877 -5.078 1.00 93.50 341 ARG A C 1
ATOM 2629 O O . ARG A 1 341 ? -12.109 -24.407 -3.955 1.00 93.50 341 ARG A O 1
ATOM 2636 N N . GLU A 1 342 ? -11.758 -26.169 -5.305 1.00 92.38 342 GLU A N 1
ATOM 2637 C CA . GLU A 1 342 ? -11.617 -27.155 -4.226 1.00 92.38 342 GLU A CA 1
ATOM 2638 C C . GLU A 1 342 ? -10.440 -26.819 -3.297 1.00 92.38 342 GLU A C 1
ATOM 2640 O O . GLU A 1 342 ? -10.512 -27.046 -2.093 1.00 92.38 342 GLU A O 1
ATOM 2645 N N . PHE A 1 343 ? -9.358 -26.267 -3.851 1.00 92.69 343 PHE A N 1
ATOM 2646 C CA . PHE A 1 343 ? -8.212 -25.789 -3.082 1.00 92.69 343 PHE A CA 1
ATOM 2647 C C . PHE A 1 343 ? -8.593 -24.669 -2.107 1.00 92.69 343 PHE A C 1
ATOM 2649 O O . PHE A 1 343 ? -8.220 -24.739 -0.938 1.00 92.69 343 PHE A O 1
ATOM 2656 N N . LEU A 1 344 ? -9.355 -23.668 -2.561 1.00 90.69 344 LEU A N 1
ATOM 2657 C CA . LEU A 1 344 ? -9.792 -22.564 -1.702 1.00 90.69 344 LEU A CA 1
ATOM 2658 C C . LEU A 1 344 ? -10.704 -23.037 -0.567 1.00 90.69 344 LEU A C 1
ATOM 2660 O O . LEU A 1 344 ? -10.670 -22.438 0.501 1.00 90.69 344 LEU A O 1
ATOM 2664 N N . ASP A 1 345 ? -11.462 -24.116 -0.772 1.00 89.94 345 ASP A N 1
ATOM 2665 C CA . ASP A 1 345 ? -12.330 -24.714 0.248 1.00 89.94 345 ASP A CA 1
ATOM 2666 C C . ASP A 1 345 ? -11.566 -25.584 1.266 1.00 89.94 345 ASP A C 1
ATOM 2668 O O . ASP A 1 345 ? -12.141 -26.010 2.275 1.00 89.94 345 ASP A O 1
ATOM 2672 N N . LYS A 1 346 ? -10.274 -25.880 1.042 1.00 87.50 346 LYS A N 1
ATOM 2673 C CA . LYS A 1 346 ? -9.493 -26.679 1.998 1.00 87.50 346 LYS A CA 1
ATOM 2674 C C . LYS A 1 346 ? -9.405 -25.933 3.338 1.00 87.50 346 LYS A C 1
ATOM 2676 O O . LYS A 1 346 ? -9.125 -24.734 3.343 1.00 87.50 346 LYS A O 1
ATOM 2681 N N . PRO A 1 347 ? -9.560 -26.614 4.493 1.00 83.94 347 PRO A N 1
ATOM 2682 C CA . PRO A 1 347 ? -9.602 -25.952 5.801 1.00 83.94 347 PRO A CA 1
ATOM 2683 C C . PRO A 1 347 ? -8.389 -25.064 6.082 1.00 83.94 347 PRO A C 1
ATOM 2685 O O . PRO A 1 347 ? -8.527 -23.974 6.628 1.00 83.94 347 PRO A O 1
ATOM 2688 N N . TRP A 1 348 ? -7.209 -25.508 5.658 1.00 82.88 348 TRP A N 1
ATOM 2689 C CA . TRP A 1 348 ? -5.946 -24.806 5.855 1.00 82.88 348 TRP A CA 1
ATOM 2690 C C . TRP A 1 348 ? -5.738 -23.597 4.925 1.00 82.88 348 TRP A C 1
ATOM 2692 O O . TRP A 1 348 ? -4.746 -22.893 5.078 1.00 82.88 348 TRP A O 1
ATOM 2702 N N . VAL A 1 349 ? -6.665 -23.358 3.992 1.00 86.06 349 VAL A N 1
ATOM 2703 C CA . VAL A 1 349 ? -6.747 -22.151 3.155 1.00 86.06 349 VAL A CA 1
ATOM 2704 C C . VAL A 1 349 ? -7.941 -21.297 3.597 1.00 86.06 349 VAL A C 1
ATOM 2706 O O . VAL A 1 349 ? -7.771 -20.133 3.935 1.00 86.06 349 VAL A O 1
ATOM 2709 N N . ALA A 1 350 ? -9.142 -21.884 3.676 1.00 83.38 350 ALA A N 1
ATOM 2710 C CA . ALA A 1 350 ? -10.392 -21.172 3.969 1.00 83.38 350 ALA A CA 1
ATOM 2711 C C . ALA A 1 350 ? -10.490 -20.583 5.382 1.00 83.38 350 ALA A C 1
ATOM 2713 O O . ALA A 1 350 ? -11.149 -19.568 5.594 1.00 83.38 350 ALA A O 1
ATOM 2714 N N . SER A 1 351 ? -9.899 -21.254 6.375 1.00 76.31 351 SER A N 1
ATOM 2715 C CA . SER A 1 351 ? -9.969 -20.818 7.777 1.00 76.31 351 SER A CA 1
ATOM 2716 C C . SER A 1 351 ? -8.701 -20.113 8.258 1.00 76.31 351 SER A C 1
ATOM 2718 O O . SER A 1 351 ? -8.638 -19.679 9.411 1.00 76.31 351 SER A O 1
ATOM 2720 N N . ASP A 1 352 ? -7.711 -19.966 7.376 1.00 74.31 352 ASP A N 1
ATOM 2721 C CA . ASP A 1 352 ? -6.415 -19.393 7.701 1.00 74.31 352 ASP A CA 1
ATOM 2722 C C . ASP A 1 352 ? -6.448 -17.862 7.630 1.00 74.31 352 ASP A C 1
ATOM 2724 O O . ASP A 1 352 ? -6.430 -17.243 6.566 1.00 74.31 352 ASP A O 1
ATOM 2728 N N . LYS A 1 353 ? -6.494 -17.238 8.809 1.00 69.12 353 LYS A N 1
ATOM 2729 C CA . LYS A 1 353 ? -6.532 -15.777 8.960 1.00 69.12 353 LYS A CA 1
ATOM 2730 C C . LYS A 1 353 ? -5.166 -15.110 8.802 1.00 69.12 353 LYS A C 1
ATOM 2732 O O . LYS A 1 353 ? -5.117 -13.885 8.692 1.00 69.12 353 LYS A O 1
ATOM 2737 N N . PHE A 1 354 ? -4.081 -15.881 8.852 1.00 76.44 354 PHE A N 1
ATOM 2738 C CA . PHE A 1 354 ? -2.706 -15.377 8.795 1.00 76.44 354 PHE A CA 1
ATOM 2739 C C . PHE A 1 354 ? -1.979 -15.782 7.512 1.00 76.44 354 PHE A C 1
ATOM 2741 O O . PHE A 1 354 ? -0.867 -15.308 7.270 1.00 76.44 354 PHE A O 1
ATOM 2748 N N . GLY A 1 355 ? -2.610 -16.631 6.706 1.00 81.88 355 GLY A N 1
ATOM 2749 C CA . GLY A 1 355 ? -2.102 -17.083 5.430 1.00 81.88 355 GLY A CA 1
ATOM 2750 C C . GLY A 1 355 ? -2.019 -15.987 4.386 1.00 81.88 355 GLY A C 1
ATOM 2751 O O . GLY A 1 355 ? -2.756 -14.997 4.409 1.00 81.88 355 GLY A O 1
ATOM 2752 N N . ASP A 1 356 ? -1.093 -16.178 3.455 1.00 88.62 356 ASP A N 1
ATOM 2753 C CA . ASP A 1 356 ? -0.920 -15.285 2.322 1.00 88.62 356 ASP A CA 1
ATOM 2754 C C . ASP A 1 356 ? -0.599 -16.058 1.046 1.00 88.62 356 ASP A C 1
ATOM 2756 O O . ASP A 1 356 ? 0.037 -17.115 1.070 1.00 88.62 356 ASP A O 1
ATOM 2760 N N . ALA A 1 357 ? -1.018 -15.503 -0.085 1.00 92.69 357 ALA A N 1
ATOM 2761 C CA . ALA A 1 357 ? -0.621 -16.017 -1.381 1.00 92.69 357 ALA A CA 1
ATOM 2762 C C . ALA A 1 357 ? 0.790 -15.515 -1.700 1.00 92.69 357 ALA A C 1
ATOM 2764 O O . ALA A 1 357 ? 1.073 -14.326 -1.579 1.00 92.69 357 ALA A O 1
ATOM 2765 N N . GLU A 1 358 ? 1.678 -16.394 -2.144 1.00 94.94 358 GLU A N 1
ATOM 2766 C CA . GLU A 1 358 ? 3.054 -16.049 -2.501 1.00 94.94 358 GLU A CA 1
ATOM 2767 C C . GLU A 1 358 ? 3.362 -16.462 -3.937 1.00 94.94 358 GLU A C 1
ATOM 2769 O O . GLU A 1 358 ? 2.839 -17.456 -4.439 1.00 94.94 358 GLU A O 1
ATOM 2774 N N . LEU A 1 359 ? 4.242 -15.705 -4.590 1.00 96.50 359 LEU A N 1
ATOM 2775 C CA . LEU A 1 359 ? 4.721 -15.961 -5.943 1.00 96.50 359 LEU A CA 1
ATOM 2776 C C . LEU A 1 359 ? 6.203 -16.346 -5.913 1.00 96.50 359 LEU A C 1
ATOM 2778 O O . LEU A 1 359 ? 7.016 -15.648 -5.300 1.00 96.50 359 LEU A O 1
ATOM 2782 N N . LEU A 1 360 ? 6.556 -17.436 -6.597 1.00 96.38 360 LEU A N 1
ATOM 2783 C CA . LEU A 1 360 ? 7.938 -17.900 -6.699 1.00 96.38 360 LEU A CA 1
ATOM 2784 C C . LEU A 1 360 ? 8.742 -17.063 -7.696 1.00 96.38 360 LEU A C 1
ATOM 2786 O O . LEU A 1 360 ? 8.382 -16.942 -8.867 1.00 96.38 360 LEU A O 1
ATOM 2790 N N . PHE A 1 361 ? 9.896 -16.582 -7.250 1.00 96.12 361 PHE A N 1
ATOM 2791 C CA . PHE A 1 361 ? 10.940 -16.002 -8.081 1.00 96.12 361 PHE A CA 1
ATOM 2792 C C . PHE A 1 361 ? 12.238 -16.791 -7.930 1.00 96.12 361 PHE A C 1
ATOM 2794 O O . PHE A 1 361 ? 12.533 -17.338 -6.870 1.00 96.12 361 PHE A O 1
ATOM 2801 N N . MET A 1 362 ? 13.062 -16.784 -8.971 1.00 93.94 362 MET A N 1
ATOM 2802 C CA . MET A 1 362 ? 14.435 -17.266 -8.918 1.00 93.94 362 MET A CA 1
ATOM 2803 C C . MET A 1 362 ? 15.421 -16.159 -9.289 1.00 93.94 362 MET A C 1
ATOM 2805 O O . MET A 1 362 ? 15.121 -15.265 -10.085 1.00 93.94 362 MET A O 1
ATOM 2809 N N . GLN A 1 363 ? 16.623 -16.216 -8.728 1.00 92.00 363 GLN A N 1
ATOM 2810 C CA . GLN A 1 363 ? 17.746 -15.392 -9.147 1.00 92.00 363 GLN A CA 1
ATOM 2811 C C . GLN A 1 363 ? 18.692 -16.235 -9.994 1.00 92.00 363 GLN A C 1
ATOM 2813 O O . GLN A 1 363 ? 19.221 -17.242 -9.531 1.00 92.00 363 GLN A O 1
ATOM 2818 N N . ARG A 1 364 ? 18.956 -15.797 -11.225 1.00 89.69 364 ARG A N 1
ATOM 2819 C CA . ARG A 1 364 ? 19.883 -16.486 -12.132 1.00 89.69 364 ARG A CA 1
ATOM 2820 C C . ARG A 1 364 ? 21.317 -16.436 -11.600 1.00 89.69 364 ARG A C 1
ATOM 2822 O O . ARG A 1 364 ? 21.774 -15.386 -11.144 1.00 89.69 364 ARG A O 1
ATOM 2829 N N . ALA A 1 365 ? 22.053 -17.534 -11.724 1.00 87.31 365 ALA A N 1
ATOM 2830 C CA . ALA A 1 365 ? 23.477 -17.606 -11.427 1.00 87.31 365 ALA A CA 1
ATOM 2831 C C . ALA A 1 365 ? 24.282 -16.622 -12.292 1.00 87.31 365 ALA A C 1
ATOM 2833 O O . ALA A 1 365 ? 23.895 -16.245 -13.402 1.00 87.31 365 ALA A O 1
ATOM 2834 N N . THR A 1 366 ? 25.423 -16.170 -11.773 1.00 83.25 366 THR A N 1
ATOM 2835 C CA . THR A 1 366 ? 26.293 -15.244 -12.508 1.00 83.25 366 THR A CA 1
ATOM 2836 C C . THR A 1 366 ? 27.228 -16.032 -13.418 1.00 83.25 366 THR A C 1
ATOM 2838 O O . THR A 1 366 ? 28.112 -16.732 -12.932 1.00 83.25 366 THR A O 1
ATOM 2841 N N . ARG A 1 367 ? 27.061 -15.903 -14.741 1.00 75.81 367 ARG A N 1
ATOM 2842 C CA . ARG A 1 367 ? 27.873 -16.601 -15.752 1.00 75.81 367 ARG A CA 1
ATOM 2843 C C . ARG A 1 367 ? 28.551 -15.609 -16.698 1.00 75.81 367 ARG A C 1
ATOM 2845 O O . ARG A 1 367 ? 27.950 -14.645 -17.178 1.00 75.81 367 ARG A O 1
ATOM 2852 N N . THR A 1 368 ? 29.817 -15.851 -17.025 1.00 65.38 368 THR A N 1
ATOM 2853 C CA . THR A 1 368 ? 30.546 -15.040 -18.006 1.00 65.38 368 THR A CA 1
ATOM 2854 C C . THR A 1 368 ? 29.918 -15.203 -19.396 1.00 65.38 368 THR A C 1
ATOM 2856 O O . THR A 1 368 ? 29.836 -16.295 -19.943 1.00 65.38 368 THR A O 1
ATOM 2859 N N . GLY A 1 369 ? 29.434 -14.101 -19.977 1.00 60.97 369 GLY A N 1
ATOM 2860 C CA . GLY A 1 369 ? 28.796 -14.095 -21.301 1.00 60.97 369 GLY A CA 1
ATOM 2861 C C . GLY A 1 369 ? 27.271 -14.272 -21.305 1.00 60.97 369 GLY A C 1
ATOM 2862 O O . GLY A 1 369 ? 26.653 -13.997 -22.336 1.00 60.97 369 GLY A O 1
ATOM 2863 N N . ASP A 1 370 ? 26.641 -14.630 -20.177 1.00 66.44 370 ASP A N 1
ATOM 2864 C CA . ASP A 1 370 ? 25.177 -14.611 -20.072 1.00 66.44 370 ASP A CA 1
ATOM 2865 C C . ASP A 1 370 ? 24.670 -13.168 -19.905 1.00 66.44 370 ASP A C 1
ATOM 2867 O O . ASP A 1 370 ? 25.075 -12.423 -19.008 1.00 66.44 370 ASP A O 1
ATOM 2871 N N . ARG A 1 371 ? 23.751 -12.780 -20.796 1.00 61.19 371 ARG A N 1
ATOM 2872 C CA . ARG A 1 371 ? 23.132 -11.451 -20.865 1.00 61.19 371 ARG A CA 1
ATOM 2873 C C . ARG A 1 371 ? 22.166 -11.179 -19.712 1.00 61.19 371 ARG A C 1
ATOM 2875 O O . ARG A 1 371 ? 21.813 -10.016 -19.521 1.00 61.19 371 ARG A O 1
ATOM 2882 N N . TRP A 1 372 ? 21.748 -12.218 -18.992 1.00 65.94 372 TRP A N 1
ATOM 2883 C CA . TRP A 1 372 ? 20.762 -12.150 -17.912 1.00 65.94 372 TRP A CA 1
ATOM 2884 C C . TRP A 1 372 ? 21.313 -12.617 -16.555 1.00 65.94 372 TRP A C 1
ATOM 2886 O O . TRP A 1 372 ? 20.543 -12.916 -15.646 1.00 65.94 372 TRP A O 1
ATOM 2896 N N . SER A 1 373 ? 22.640 -12.673 -16.410 1.00 72.31 373 SER A N 1
ATOM 2897 C CA . SER A 1 373 ? 23.315 -13.056 -15.162 1.00 72.31 373 SER A CA 1
ATOM 2898 C C . SER A 1 373 ? 22.836 -12.239 -13.961 1.00 72.31 373 SER A C 1
ATOM 2900 O O . SER A 1 373 ? 22.850 -11.007 -14.011 1.00 72.31 373 SER A O 1
ATOM 2902 N N . GLY A 1 374 ? 22.459 -12.913 -12.872 1.00 79.88 374 GLY A N 1
ATOM 2903 C CA . GLY A 1 374 ? 22.055 -12.268 -11.617 1.00 79.88 374 GLY A CA 1
ATOM 2904 C C . GLY A 1 374 ? 20.659 -11.638 -11.623 1.00 79.88 374 GLY A C 1
ATOM 2905 O O . GLY A 1 374 ? 20.281 -11.012 -10.632 1.00 79.88 374 GLY A O 1
ATOM 2906 N N . HIS A 1 375 ? 19.900 -11.751 -12.719 1.00 85.38 375 HIS A N 1
ATOM 2907 C CA . HIS A 1 375 ? 18.557 -11.180 -12.809 1.00 85.38 375 HIS A CA 1
ATOM 2908 C C . HIS A 1 375 ? 17.533 -12.039 -12.065 1.00 85.38 375 HIS A C 1
ATOM 2910 O O . HIS A 1 375 ? 17.622 -13.267 -12.074 1.00 85.38 375 HIS A O 1
ATOM 2916 N N . VAL A 1 376 ? 16.522 -11.375 -11.504 1.00 91.75 376 VAL A N 1
ATOM 2917 C CA . VAL A 1 376 ? 15.298 -12.030 -11.042 1.00 91.75 376 VAL A CA 1
ATOM 2918 C C . VAL A 1 376 ? 14.473 -12.478 -12.246 1.00 91.75 376 VAL A C 1
ATOM 2920 O O . VAL A 1 376 ? 14.208 -11.694 -13.166 1.00 91.75 376 VAL A O 1
ATOM 2923 N N . ALA A 1 377 ? 14.062 -13.736 -12.232 1.00 93.19 377 ALA A N 1
ATOM 2924 C CA . ALA A 1 377 ? 13.278 -14.384 -13.269 1.00 93.19 377 ALA A CA 1
ATOM 2925 C C . ALA A 1 377 ? 12.274 -15.364 -12.648 1.00 93.19 377 ALA A C 1
ATOM 2927 O O . ALA A 1 377 ? 12.327 -15.660 -11.457 1.00 93.19 377 ALA A O 1
ATOM 2928 N N . PHE A 1 378 ? 11.361 -15.854 -13.474 1.00 96.69 378 PHE A N 1
ATOM 2929 C CA . PHE A 1 378 ? 10.577 -17.045 -13.167 1.00 96.69 378 PHE A CA 1
ATOM 2930 C C . PHE A 1 378 ? 11.339 -18.282 -13.654 1.00 96.69 378 PHE A C 1
ATOM 2932 O O . PHE A 1 378 ? 12.044 -18.137 -14.659 1.00 96.69 378 PHE A O 1
ATOM 2939 N N . PRO A 1 379 ? 11.206 -19.447 -12.988 1.00 96.38 379 PRO A N 1
ATOM 2940 C CA . PRO A 1 379 ? 11.771 -20.701 -13.482 1.00 96.38 379 PRO A CA 1
ATOM 2941 C C . PRO A 1 379 ? 11.310 -20.973 -14.911 1.00 96.38 379 PRO A C 1
ATOM 2943 O O . PRO A 1 379 ? 10.156 -20.692 -15.253 1.00 96.38 379 PRO A O 1
ATOM 2946 N N . GLY A 1 380 ? 12.212 -21.463 -15.747 1.00 94.38 380 GLY A N 1
ATOM 2947 C CA . GLY A 1 380 ? 11.932 -21.764 -17.136 1.00 94.38 380 GLY A CA 1
ATOM 2948 C C . GLY A 1 380 ? 13.069 -21.420 -18.090 1.00 94.38 380 GLY A C 1
ATOM 2949 O O . GLY A 1 380 ? 13.932 -20.578 -17.829 1.00 94.38 380 GLY A O 1
ATOM 2950 N N . GLY A 1 381 ? 12.993 -21.995 -19.283 1.00 92.50 381 GLY A N 1
ATOM 2951 C CA . GLY A 1 381 ? 14.020 -21.842 -20.298 1.00 92.50 381 GLY A CA 1
ATOM 2952 C C . GLY A 1 381 ? 13.488 -22.045 -21.700 1.00 92.50 381 GLY A C 1
ATOM 2953 O O . GLY A 1 381 ? 12.397 -21.584 -22.033 1.00 92.50 381 GLY A O 1
ATOM 2954 N N . LYS A 1 382 ? 14.320 -22.599 -22.580 1.00 93.06 382 LYS A N 1
ATOM 2955 C CA . LYS A 1 382 ? 14.060 -22.591 -24.027 1.00 93.06 382 LYS A CA 1
ATOM 2956 C C . LYS A 1 382 ? 13.496 -23.922 -24.470 1.00 93.06 382 LYS A C 1
ATOM 2958 O O . LYS A 1 382 ? 13.917 -24.960 -23.986 1.00 93.06 382 LYS A O 1
ATOM 2963 N N . ASN A 1 383 ? 12.635 -23.870 -25.477 1.00 93.25 383 ASN A N 1
ATOM 2964 C CA . ASN A 1 383 ? 12.110 -25.086 -26.060 1.00 93.25 383 ASN A CA 1
ATOM 2965 C C . ASN A 1 383 ? 13.198 -25.878 -26.791 1.00 93.25 383 ASN A C 1
ATOM 2967 O O . ASN A 1 383 ? 14.036 -25.316 -27.513 1.00 93.25 383 ASN A O 1
ATOM 2971 N N . GLU A 1 384 ? 13.140 -27.192 -26.633 1.00 92.69 384 GLU A N 1
ATOM 2972 C CA . GLU A 1 384 ? 13.888 -28.126 -27.453 1.00 92.69 384 GLU A CA 1
ATOM 2973 C C . GLU A 1 384 ? 13.165 -28.403 -28.775 1.00 92.69 384 GLU A C 1
ATOM 2975 O O . GLU A 1 384 ? 12.088 -27.876 -29.083 1.00 92.69 384 GLU A O 1
ATOM 2980 N N . LYS A 1 385 ? 13.814 -29.187 -29.635 1.00 87.12 385 LYS A N 1
ATOM 2981 C CA . LYS A 1 385 ? 13.241 -29.540 -30.929 1.00 87.12 385 LYS A CA 1
ATOM 2982 C C . LYS A 1 385 ? 12.022 -30.443 -30.708 1.00 87.12 385 LYS A C 1
ATOM 2984 O O . LYS A 1 385 ? 12.127 -31.438 -30.009 1.00 87.12 385 LYS A O 1
ATOM 2989 N N . ASP A 1 386 ? 10.913 -30.105 -31.365 1.00 84.31 386 ASP A N 1
ATOM 2990 C CA . ASP A 1 386 ? 9.653 -30.864 -31.342 1.00 84.31 386 ASP A CA 1
ATOM 2991 C C . ASP A 1 386 ? 8.951 -30.910 -29.961 1.00 84.31 386 ASP A C 1
ATOM 2993 O O . ASP A 1 386 ? 8.035 -31.699 -29.756 1.00 84.31 386 ASP A O 1
ATOM 2997 N N . GLU A 1 387 ? 9.331 -30.013 -29.044 1.00 90.50 387 GLU A N 1
ATOM 2998 C CA . GLU A 1 387 ? 8.742 -29.860 -27.708 1.00 90.50 387 GLU A CA 1
ATOM 2999 C C . GLU A 1 387 ? 7.557 -28.871 -27.720 1.00 90.50 387 GLU A C 1
ATOM 3001 O O . GLU A 1 387 ? 7.614 -27.830 -28.393 1.00 90.50 387 GLU A O 1
ATOM 3006 N N . THR A 1 388 ? 6.474 -29.173 -26.988 1.00 93.06 388 THR A N 1
ATOM 3007 C CA . THR A 1 388 ? 5.369 -28.216 -26.805 1.00 93.06 388 THR A CA 1
ATOM 3008 C C . THR A 1 388 ? 5.718 -27.168 -25.749 1.00 93.06 388 THR A C 1
ATOM 3010 O O . THR A 1 388 ? 6.524 -27.414 -24.860 1.00 93.06 388 THR A O 1
ATOM 3013 N N . ASP A 1 389 ? 5.067 -25.997 -25.788 1.00 94.81 389 ASP A N 1
ATOM 3014 C CA . ASP A 1 389 ? 5.303 -24.947 -24.783 1.00 94.81 389 ASP A CA 1
ATOM 3015 C C . ASP A 1 389 ? 5.077 -25.441 -23.334 1.00 94.81 389 ASP A C 1
ATOM 3017 O O . ASP A 1 389 ? 5.719 -24.937 -22.412 1.00 94.81 389 ASP A O 1
ATOM 3021 N N . VAL A 1 390 ? 4.148 -26.389 -23.139 1.00 95.25 390 VAL A N 1
ATOM 3022 C CA . VAL A 1 390 ? 3.838 -26.978 -21.826 1.00 95.25 390 VAL A CA 1
ATOM 3023 C C . VAL A 1 390 ? 4.946 -27.938 -21.401 1.00 95.25 390 VAL A C 1
ATOM 3025 O O . VAL A 1 390 ? 5.444 -27.817 -20.286 1.00 95.25 390 VAL A O 1
ATOM 3028 N N . ASP A 1 391 ? 5.387 -28.824 -22.295 1.00 95.94 391 ASP A N 1
ATOM 3029 C CA . ASP A 1 391 ? 6.490 -29.750 -22.005 1.00 95.94 391 ASP A CA 1
ATOM 3030 C C . ASP A 1 391 ? 7.764 -28.975 -21.633 1.00 95.94 391 ASP A C 1
ATOM 3032 O O . ASP A 1 391 ? 8.406 -29.288 -20.632 1.00 95.94 391 ASP A O 1
ATOM 3036 N N . THR A 1 392 ? 8.051 -27.881 -22.356 1.00 96.50 392 THR A N 1
ATOM 3037 C CA . THR A 1 392 ? 9.187 -26.997 -22.064 1.00 96.50 392 THR A CA 1
ATOM 3038 C C . THR A 1 392 ? 9.112 -26.410 -20.660 1.00 96.50 392 THR A C 1
ATOM 3040 O O . THR A 1 392 ? 10.109 -26.437 -19.946 1.00 96.50 392 THR A O 1
ATOM 3043 N N . VAL A 1 393 ? 7.971 -25.839 -20.247 1.00 97.19 393 VAL A N 1
ATOM 3044 C CA . VAL A 1 393 ? 7.896 -25.213 -18.915 1.00 97.19 393 VAL A CA 1
ATOM 3045 C C . VAL A 1 393 ? 8.015 -26.252 -17.806 1.00 97.19 393 VAL A C 1
ATOM 3047 O O . VAL A 1 393 ? 8.693 -25.996 -16.821 1.00 97.19 393 VAL A O 1
ATOM 3050 N N . VAL A 1 394 ? 7.412 -27.430 -17.978 1.00 96.94 394 VAL A N 1
ATOM 3051 C CA . VAL A 1 394 ? 7.487 -28.508 -16.986 1.00 96.94 394 VAL A CA 1
ATOM 3052 C C . VAL A 1 394 ? 8.924 -29.000 -16.828 1.00 96.94 394 VAL A C 1
ATOM 3054 O O . VAL A 1 394 ? 9.426 -29.047 -15.705 1.00 96.94 394 VAL A O 1
ATOM 3057 N N . ARG A 1 395 ? 9.601 -29.311 -17.941 1.00 96.50 395 ARG A N 1
ATOM 3058 C CA . ARG A 1 395 ? 10.995 -29.768 -17.930 1.00 96.50 395 ARG A CA 1
ATOM 3059 C C . ARG A 1 395 ? 11.918 -28.727 -17.302 1.00 96.50 395 ARG A C 1
ATOM 3061 O O . ARG A 1 395 ? 12.664 -29.056 -16.390 1.00 96.50 395 ARG A O 1
ATOM 3068 N N . GLU A 1 396 ? 11.853 -27.479 -17.761 1.00 96.94 396 GLU A N 1
ATOM 3069 C CA . GLU A 1 396 ? 12.768 -26.424 -17.309 1.00 96.94 396 GLU A CA 1
ATOM 3070 C C . GLU A 1 396 ? 12.553 -26.062 -15.834 1.00 96.94 396 GLU A C 1
ATOM 3072 O O . GLU A 1 396 ? 13.518 -25.854 -15.105 1.00 96.94 396 GLU A O 1
ATOM 3077 N N . THR A 1 397 ? 11.306 -26.023 -15.353 1.00 97.25 397 THR A N 1
ATOM 3078 C CA . THR A 1 397 ? 11.032 -25.794 -13.926 1.00 97.25 397 THR A CA 1
ATOM 3079 C C . THR A 1 397 ? 11.573 -26.938 -13.067 1.00 97.25 397 THR A C 1
ATOM 3081 O O . THR A 1 397 ? 12.146 -26.689 -12.004 1.00 97.25 397 THR A O 1
ATOM 3084 N N . TRP A 1 398 ? 11.451 -28.183 -13.530 1.00 96.44 398 TRP A N 1
ATOM 3085 C CA . TRP A 1 398 ? 12.023 -29.327 -12.830 1.00 96.44 398 TRP A CA 1
ATOM 3086 C C . TRP A 1 398 ? 13.559 -29.292 -12.824 1.00 96.44 398 TRP A C 1
ATOM 3088 O O . TRP A 1 398 ? 14.163 -29.466 -11.770 1.00 96.44 398 TRP A O 1
ATOM 3098 N N . GLU A 1 399 ? 14.193 -28.992 -13.959 1.00 95.25 399 GLU A N 1
ATOM 3099 C CA . GLU A 1 399 ? 15.653 -28.882 -14.080 1.00 95.25 399 GLU A CA 1
ATOM 3100 C C . GLU A 1 399 ? 16.228 -27.730 -13.236 1.00 95.25 399 GLU A C 1
ATOM 3102 O O . GLU A 1 399 ? 17.227 -27.909 -12.544 1.00 95.25 399 GLU A O 1
ATOM 3107 N N . GLU A 1 400 ? 15.607 -26.547 -13.250 1.00 95.06 400 GLU A N 1
ATOM 3108 C CA . GLU A 1 400 ? 16.153 -25.360 -12.582 1.00 95.06 400 GLU A CA 1
ATOM 3109 C C . GLU A 1 400 ? 15.916 -25.344 -11.064 1.00 95.06 400 GLU A C 1
ATOM 3111 O O . GLU A 1 400 ? 16.814 -24.941 -10.311 1.00 95.06 400 GLU A O 1
ATOM 3116 N N . VAL A 1 401 ? 14.718 -25.736 -10.608 1.00 95.62 401 VAL A N 1
ATOM 3117 C CA . VAL A 1 401 ? 14.301 -25.604 -9.197 1.00 95.62 401 VAL A CA 1
ATOM 3118 C C . VAL A 1 401 ? 13.835 -26.904 -8.531 1.00 95.62 401 VAL A C 1
ATOM 3120 O O . VAL A 1 401 ? 13.537 -26.890 -7.334 1.00 95.62 401 VAL A O 1
ATOM 3123 N N . GLY A 1 402 ? 13.770 -28.019 -9.262 1.00 95.06 402 GLY A N 1
ATOM 3124 C CA . GLY A 1 402 ? 13.395 -29.329 -8.720 1.00 95.06 402 GLY A CA 1
ATOM 3125 C C . GLY A 1 402 ? 11.894 -29.524 -8.487 1.00 95.06 402 GLY A C 1
ATOM 3126 O O . GLY A 1 402 ? 11.494 -30.541 -7.923 1.00 95.06 402 GLY A O 1
ATOM 3127 N N . LEU A 1 403 ? 11.051 -28.573 -8.905 1.00 95.88 403 LEU A N 1
ATOM 3128 C CA . LEU A 1 403 ? 9.598 -28.663 -8.750 1.00 95.88 403 LEU A CA 1
ATOM 3129 C C . LEU A 1 403 ? 8.982 -29.374 -9.959 1.00 95.88 403 LEU A C 1
ATOM 3131 O O . LEU A 1 403 ? 9.031 -28.863 -11.077 1.00 95.88 403 LEU A O 1
ATOM 3135 N N . ASP A 1 404 ? 8.392 -30.545 -9.727 1.00 95.94 404 ASP A N 1
ATOM 3136 C CA . ASP A 1 404 ? 7.693 -31.309 -10.760 1.00 95.94 404 ASP A CA 1
ATOM 3137 C C . ASP A 1 404 ? 6.259 -30.794 -10.939 1.00 95.94 404 ASP A C 1
ATOM 3139 O O . ASP A 1 404 ? 5.365 -31.109 -10.158 1.00 95.94 404 ASP A O 1
ATOM 3143 N N . LEU A 1 405 ? 6.033 -30.009 -11.992 1.00 95.69 405 LEU A N 1
ATOM 3144 C CA . LEU A 1 405 ? 4.718 -29.448 -12.314 1.00 95.69 405 LEU A CA 1
ATOM 3145 C C . LEU A 1 405 ? 3.696 -30.493 -12.805 1.00 95.69 405 LEU A C 1
ATOM 3147 O O . LEU A 1 405 ? 2.520 -30.153 -12.923 1.00 95.69 405 LEU A O 1
ATOM 3151 N N . ASN A 1 406 ? 4.117 -31.732 -13.094 1.00 94.56 406 ASN A N 1
ATOM 3152 C CA . ASN A 1 406 ? 3.214 -32.847 -13.402 1.00 94.56 406 ASN A CA 1
ATOM 3153 C C . ASN A 1 406 ? 2.773 -33.622 -12.150 1.00 94.56 406 ASN A C 1
ATOM 3155 O O . ASN A 1 406 ? 1.939 -34.526 -12.264 1.00 94.56 406 ASN A O 1
ATOM 3159 N N . SER A 1 407 ? 3.332 -33.319 -10.972 1.00 93.44 407 SER A N 1
ATOM 3160 C CA . SER A 1 407 ? 2.906 -33.956 -9.728 1.00 93.44 407 SER A CA 1
ATOM 3161 C C . SER A 1 407 ? 1.497 -33.501 -9.329 1.00 93.44 407 SER A C 1
ATOM 3163 O O . SER A 1 407 ? 0.987 -32.478 -9.786 1.00 93.44 407 SER A O 1
ATOM 3165 N N . ASN A 1 408 ? 0.865 -34.237 -8.410 1.00 92.19 408 ASN A N 1
ATOM 3166 C CA . ASN A 1 408 ? -0.435 -33.846 -7.853 1.00 92.19 408 ASN A CA 1
ATOM 3167 C C . ASN A 1 408 ? -0.354 -32.594 -6.955 1.00 92.19 408 ASN A C 1
ATOM 3169 O O . ASN A 1 408 ? -1.388 -32.113 -6.495 1.00 92.19 408 ASN A O 1
ATOM 3173 N N . ASP A 1 409 ? 0.851 -32.084 -6.677 1.00 93.38 409 ASP A N 1
ATOM 3174 C CA . ASP A 1 409 ? 1.069 -30.903 -5.841 1.00 93.38 409 ASP A CA 1
ATOM 3175 C C . ASP A 1 409 ? 0.783 -29.600 -6.589 1.00 93.38 409 ASP A C 1
ATOM 3177 O O . ASP A 1 409 ? 0.640 -28.562 -5.944 1.00 93.38 409 ASP A O 1
ATOM 3181 N N . PHE A 1 410 ? 0.681 -29.632 -7.923 1.00 96.31 410 PHE A N 1
ATOM 3182 C CA . PHE A 1 410 ? 0.478 -28.450 -8.754 1.00 96.31 410 PHE A CA 1
ATOM 3183 C C . PHE A 1 410 ? -0.682 -28.626 -9.730 1.00 96.31 410 PHE A C 1
ATOM 3185 O O . PHE A 1 410 ? -0.881 -29.688 -10.313 1.00 96.31 410 PHE A O 1
ATOM 3192 N N . ILE A 1 411 ? -1.419 -27.541 -9.967 1.00 96.12 411 ILE A N 1
ATOM 3193 C CA . ILE A 1 411 ? -2.432 -27.477 -11.023 1.00 96.12 411 ILE A CA 1
ATOM 3194 C C . ILE A 1 411 ? -2.184 -26.270 -11.939 1.00 96.12 411 ILE A C 1
ATOM 3196 O O . ILE A 1 411 ? -1.828 -25.189 -11.455 1.00 96.12 411 ILE A O 1
ATOM 3200 N N . PRO A 1 412 ? -2.374 -26.405 -13.262 1.00 96.44 412 PRO A N 1
ATOM 3201 C CA . PRO A 1 412 ? -2.328 -25.269 -14.173 1.00 96.44 412 PRO A CA 1
ATOM 3202 C C . PRO A 1 412 ? -3.579 -24.401 -13.986 1.00 96.44 412 PRO A C 1
ATOM 3204 O O . PRO A 1 412 ? -4.703 -24.898 -14.049 1.00 96.44 412 PRO A O 1
ATOM 3207 N N . VAL A 1 413 ? -3.392 -23.094 -13.789 1.00 95.25 413 VAL A N 1
ATOM 3208 C CA . VAL A 1 413 ? -4.499 -22.148 -13.532 1.00 95.25 413 VAL A CA 1
ATOM 3209 C C . VAL A 1 413 ? -4.649 -21.071 -14.605 1.00 95.25 413 VAL A C 1
ATOM 3211 O O . VAL A 1 413 ? -5.662 -20.380 -14.640 1.00 95.25 413 VAL A O 1
ATOM 3214 N N . GLY A 1 414 ? -3.682 -20.931 -15.518 1.00 93.25 414 GLY A N 1
ATOM 3215 C CA . GLY A 1 414 ? -3.805 -20.010 -16.647 1.00 93.25 414 GLY A CA 1
ATOM 3216 C C . GLY A 1 414 ? -2.493 -19.713 -17.370 1.00 93.25 414 GLY A C 1
ATOM 3217 O O . GLY A 1 414 ? -1.467 -20.360 -17.157 1.00 93.25 414 GLY A O 1
ATOM 3218 N N . ARG A 1 415 ? -2.526 -18.710 -18.254 1.00 92.69 415 ARG A N 1
ATOM 3219 C CA . ARG A 1 415 ? -1.367 -18.187 -19.003 1.00 92.69 415 ARG A CA 1
ATOM 3220 C C . ARG A 1 415 ? -1.484 -16.674 -19.160 1.00 92.69 415 ARG A C 1
ATOM 3222 O O . ARG A 1 415 ? -2.595 -16.159 -19.281 1.00 92.69 415 ARG A O 1
ATOM 3229 N N . LEU A 1 416 ? -0.350 -15.973 -19.228 1.00 92.25 416 LEU A N 1
ATOM 3230 C CA . LEU A 1 416 ? -0.328 -14.546 -19.590 1.00 92.25 416 LEU A CA 1
ATOM 3231 C C . LEU A 1 416 ? -0.021 -14.365 -21.090 1.00 92.25 416 LEU A C 1
ATOM 3233 O O . LEU A 1 416 ? 0.175 -15.338 -21.817 1.00 92.25 416 LEU A O 1
ATOM 3237 N N . ASP A 1 417 ? -0.007 -13.117 -21.567 1.00 88.19 417 ASP A N 1
ATOM 3238 C CA . ASP A 1 417 ? 0.291 -12.806 -22.974 1.00 88.19 417 ASP A CA 1
ATOM 3239 C C . ASP A 1 417 ? 1.714 -13.234 -23.378 1.00 88.19 417 ASP A C 1
ATOM 3241 O O . ASP A 1 417 ? 2.681 -12.958 -22.657 1.00 88.19 417 ASP A O 1
ATOM 3245 N N . ASP A 1 418 ? 1.855 -13.805 -24.581 1.00 88.31 418 ASP A N 1
ATOM 3246 C CA . ASP A 1 418 ? 3.160 -14.044 -25.199 1.00 88.31 418 ASP A CA 1
ATOM 3247 C C . ASP A 1 418 ? 3.882 -12.715 -25.469 1.00 88.31 418 ASP A C 1
ATOM 3249 O O . ASP A 1 418 ? 3.278 -11.694 -25.821 1.00 88.31 418 ASP A O 1
ATOM 3253 N N . ARG A 1 419 ? 5.213 -12.732 -25.352 1.00 85.75 419 ARG A N 1
ATOM 3254 C CA . ARG A 1 419 ? 6.060 -11.542 -25.515 1.00 85.75 419 ARG A CA 1
ATOM 3255 C C . ARG A 1 419 ? 7.183 -11.782 -26.511 1.00 85.75 419 ARG A C 1
ATOM 3257 O O . ARG A 1 419 ? 7.924 -12.755 -26.413 1.00 85.75 419 ARG A O 1
ATOM 3264 N N . GLU A 1 420 ? 7.359 -10.856 -27.448 1.00 83.62 420 GLU A N 1
ATOM 3265 C CA . GLU A 1 420 ? 8.517 -10.848 -28.342 1.00 83.62 420 GLU A CA 1
ATOM 3266 C C . GLU A 1 420 ? 9.778 -10.420 -27.582 1.00 83.62 420 GLU A C 1
ATOM 3268 O O . GLU A 1 420 ? 9.876 -9.300 -27.071 1.00 83.62 420 GLU A O 1
ATOM 3273 N N . ILE A 1 421 ? 10.787 -11.289 -27.545 1.00 80.81 421 ILE A N 1
ATOM 3274 C CA . ILE A 1 421 ? 12.089 -10.956 -26.972 1.00 80.81 421 ILE A CA 1
ATOM 3275 C C . ILE A 1 421 ? 13.016 -10.529 -28.097 1.00 80.81 421 ILE A C 1
ATOM 3277 O O . ILE A 1 421 ? 13.466 -11.343 -28.904 1.00 80.81 421 ILE A O 1
ATOM 3281 N N . THR A 1 422 ? 13.337 -9.239 -28.143 1.00 74.75 422 THR A N 1
ATOM 3282 C CA . THR A 1 422 ? 14.219 -8.664 -29.163 1.00 74.75 422 THR A CA 1
ATOM 3283 C C . THR A 1 422 ? 15.573 -8.278 -28.584 1.00 74.75 422 THR A C 1
ATOM 3285 O O . THR A 1 422 ? 15.721 -7.877 -27.428 1.00 74.75 422 THR A O 1
ATOM 3288 N N . SER A 1 423 ? 16.608 -8.404 -29.407 1.00 71.12 423 SER A N 1
ATOM 3289 C CA . SER A 1 423 ? 17.935 -7.921 -29.066 1.00 71.12 423 SER A CA 1
ATOM 3290 C C . SER A 1 423 ? 17.937 -6.399 -29.076 1.00 71.12 423 SER A C 1
ATOM 3292 O O . SER A 1 423 ? 17.641 -5.750 -30.074 1.00 71.12 423 SER A O 1
ATOM 3294 N N . ALA A 1 424 ? 18.336 -5.809 -27.959 1.00 62.78 424 ALA A N 1
ATOM 3295 C CA . ALA A 1 424 ? 18.381 -4.361 -27.829 1.00 62.78 424 ALA A CA 1
ATOM 3296 C C . ALA A 1 424 ? 19.524 -3.686 -28.621 1.00 62.78 424 ALA A C 1
ATOM 3298 O O . ALA A 1 424 ? 19.599 -2.461 -28.633 1.00 62.78 424 ALA A O 1
ATOM 3299 N N . GLN A 1 425 ? 20.444 -4.449 -29.228 1.00 61.78 425 GLN A N 1
ATOM 3300 C CA . GLN A 1 425 ? 21.547 -3.895 -30.030 1.00 61.78 425 GLN A CA 1
ATOM 3301 C C . GLN A 1 425 ? 21.131 -3.642 -31.485 1.00 61.78 425 GLN A C 1
ATOM 3303 O O . GLN A 1 425 ? 21.388 -2.570 -32.038 1.00 61.78 425 GLN A O 1
ATOM 3308 N N . ASP A 1 426 ? 20.476 -4.623 -32.100 1.00 64.38 426 ASP A N 1
ATOM 3309 C CA . ASP A 1 426 ? 20.131 -4.663 -33.523 1.00 64.38 426 ASP A CA 1
ATOM 3310 C C . ASP A 1 426 ? 18.613 -4.711 -33.777 1.00 64.38 426 ASP A C 1
ATOM 3312 O O . ASP A 1 426 ? 18.181 -4.425 -34.890 1.00 64.38 426 ASP A O 1
ATOM 3316 N N . GLY A 1 427 ? 17.793 -4.967 -32.753 1.00 65.12 427 GLY A N 1
ATOM 3317 C CA . GLY A 1 427 ? 16.335 -5.081 -32.859 1.00 65.12 427 GLY A CA 1
ATOM 3318 C C . GLY A 1 427 ? 15.863 -6.436 -33.385 1.00 65.12 427 GLY A C 1
ATOM 3319 O O . GLY A 1 427 ? 14.682 -6.590 -33.682 1.00 65.12 427 GLY A O 1
ATOM 3320 N N . LYS A 1 428 ? 16.765 -7.416 -33.524 1.00 75.25 428 LYS A N 1
ATOM 3321 C CA . LYS A 1 428 ? 16.440 -8.735 -34.075 1.00 75.25 428 LYS A CA 1
ATOM 3322 C C . LYS A 1 428 ? 15.637 -9.565 -33.071 1.00 75.25 428 LYS A C 1
ATOM 3324 O O . LYS A 1 428 ? 15.997 -9.620 -31.894 1.00 75.25 428 LYS A O 1
ATOM 3329 N N . LEU A 1 429 ? 14.589 -10.245 -33.539 1.00 79.81 429 LEU A N 1
ATOM 3330 C CA . LEU A 1 429 ? 13.816 -11.194 -32.733 1.00 79.81 429 LEU A CA 1
ATOM 3331 C C . LEU A 1 429 ? 14.698 -12.378 -32.301 1.00 79.81 429 LEU A C 1
ATOM 3333 O O . LEU A 1 429 ? 15.283 -13.081 -33.132 1.00 79.81 429 LEU A O 1
ATOM 3337 N N . LEU A 1 430 ? 14.814 -12.577 -30.990 1.00 82.19 430 LEU A N 1
ATOM 3338 C CA . LEU A 1 430 ? 15.603 -13.645 -30.378 1.00 82.19 430 LEU A CA 1
ATOM 3339 C C . LEU A 1 430 ? 14.757 -14.884 -30.089 1.00 82.19 430 LEU A C 1
ATOM 3341 O O . LEU A 1 430 ? 15.237 -15.987 -30.328 1.00 82.19 430 LEU A O 1
ATOM 3345 N N . MET A 1 431 ? 13.551 -14.699 -29.552 1.00 86.81 431 MET A N 1
ATOM 3346 C CA . MET A 1 431 ? 12.603 -15.766 -29.213 1.00 86.81 431 MET A CA 1
ATOM 3347 C C . MET A 1 431 ? 11.234 -15.176 -28.849 1.00 86.81 431 MET A C 1
ATOM 3349 O O . MET A 1 431 ? 11.125 -13.969 -28.609 1.00 86.81 431 MET A O 1
ATOM 3353 N N . MET A 1 432 ? 10.225 -16.037 -28.764 1.00 89.19 432 MET A N 1
ATOM 3354 C CA . MET A 1 432 ? 8.952 -15.743 -28.100 1.00 89.19 432 MET A CA 1
ATOM 3355 C C . MET A 1 432 ? 9.006 -16.212 -26.648 1.00 89.19 432 MET A C 1
ATOM 3357 O O . MET A 1 432 ? 9.511 -17.297 -26.401 1.00 89.19 432 MET A O 1
ATOM 3361 N N . LEU A 1 433 ? 8.515 -15.415 -25.703 1.00 91.56 433 LEU A N 1
ATOM 3362 C CA . LEU A 1 433 ? 8.406 -15.792 -24.294 1.00 91.56 433 LEU A CA 1
ATOM 3363 C C . LEU A 1 433 ? 6.944 -16.079 -23.942 1.00 91.56 433 LEU A C 1
ATOM 3365 O O . LEU A 1 433 ? 6.101 -15.208 -24.155 1.00 91.56 433 LEU A O 1
ATOM 3369 N N . SER A 1 434 ? 6.683 -17.250 -23.367 1.00 94.06 434 SER A N 1
ATOM 3370 C CA . SER A 1 434 ? 5.357 -17.750 -23.005 1.00 94.06 434 SER A CA 1
ATOM 3371 C C . SER A 1 434 ? 5.250 -18.032 -21.500 1.00 94.06 434 SER A C 1
ATOM 3373 O O . SER A 1 434 ? 5.815 -19.011 -21.014 1.00 94.06 434 SER A O 1
ATOM 3375 N N . PRO A 1 435 ? 4.540 -17.184 -20.743 1.00 96.00 435 PRO A N 1
ATOM 3376 C CA . PRO A 1 435 ? 4.338 -17.362 -19.305 1.00 96.00 435 PRO A CA 1
ATOM 3377 C C . PRO A 1 435 ? 3.127 -18.256 -18.983 1.00 96.00 435 PRO A C 1
ATOM 3379 O O . PRO A 1 435 ? 2.003 -17.988 -19.420 1.00 96.00 435 PRO A O 1
ATOM 3382 N N . PHE A 1 436 ? 3.352 -19.284 -18.167 1.00 97.19 436 PHE A N 1
ATOM 3383 C CA . PHE A 1 436 ? 2.337 -20.195 -17.633 1.00 97.19 436 PHE A CA 1
ATOM 3384 C C . PHE A 1 436 ? 2.161 -19.970 -16.137 1.00 97.19 436 PHE A C 1
ATOM 3386 O O . PHE A 1 436 ? 3.140 -19.706 -15.446 1.00 97.19 436 PHE A O 1
ATOM 3393 N N . VAL A 1 437 ? 0.931 -20.076 -15.636 1.00 97.69 437 VAL A N 1
ATOM 3394 C CA . VAL A 1 437 ? 0.617 -19.886 -14.217 1.00 97.69 437 VAL A CA 1
ATOM 3395 C C . VAL A 1 437 ? 0.166 -21.212 -13.614 1.00 97.69 437 VAL A C 1
ATOM 3397 O O . VAL A 1 437 ? -0.762 -21.844 -14.125 1.00 97.69 437 VAL A O 1
ATOM 3400 N N . TYR A 1 438 ? 0.817 -21.608 -12.525 1.00 98.00 438 TYR A N 1
ATOM 3401 C CA . TYR A 1 438 ? 0.532 -22.818 -11.758 1.00 98.00 438 TYR A CA 1
ATOM 3402 C C . TYR A 1 438 ? 0.200 -22.454 -10.312 1.00 98.00 438 TYR A C 1
ATOM 3404 O O . TYR A 1 438 ? 0.705 -21.462 -9.785 1.00 98.00 438 TYR A O 1
ATOM 3412 N N . LEU A 1 439 ? -0.635 -23.265 -9.672 1.00 97.56 439 LEU A N 1
ATOM 3413 C CA . LEU A 1 439 ? -0.976 -23.158 -8.258 1.00 97.56 439 LEU A CA 1
ATOM 3414 C C . LEU A 1 439 ? -0.521 -24.421 -7.534 1.00 97.56 439 LEU A C 1
ATOM 3416 O O . LEU A 1 439 ? -0.896 -25.521 -7.935 1.00 97.56 439 LEU A O 1
ATOM 3420 N N . GLN A 1 440 ? 0.256 -24.253 -6.468 1.00 96.31 440 GLN A N 1
ATOM 3421 C CA . GLN A 1 440 ? 0.566 -25.322 -5.534 1.00 96.31 440 GLN A CA 1
ATOM 3422 C C . GLN A 1 440 ? -0.659 -25.602 -4.661 1.00 96.31 440 GLN A C 1
ATOM 3424 O O . GLN A 1 440 ? -1.128 -24.721 -3.938 1.00 96.31 440 GLN A O 1
ATOM 3429 N N . VAL A 1 441 ? -1.153 -26.833 -4.720 1.00 93.94 441 VAL A N 1
ATOM 3430 C CA . VAL A 1 441 ? -2.305 -27.319 -3.953 1.00 93.94 441 VAL A CA 1
ATOM 3431 C C . VAL A 1 441 ? -1.906 -28.166 -2.747 1.00 93.94 441 VAL A C 1
ATOM 3433 O O . VAL A 1 441 ? -2.767 -28.519 -1.939 1.00 93.94 441 VAL A O 1
ATOM 3436 N N . SER A 1 442 ? -0.617 -28.485 -2.608 1.00 90.31 442 SER A N 1
ATOM 3437 C CA . SER A 1 442 ? -0.065 -29.144 -1.427 1.00 90.31 442 SER A CA 1
ATOM 3438 C C . SER A 1 442 ? 0.145 -28.149 -0.272 1.00 90.31 442 SER A C 1
ATOM 3440 O O . SER A 1 442 ? 0.598 -27.022 -0.513 1.00 90.31 442 SER A O 1
ATOM 3442 N N . PRO A 1 443 ? -0.130 -28.541 0.990 1.00 85.56 443 PRO A N 1
ATOM 3443 C CA . PRO A 1 443 ? 0.096 -27.672 2.149 1.00 85.56 443 PRO A CA 1
ATOM 3444 C C . PRO A 1 443 ? 1.582 -27.361 2.361 1.00 85.56 443 PRO A C 1
ATOM 3446 O O . PRO A 1 443 ? 1.959 -26.228 2.653 1.00 85.56 443 PRO A O 1
ATOM 3449 N N . GLN A 1 444 ? 2.452 -28.357 2.162 1.00 86.62 444 GLN A N 1
ATOM 3450 C CA . GLN A 1 444 ? 3.899 -28.174 2.198 1.00 86.62 444 GLN A CA 1
ATOM 3451 C C . GLN A 1 444 ? 4.462 -28.055 0.784 1.00 86.62 444 GLN A C 1
ATOM 3453 O O . GLN A 1 444 ? 4.089 -28.795 -0.126 1.00 86.62 444 GLN A O 1
ATOM 3458 N N . THR A 1 445 ? 5.400 -27.122 0.615 1.00 89.50 445 THR A N 1
ATOM 3459 C CA . THR A 1 445 ? 6.131 -26.968 -0.649 1.00 89.50 445 THR A CA 1
ATOM 3460 C C . THR A 1 445 ? 7.031 -28.187 -0.860 1.00 89.50 445 THR A C 1
ATOM 3462 O O . THR A 1 445 ? 7.802 -28.507 0.052 1.00 89.50 445 THR A O 1
ATOM 3465 N N . PRO A 1 446 ? 6.974 -28.853 -2.030 1.00 90.44 446 PRO A N 1
ATOM 3466 C CA . PRO A 1 446 ? 7.908 -29.920 -2.368 1.00 90.44 446 PRO A CA 1
ATOM 3467 C C . PRO A 1 446 ? 9.363 -29.459 -2.239 1.00 90.44 446 PRO A C 1
ATOM 3469 O O . PRO A 1 446 ? 9.673 -28.268 -2.329 1.00 90.44 446 PRO A O 1
ATOM 3472 N N . LYS A 1 447 ? 10.278 -30.406 -2.011 1.00 90.81 447 LYS A N 1
ATOM 3473 C CA . LYS A 1 447 ? 11.697 -30.086 -1.827 1.00 90.81 447 LYS A CA 1
ATOM 3474 C C . LYS A 1 447 ? 12.231 -29.348 -3.058 1.00 90.81 447 LYS A C 1
ATOM 3476 O O . LYS A 1 447 ? 12.262 -29.903 -4.148 1.00 90.81 447 LYS A O 1
ATOM 3481 N N . ILE A 1 448 ? 12.712 -28.128 -2.842 1.00 92.81 448 ILE A N 1
ATOM 3482 C CA . ILE A 1 448 ? 13.401 -27.343 -3.864 1.00 92.81 448 ILE A CA 1
ATOM 3483 C C . ILE A 1 448 ? 14.822 -27.897 -4.010 1.00 92.81 448 ILE A C 1
ATOM 3485 O O . ILE A 1 448 ? 15.585 -27.913 -3.039 1.00 92.81 448 ILE A O 1
ATOM 3489 N N . ASP A 1 449 ? 15.172 -28.331 -5.218 1.00 93.00 449 ASP A N 1
ATOM 3490 C CA . ASP A 1 449 ? 16.512 -28.799 -5.573 1.00 93.00 449 ASP A CA 1
ATOM 3491 C C . ASP A 1 449 ? 17.057 -27.932 -6.708 1.00 93.00 449 ASP A C 1
ATOM 3493 O O . ASP A 1 449 ? 16.620 -28.020 -7.851 1.00 93.00 449 ASP A O 1
ATOM 3497 N N . LEU A 1 450 ? 17.956 -27.008 -6.365 1.00 94.19 450 LEU A N 1
ATOM 3498 C CA . LEU A 1 450 ? 18.418 -25.992 -7.305 1.00 94.19 450 LEU A CA 1
ATOM 3499 C C . LEU A 1 450 ? 19.535 -26.531 -8.189 1.00 94.19 450 LEU A C 1
ATOM 3501 O O . LEU A 1 450 ? 20.590 -26.944 -7.692 1.00 94.19 450 LEU A O 1
ATOM 3505 N N . GLN A 1 451 ? 19.402 -26.343 -9.501 1.00 93.62 451 GLN A N 1
ATOM 3506 C CA . GLN A 1 451 ? 20.548 -26.420 -10.396 1.00 93.62 451 GLN A CA 1
ATOM 3507 C C . GLN A 1 451 ? 21.433 -25.188 -10.182 1.00 93.62 451 GLN A C 1
ATOM 3509 O O . GLN A 1 451 ? 21.362 -24.195 -10.904 1.00 93.62 451 GLN A O 1
ATOM 3514 N N . THR A 1 452 ? 22.320 -25.269 -9.188 1.00 90.38 452 THR A N 1
ATOM 3515 C CA . THR A 1 452 ? 23.203 -24.173 -8.730 1.00 90.38 452 THR A CA 1
ATOM 3516 C C . THR A 1 452 ? 24.062 -23.541 -9.826 1.00 90.38 452 THR A C 1
ATOM 3518 O O . THR A 1 452 ? 24.530 -22.409 -9.694 1.00 90.38 452 THR A O 1
ATOM 3521 N N . SER A 1 453 ? 24.274 -24.258 -10.933 1.00 87.81 453 SER A N 1
ATOM 3522 C CA . SER A 1 453 ? 24.962 -23.710 -12.093 1.00 87.81 453 SER A CA 1
ATOM 3523 C C . SER A 1 453 ? 24.115 -22.657 -12.825 1.00 87.81 453 SER A C 1
ATOM 3525 O O . SER A 1 453 ? 24.704 -21.723 -13.364 1.00 87.81 453 SER A O 1
ATOM 3527 N N . GLU A 1 454 ? 22.784 -22.801 -12.890 1.00 87.19 454 GLU A N 1
ATOM 3528 C CA . GLU A 1 454 ? 21.819 -21.910 -13.573 1.00 87.19 454 GLU A CA 1
ATOM 3529 C C . GLU A 1 454 ? 21.167 -20.928 -12.591 1.00 87.19 454 GLU A C 1
ATOM 3531 O O . GLU A 1 454 ? 20.956 -19.761 -12.931 1.00 87.19 454 GLU A O 1
ATOM 3536 N N . VAL A 1 455 ? 20.868 -21.394 -11.373 1.00 91.62 455 VAL A N 1
ATOM 3537 C CA . VAL A 1 455 ? 20.056 -20.706 -10.365 1.00 91.62 455 VAL A CA 1
ATOM 3538 C C . VAL A 1 455 ? 20.881 -20.461 -9.106 1.00 91.62 455 VAL A C 1
ATOM 3540 O O . VAL A 1 455 ? 21.413 -21.385 -8.504 1.00 91.62 455 VAL A O 1
ATOM 3543 N N . ALA A 1 456 ? 20.987 -19.203 -8.687 1.00 90.62 456 ALA A N 1
ATOM 3544 C CA . ALA A 1 456 ? 21.695 -18.821 -7.468 1.00 90.62 456 ALA A CA 1
ATOM 3545 C C . ALA A 1 456 ? 20.832 -18.966 -6.209 1.00 90.62 456 ALA A C 1
ATOM 3547 O O . ALA A 1 456 ? 21.343 -19.315 -5.149 1.00 90.62 456 ALA A O 1
ATOM 3548 N N . SER A 1 457 ? 19.546 -18.628 -6.301 1.00 91.31 457 SER A N 1
ATOM 3549 C CA . SER A 1 457 ? 18.612 -18.659 -5.173 1.00 91.31 457 SER A CA 1
ATOM 3550 C C . SER A 1 457 ? 17.162 -18.604 -5.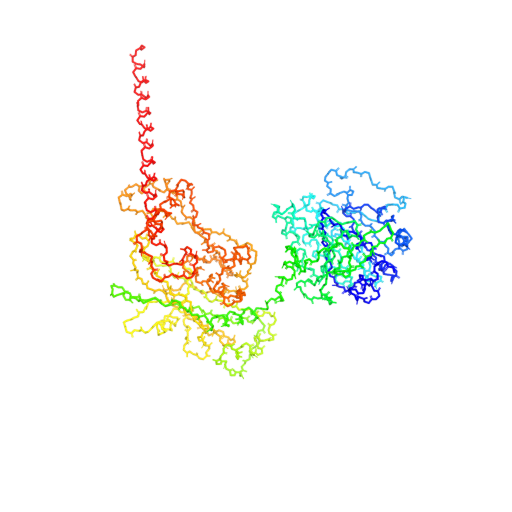653 1.00 91.31 457 SER A C 1
ATOM 3552 O O . SER A 1 457 ? 16.894 -18.221 -6.793 1.00 91.31 457 SER A O 1
ATOM 3554 N N . VAL A 1 458 ? 16.232 -18.957 -4.768 1.00 93.19 458 VAL A N 1
ATOM 3555 C CA . VAL A 1 458 ? 14.782 -18.844 -4.968 1.00 93.19 458 VAL A CA 1
ATOM 3556 C C . VAL A 1 458 ? 14.155 -18.060 -3.825 1.00 93.19 458 VAL A C 1
ATOM 3558 O O . VAL A 1 458 ? 14.641 -18.113 -2.698 1.00 93.19 458 VAL A O 1
ATOM 3561 N N . HIS A 1 459 ? 13.088 -17.328 -4.129 1.00 92.94 459 HIS A N 1
ATOM 3562 C CA . HIS A 1 459 ? 12.435 -16.393 -3.218 1.00 92.94 459 HIS A CA 1
ATOM 3563 C C . HIS A 1 459 ? 10.926 -16.493 -3.392 1.00 92.94 459 HIS A C 1
ATOM 3565 O O . HIS A 1 459 ? 10.417 -16.294 -4.494 1.00 92.94 459 HIS A O 1
ATOM 3571 N N . TRP A 1 460 ? 10.214 -16.775 -2.307 1.00 93.88 460 TRP A N 1
ATOM 3572 C CA . TRP A 1 460 ? 8.761 -16.669 -2.265 1.00 93.88 460 TRP A CA 1
ATOM 3573 C C . TRP A 1 460 ? 8.390 -15.269 -1.805 1.00 93.88 460 TRP A C 1
ATOM 3575 O O . TRP A 1 460 ? 8.830 -14.832 -0.746 1.00 93.88 460 TRP A O 1
ATOM 3585 N N . VAL A 1 461 ? 7.625 -14.551 -2.622 1.00 93.19 461 VAL A N 1
ATOM 3586 C CA . VAL A 1 461 ? 7.270 -13.158 -2.345 1.00 93.19 461 VAL A CA 1
ATOM 3587 C C . VAL A 1 461 ? 5.759 -13.048 -2.152 1.00 93.19 461 VAL A C 1
ATOM 3589 O O . VAL A 1 461 ? 5.022 -13.403 -3.077 1.00 93.19 461 VAL A O 1
ATOM 3592 N N . PRO A 1 462 ? 5.279 -12.534 -1.005 1.00 91.75 462 PRO A N 1
ATOM 3593 C CA . PRO A 1 462 ? 3.851 -12.353 -0.748 1.00 91.75 462 PRO A CA 1
ATOM 3594 C C . PRO A 1 462 ? 3.166 -11.460 -1.782 1.00 91.75 462 PRO A C 1
ATOM 3596 O O . PRO A 1 462 ? 3.677 -10.395 -2.122 1.00 91.75 462 PRO A O 1
ATOM 3599 N N . LEU A 1 463 ? 1.972 -11.829 -2.249 1.00 90.25 463 LEU A N 1
ATOM 3600 C CA . LEU A 1 463 ? 1.188 -11.007 -3.171 1.00 90.25 463 LEU A CA 1
ATOM 3601 C C . LEU A 1 463 ? 0.845 -9.657 -2.542 1.00 90.25 463 LEU A C 1
ATOM 3603 O O . LEU A 1 463 ? 0.917 -8.641 -3.233 1.00 90.25 463 LEU A O 1
ATOM 3607 N N . LYS A 1 464 ? 0.595 -9.613 -1.223 1.00 86.75 464 LYS A N 1
ATOM 3608 C CA . LYS A 1 464 ? 0.378 -8.355 -0.490 1.00 86.75 464 LYS A CA 1
ATOM 3609 C C . LYS A 1 464 ? 1.502 -7.336 -0.685 1.00 86.75 464 LYS A C 1
ATOM 3611 O O . LYS A 1 464 ? 1.234 -6.139 -0.661 1.00 86.75 464 LYS A O 1
ATOM 3616 N N . PHE A 1 465 ? 2.742 -7.791 -0.910 1.00 86.75 465 PHE A N 1
ATOM 3617 C CA . PHE A 1 465 ? 3.864 -6.897 -1.181 1.00 86.75 465 PHE A CA 1
ATOM 3618 C C . PHE A 1 465 ? 3.598 -6.079 -2.442 1.00 86.75 465 PHE A C 1
ATOM 3620 O O . PHE A 1 465 ? 3.777 -4.873 -2.395 1.00 86.75 465 PHE A O 1
ATOM 3627 N N . PHE A 1 466 ? 3.113 -6.703 -3.521 1.00 85.38 466 PHE A N 1
ATOM 3628 C CA . PHE A 1 466 ? 2.813 -6.041 -4.799 1.00 85.38 466 PHE A CA 1
ATOM 3629 C C . PHE A 1 466 ? 1.477 -5.284 -4.811 1.00 85.38 466 PHE A C 1
ATOM 3631 O O . PHE A 1 466 ? 1.252 -4.421 -5.663 1.00 85.38 466 PHE A O 1
ATOM 3638 N N . LEU A 1 467 ? 0.586 -5.612 -3.877 1.00 82.00 467 LEU A N 1
ATOM 3639 C CA . LEU A 1 467 ? -0.698 -4.937 -3.678 1.00 82.00 467 LEU A CA 1
ATOM 3640 C C . LEU A 1 467 ? -0.582 -3.728 -2.746 1.00 82.00 467 LEU A C 1
ATOM 3642 O O . LEU A 1 467 ? -1.563 -3.013 -2.543 1.00 82.00 467 LEU A O 1
ATOM 3646 N N . SER A 1 468 ? 0.609 -3.484 -2.192 1.00 71.31 468 SER A N 1
ATOM 3647 C CA . SER A 1 468 ? 0.839 -2.354 -1.308 1.00 71.31 468 SER A CA 1
ATOM 3648 C C . SER A 1 468 ? 0.580 -1.029 -2.025 1.00 71.31 468 SER A C 1
ATOM 3650 O O . SER A 1 468 ? 1.018 -0.798 -3.160 1.00 71.31 468 SER A O 1
ATOM 3652 N N . ILE A 1 469 ? -0.142 -0.160 -1.319 1.00 60.34 469 ILE A N 1
ATOM 3653 C CA . ILE A 1 469 ? -0.396 1.233 -1.694 1.00 60.34 469 ILE A CA 1
ATOM 3654 C C . ILE A 1 469 ? 0.780 2.120 -1.237 1.00 60.34 469 ILE A C 1
ATOM 3656 O O . ILE A 1 469 ? 0.932 3.239 -1.726 1.00 60.34 469 ILE A O 1
ATOM 3660 N N . GLU A 1 470 ? 1.637 1.623 -0.337 1.00 55.94 470 GLU A N 1
ATOM 3661 C CA . GLU A 1 470 ? 2.829 2.338 0.122 1.00 55.94 470 GLU A CA 1
ATOM 3662 C C . GLU A 1 470 ? 3.869 2.479 -1.005 1.00 55.94 470 GLU A C 1
ATOM 3664 O O . GLU A 1 470 ? 3.997 1.598 -1.865 1.00 55.94 470 GLU A O 1
ATOM 3669 N N . PRO A 1 471 ? 4.644 3.579 -1.027 1.00 58.03 471 PRO A N 1
ATOM 3670 C CA . PRO A 1 471 ? 5.715 3.746 -1.996 1.00 58.03 471 PRO A CA 1
ATOM 3671 C C . PRO A 1 471 ? 6.800 2.680 -1.788 1.00 58.03 471 PRO A C 1
ATOM 3673 O O . PRO A 1 471 ? 7.430 2.592 -0.736 1.00 58.03 471 PRO A O 1
ATOM 3676 N N . TYR A 1 472 ? 7.052 1.876 -2.823 1.00 67.12 472 TYR A N 1
ATOM 3677 C CA . TYR A 1 472 ? 8.169 0.930 -2.843 1.00 67.12 472 TYR A CA 1
ATOM 3678 C C . TYR A 1 472 ? 9.499 1.676 -2.700 1.00 67.12 472 TYR A C 1
ATOM 3680 O O . TYR A 1 472 ? 9.659 2.774 -3.237 1.00 67.12 472 TYR A O 1
ATOM 3688 N N . ASN A 1 473 ? 10.491 1.038 -2.069 1.00 63.12 473 ASN A N 1
ATOM 3689 C CA . ASN A 1 473 ? 11.882 1.498 -2.083 1.00 63.12 473 ASN A CA 1
ATOM 3690 C C . ASN A 1 473 ? 12.425 1.493 -3.523 1.00 63.12 473 ASN A C 1
ATOM 3692 O O . ASN A 1 473 ? 13.045 0.532 -3.985 1.00 63.12 473 ASN A O 1
ATOM 3696 N N . PHE A 1 474 ? 12.157 2.575 -4.251 1.00 66.56 474 PHE A N 1
ATOM 3697 C CA . PHE A 1 474 ? 12.497 2.720 -5.654 1.00 66.56 474 PHE A CA 1
ATOM 3698 C C . PHE A 1 474 ? 14.007 2.868 -5.807 1.00 66.56 474 PHE A C 1
ATOM 3700 O O . PHE A 1 474 ? 14.605 3.878 -5.427 1.00 66.56 474 PHE A O 1
ATOM 3707 N N . ARG A 1 475 ? 14.638 1.858 -6.405 1.00 69.12 475 ARG A N 1
ATOM 3708 C CA . ARG A 1 475 ? 16.064 1.884 -6.733 1.00 69.12 475 ARG A CA 1
ATOM 3709 C C . ARG A 1 475 ? 16.237 1.598 -8.213 1.00 69.12 475 ARG A C 1
ATOM 3711 O O . ARG A 1 475 ? 16.336 0.433 -8.597 1.00 69.12 475 ARG A O 1
ATOM 3718 N N . PRO A 1 476 ? 16.287 2.636 -9.062 1.00 76.19 476 PRO A N 1
ATOM 3719 C CA . PRO A 1 476 ? 16.296 2.433 -10.497 1.00 76.19 476 PRO A CA 1
ATOM 3720 C C . PRO A 1 476 ? 17.541 1.663 -10.934 1.00 76.19 476 PRO A C 1
ATOM 3722 O O . PRO A 1 476 ? 18.662 1.898 -10.467 1.00 76.19 476 PRO A O 1
ATOM 3725 N N . MET A 1 477 ? 17.358 0.763 -11.897 1.00 76.88 477 MET A N 1
ATOM 3726 C CA . MET A 1 477 ? 18.473 0.057 -12.514 1.00 76.88 477 MET A CA 1
ATOM 3727 C C . MET A 1 477 ? 19.188 0.987 -13.493 1.00 76.88 477 MET A C 1
ATOM 3729 O O . MET A 1 477 ? 18.623 1.413 -14.501 1.00 76.88 477 MET A O 1
ATOM 3733 N N . LYS A 1 478 ? 20.460 1.283 -13.207 1.00 77.50 478 LYS A N 1
ATOM 3734 C CA . LYS A 1 478 ? 21.316 2.118 -14.058 1.00 77.50 478 LYS A CA 1
ATOM 3735 C C . LYS A 1 478 ? 21.903 1.292 -15.197 1.00 77.50 478 LYS A C 1
ATOM 3737 O O . LYS A 1 478 ? 22.827 0.498 -15.018 1.00 77.50 478 LYS A O 1
ATOM 3742 N N . ILE A 1 479 ? 21.392 1.514 -16.399 1.00 73.81 479 ILE A N 1
ATOM 3743 C CA . ILE A 1 479 ? 21.893 0.927 -17.636 1.00 73.81 479 ILE A CA 1
ATOM 3744 C C . ILE A 1 479 ? 22.824 1.937 -18.310 1.00 73.81 479 ILE A C 1
ATOM 3746 O O . ILE A 1 479 ? 22.403 3.009 -18.745 1.00 73.81 479 ILE A O 1
ATOM 3750 N N . LYS A 1 480 ? 24.103 1.571 -18.449 1.00 69.19 480 LYS A N 1
ATOM 3751 C CA . LYS A 1 480 ? 25.082 2.365 -19.208 1.00 69.19 480 LYS A CA 1
ATOM 3752 C C . LYS A 1 480 ? 24.676 2.416 -20.685 1.00 69.19 480 LYS A C 1
ATOM 3754 O O . LYS A 1 480 ? 24.689 1.376 -21.356 1.00 69.19 480 LYS A O 1
ATOM 3759 N N . LEU A 1 481 ? 24.369 3.607 -21.212 1.00 64.75 481 LEU A N 1
ATOM 3760 C CA . LEU A 1 481 ? 23.917 3.773 -22.605 1.00 64.75 481 LEU A CA 1
ATOM 3761 C C . LEU A 1 481 ? 24.967 3.310 -23.622 1.00 64.75 481 LEU A C 1
ATOM 3763 O O . LEU A 1 481 ? 24.605 2.846 -24.703 1.00 64.75 481 LEU A O 1
ATOM 3767 N N . MET A 1 482 ? 26.251 3.329 -23.250 1.00 62.03 482 MET A N 1
ATOM 3768 C CA . MET A 1 482 ? 27.363 2.825 -24.063 1.00 62.03 482 MET A CA 1
ATOM 3769 C C . MET A 1 482 ? 27.127 1.421 -24.636 1.00 62.03 482 MET A C 1
ATOM 3771 O O . MET A 1 482 ? 27.435 1.164 -25.799 1.00 62.03 482 MET A O 1
ATOM 3775 N N . LYS A 1 483 ? 26.523 0.506 -23.860 1.00 63.50 483 LYS A N 1
ATOM 3776 C CA . LYS A 1 483 ? 26.253 -0.873 -24.315 1.00 63.50 483 LYS A CA 1
ATOM 3777 C C . LYS A 1 483 ? 25.203 -0.950 -25.436 1.00 63.50 483 LYS A C 1
ATOM 3779 O O . LYS A 1 483 ? 25.048 -2.009 -26.044 1.00 63.50 483 LYS A O 1
ATOM 3784 N N . LYS A 1 484 ? 24.471 0.138 -25.692 1.00 63.75 484 LYS A N 1
ATOM 3785 C CA . LYS A 1 484 ? 23.383 0.241 -26.678 1.00 63.75 484 LYS A CA 1
ATOM 3786 C C . LYS A 1 484 ? 23.739 1.146 -27.869 1.00 63.75 484 LYS A C 1
ATOM 3788 O O . LYS A 1 484 ? 22.899 1.341 -28.745 1.00 63.75 484 LYS A O 1
ATOM 3793 N N . MET A 1 485 ? 24.956 1.701 -27.920 1.00 66.62 485 MET A N 1
ATOM 3794 C CA . MET A 1 485 ? 25.371 2.615 -28.989 1.00 66.62 485 MET A CA 1
ATOM 3795 C C . MET A 1 485 ? 25.704 1.889 -30.307 1.00 66.62 485 MET A C 1
ATOM 3797 O O . MET A 1 485 ? 26.217 0.762 -30.286 1.00 66.62 485 MET A O 1
ATOM 3801 N N . PRO A 1 486 ? 25.477 2.545 -31.462 1.00 63.59 486 PRO A N 1
ATOM 3802 C CA . PRO A 1 486 ? 25.953 2.072 -32.757 1.00 63.59 486 PRO A CA 1
ATOM 3803 C C . PRO A 1 486 ? 27.482 1.875 -32.797 1.00 63.59 486 PRO A C 1
ATOM 3805 O O . PRO A 1 486 ? 28.203 2.623 -32.133 1.00 63.59 486 PRO A O 1
ATOM 3808 N N . PRO A 1 487 ? 28.007 0.930 -33.607 1.00 66.81 487 PRO A N 1
ATOM 3809 C CA . PRO A 1 487 ? 29.438 0.612 -33.656 1.00 66.81 487 PRO A CA 1
ATOM 3810 C C . PRO A 1 487 ? 30.355 1.818 -33.896 1.00 66.81 487 PRO A C 1
ATOM 3812 O O . PRO A 1 487 ? 31.398 1.918 -33.259 1.00 66.81 487 PRO A O 1
ATOM 3815 N N . TYR A 1 488 ? 29.943 2.765 -34.744 1.00 66.06 488 TYR A N 1
ATOM 3816 C CA . TYR A 1 488 ? 30.744 3.940 -35.104 1.00 66.06 488 TYR A CA 1
ATOM 3817 C C . TYR A 1 488 ? 30.961 4.932 -33.945 1.00 66.06 488 TYR A C 1
ATOM 3819 O O . TYR A 1 488 ? 31.930 5.681 -33.965 1.00 66.06 488 TYR A O 1
ATOM 3827 N N . LEU A 1 489 ? 30.114 4.918 -32.905 1.00 63.53 489 LEU A N 1
ATOM 3828 C CA . LEU A 1 489 ? 30.292 5.751 -31.702 1.00 63.53 489 LEU A CA 1
ATOM 3829 C C . LEU A 1 489 ? 31.087 5.044 -30.600 1.00 63.53 489 LEU A C 1
ATOM 3831 O O . LEU A 1 489 ? 31.488 5.687 -29.632 1.00 63.53 489 LEU A O 1
ATOM 3835 N N . LYS A 1 490 ? 31.372 3.741 -30.741 1.00 64.81 490 LYS A N 1
ATOM 3836 C CA . LYS A 1 490 ? 32.156 2.991 -29.748 1.00 64.81 490 LYS A CA 1
ATOM 3837 C C . LYS A 1 490 ? 33.615 3.450 -29.674 1.00 64.81 490 LYS A C 1
ATOM 3839 O O . LYS A 1 490 ? 34.237 3.260 -28.640 1.00 64.81 490 LYS A O 1
ATOM 3844 N N . ALA A 1 491 ? 34.145 4.107 -30.708 1.00 62.25 491 ALA A N 1
ATOM 3845 C CA . ALA A 1 491 ? 35.478 4.719 -30.666 1.00 62.25 491 ALA A CA 1
ATOM 3846 C C . ALA A 1 491 ? 35.581 5.866 -29.636 1.00 62.25 491 ALA A C 1
ATOM 3848 O O . ALA A 1 491 ? 36.664 6.154 -29.141 1.00 62.25 491 ALA A O 1
ATOM 3849 N N . MET A 1 492 ? 34.452 6.478 -29.256 1.00 61.41 492 MET A N 1
ATOM 3850 C CA . MET A 1 492 ? 34.375 7.499 -28.203 1.00 61.41 492 MET A CA 1
ATOM 3851 C C . MET A 1 492 ? 34.177 6.890 -26.802 1.00 61.41 492 MET A C 1
ATOM 3853 O O . MET A 1 492 ? 34.011 7.636 -25.839 1.00 61.41 492 MET A O 1
ATOM 3857 N N . ALA A 1 493 ? 34.200 5.555 -26.661 1.00 60.00 493 ALA A N 1
ATOM 3858 C CA . ALA A 1 493 ? 33.930 4.829 -25.415 1.00 60.00 493 ALA A CA 1
ATOM 3859 C C . ALA A 1 493 ? 34.599 5.385 -24.138 1.00 60.00 493 ALA A C 1
ATOM 3861 O O . ALA A 1 493 ? 33.91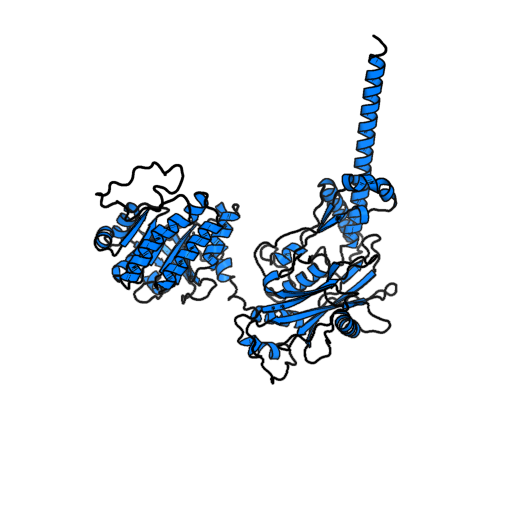0 5.427 -23.118 1.00 60.00 493 ALA A O 1
ATOM 3862 N N . PRO A 1 494 ? 35.875 5.830 -24.134 1.00 60.81 494 PRO A N 1
ATOM 3863 C CA . PRO A 1 494 ? 36.494 6.309 -22.896 1.00 60.81 494 PRO A CA 1
ATOM 3864 C C . PRO A 1 494 ? 35.861 7.596 -22.342 1.00 60.81 494 PRO A C 1
ATOM 3866 O O . PRO A 1 494 ? 35.864 7.787 -21.132 1.00 60.81 494 PRO A O 1
ATOM 3869 N N . VAL A 1 495 ? 35.270 8.445 -23.192 1.00 65.94 495 VAL A N 1
ATOM 3870 C CA . VAL A 1 495 ? 34.631 9.717 -22.784 1.00 65.94 495 VAL A CA 1
ATOM 3871 C C . VAL A 1 495 ? 33.100 9.642 -22.906 1.00 65.94 495 VAL A C 1
ATOM 3873 O O . VAL A 1 495 ? 32.370 10.446 -22.337 1.00 65.94 495 VAL A O 1
ATOM 3876 N N . ALA A 1 496 ? 32.574 8.633 -23.605 1.00 65.56 496 ALA A N 1
ATOM 3877 C CA . ALA A 1 496 ? 31.147 8.470 -23.867 1.00 65.56 496 ALA A CA 1
ATOM 3878 C C . ALA A 1 496 ? 30.304 8.239 -22.600 1.00 65.56 496 ALA A C 1
ATOM 3880 O O . ALA A 1 496 ? 29.145 8.642 -22.567 1.00 65.56 496 ALA A O 1
ATOM 3881 N N . GLN A 1 497 ? 30.854 7.641 -21.540 1.00 68.69 497 GLN A N 1
ATOM 3882 C CA . GLN A 1 497 ? 30.114 7.534 -20.277 1.00 68.69 497 GLN A CA 1
ATOM 3883 C C . GLN A 1 497 ? 29.818 8.919 -19.678 1.00 68.69 497 GLN A C 1
ATOM 3885 O O . GLN A 1 497 ? 28.693 9.151 -19.238 1.00 68.69 497 GLN A O 1
ATOM 3890 N N . GLU A 1 498 ? 30.784 9.834 -19.740 1.00 72.88 498 GLU A N 1
ATOM 3891 C CA . GLU A 1 498 ? 30.629 11.229 -19.314 1.00 72.88 498 GLU A CA 1
ATOM 3892 C C . GLU A 1 498 ? 29.751 12.018 -20.298 1.00 72.88 498 GLU A C 1
ATOM 3894 O O . GLU A 1 498 ? 28.969 12.876 -19.919 1.00 72.88 498 GLU A O 1
ATOM 3899 N N . LEU A 1 499 ? 29.815 11.694 -21.592 1.00 71.81 499 LEU A N 1
ATOM 3900 C CA . LEU A 1 499 ? 29.031 12.385 -22.619 1.00 71.81 499 LEU A CA 1
ATOM 3901 C C . LEU A 1 499 ? 27.592 11.895 -22.768 1.00 71.81 499 LEU A C 1
ATOM 3903 O O . LEU A 1 499 ? 26.842 12.555 -23.473 1.00 71.81 499 LEU A O 1
ATOM 3907 N N . PHE A 1 500 ? 27.178 10.767 -22.194 1.00 74.31 500 PHE A N 1
ATOM 3908 C CA . PHE A 1 500 ? 25.811 10.254 -22.392 1.00 74.31 500 PHE A CA 1
ATOM 3909 C C . PHE A 1 500 ? 25.126 9.790 -21.105 1.00 74.31 500 PHE A C 1
ATOM 3911 O O . PHE A 1 500 ? 23.903 9.655 -21.091 1.00 74.31 500 PHE A O 1
ATOM 3918 N N . GLY A 1 501 ? 25.877 9.597 -20.018 1.00 80.50 501 GLY A N 1
ATOM 3919 C CA . GLY A 1 501 ? 25.326 9.276 -18.708 1.00 80.50 501 GLY A CA 1
ATOM 3920 C C . GLY A 1 501 ? 24.678 7.890 -18.644 1.00 80.50 501 GLY A C 1
ATOM 3921 O O . GLY A 1 501 ? 25.090 6.942 -19.323 1.00 80.50 501 GLY A O 1
ATOM 3922 N N . ASN A 1 502 ? 23.670 7.762 -17.781 1.00 80.94 502 ASN A N 1
ATOM 3923 C CA . ASN A 1 502 ? 22.952 6.520 -17.516 1.00 80.94 502 ASN A CA 1
ATOM 3924 C C . ASN A 1 502 ? 21.469 6.629 -17.888 1.00 80.94 502 ASN A C 1
ATOM 3926 O O . ASN A 1 502 ? 20.872 7.707 -17.864 1.00 80.94 502 ASN A O 1
ATOM 3930 N N . MET A 1 503 ? 20.895 5.478 -18.235 1.00 80.56 503 MET A N 1
ATOM 3931 C CA . MET A 1 503 ? 19.463 5.290 -18.407 1.00 80.56 503 MET A CA 1
ATOM 3932 C C . MET A 1 503 ? 18.976 4.533 -17.183 1.00 80.56 503 MET A C 1
ATOM 3934 O O . MET A 1 503 ? 19.482 3.454 -16.880 1.00 80.56 503 MET A O 1
ATOM 3938 N N . GLU A 1 504 ? 18.026 5.111 -16.480 1.00 82.00 504 GLU A N 1
ATOM 3939 C CA . GLU A 1 504 ? 17.425 4.562 -15.280 1.00 82.00 504 GLU A CA 1
ATOM 3940 C C . GLU A 1 504 ? 16.087 3.937 -15.647 1.00 82.00 504 GLU A C 1
ATOM 3942 O O . GLU A 1 504 ? 15.206 4.609 -16.184 1.00 82.00 504 GLU A O 1
ATOM 3947 N N . VAL A 1 505 ? 15.957 2.634 -15.397 1.00 79.12 505 VAL A N 1
ATOM 3948 C CA . VAL A 1 505 ? 14.699 1.906 -15.593 1.00 79.12 505 VAL A CA 1
ATOM 3949 C C . VAL A 1 505 ? 14.075 1.548 -14.244 1.00 79.12 505 VAL A C 1
ATOM 3951 O O . VAL A 1 505 ? 14.826 1.278 -13.297 1.00 79.12 505 VAL A O 1
ATOM 3954 N N . PRO A 1 506 ? 12.734 1.526 -14.151 1.00 80.88 506 PRO A N 1
ATOM 3955 C CA . PRO A 1 506 ? 12.030 1.104 -12.949 1.00 80.88 506 PRO A CA 1
ATOM 3956 C C . PRO A 1 506 ? 12.491 -0.265 -12.441 1.00 80.88 506 PRO A C 1
ATOM 3958 O O . PRO A 1 506 ? 12.637 -1.214 -13.219 1.00 80.88 506 PRO A O 1
ATOM 3961 N N . ALA A 1 507 ? 12.746 -0.343 -11.136 1.00 83.38 507 ALA A N 1
ATOM 3962 C CA . ALA A 1 507 ? 13.137 -1.561 -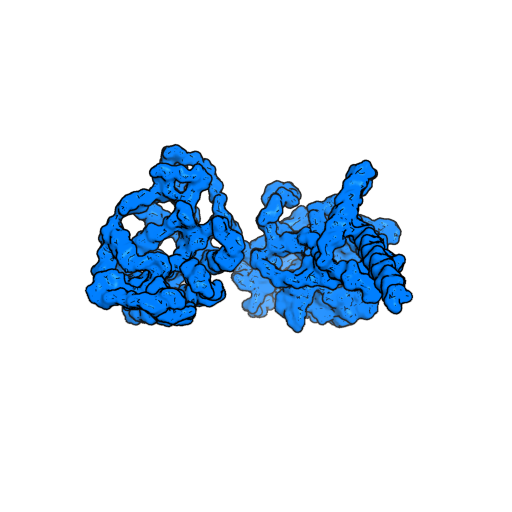10.444 1.00 83.38 507 ALA A CA 1
ATOM 3963 C C . ALA A 1 507 ? 12.778 -1.468 -8.956 1.00 83.38 507 ALA A C 1
ATOM 3965 O O . ALA A 1 507 ? 12.831 -0.380 -8.373 1.00 83.38 507 ALA A O 1
ATOM 3966 N N . ILE A 1 508 ? 12.449 -2.615 -8.363 1.00 86.94 508 ILE A N 1
ATOM 3967 C CA . ILE A 1 508 ? 12.196 -2.758 -6.925 1.00 86.94 508 ILE A CA 1
ATOM 3968 C C . ILE A 1 508 ? 13.064 -3.858 -6.328 1.00 86.94 508 ILE A C 1
ATOM 3970 O O . ILE A 1 508 ? 13.396 -4.835 -7.003 1.00 86.94 508 ILE A O 1
ATOM 3974 N N . ASP A 1 509 ? 13.416 -3.685 -5.062 1.00 87.62 509 ASP A N 1
ATOM 3975 C CA . ASP A 1 509 ? 14.070 -4.706 -4.249 1.00 87.62 509 ASP A CA 1
ATOM 3976 C C . ASP A 1 509 ? 12.982 -5.663 -3.713 1.00 87.62 509 ASP A C 1
ATOM 3978 O O . ASP A 1 509 ? 11.978 -5.204 -3.165 1.00 87.62 509 ASP A O 1
ATOM 3982 N N . LEU A 1 510 ? 13.144 -6.977 -3.914 1.00 86.75 510 LEU A N 1
ATOM 3983 C CA . LEU A 1 510 ? 12.248 -7.984 -3.329 1.00 86.75 510 LEU A CA 1
ATOM 3984 C C . LEU A 1 510 ? 12.497 -8.122 -1.812 1.00 86.75 510 LEU A C 1
ATOM 3986 O O . LEU A 1 510 ? 13.627 -7.895 -1.370 1.00 86.75 510 LEU A O 1
ATOM 3990 N N . PRO A 1 511 ? 11.473 -8.476 -1.010 1.00 82.75 511 PRO A N 1
ATOM 3991 C CA . PRO A 1 511 ? 11.616 -8.628 0.438 1.00 82.75 511 PRO A CA 1
ATOM 3992 C C . PRO A 1 511 ? 12.481 -9.843 0.834 1.00 82.75 511 PRO A C 1
ATOM 3994 O O . PRO A 1 511 ? 12.862 -10.668 0.003 1.00 82.75 511 PRO A O 1
ATOM 3997 N N . ASP A 1 512 ? 12.809 -9.922 2.127 1.00 67.31 512 ASP A N 1
ATOM 3998 C CA . ASP A 1 512 ? 13.342 -11.113 2.816 1.00 67.31 512 ASP A CA 1
ATOM 3999 C C . ASP A 1 512 ? 14.683 -11.680 2.318 1.00 67.31 512 ASP A C 1
ATOM 4001 O O . ASP A 1 512 ? 15.002 -12.855 2.491 1.00 67.31 512 ASP A O 1
ATOM 4005 N N . SER A 1 513 ? 15.534 -10.824 1.752 1.00 64.69 513 SER A N 1
ATOM 4006 C CA . SER A 1 513 ? 16.851 -11.212 1.237 1.00 64.69 513 SER A CA 1
ATOM 4007 C C . SER A 1 513 ? 17.882 -10.097 1.412 1.00 64.69 513 SER A C 1
ATOM 4009 O O . SER A 1 513 ? 17.577 -8.910 1.294 1.00 64.69 513 SER A O 1
ATOM 4011 N N . ASN A 1 514 ? 19.126 -10.468 1.736 1.00 66.38 514 ASN A N 1
ATOM 4012 C CA . ASN A 1 514 ? 20.199 -9.509 1.995 1.00 66.38 514 ASN A CA 1
ATOM 4013 C C . ASN A 1 514 ? 21.510 -9.944 1.300 1.00 66.38 514 ASN A C 1
ATOM 4015 O O . ASN A 1 514 ? 22.141 -10.898 1.756 1.00 66.38 514 ASN A O 1
ATOM 4019 N N . PRO A 1 515 ? 21.939 -9.276 0.207 1.00 74.88 515 PRO A N 1
ATOM 4020 C CA . PRO A 1 515 ? 21.286 -8.140 -0.447 1.00 74.88 515 PRO A CA 1
ATOM 4021 C C . PRO A 1 515 ? 20.001 -8.556 -1.187 1.00 74.88 515 PRO A C 1
ATOM 4023 O O . PRO A 1 515 ? 19.958 -9.655 -1.745 1.00 74.88 515 PRO A O 1
ATOM 4026 N N . PRO A 1 516 ? 18.979 -7.686 -1.250 1.00 79.88 516 PRO A N 1
ATOM 4027 C CA . PRO A 1 516 ? 17.733 -8.028 -1.917 1.00 79.88 516 PRO A CA 1
ATOM 4028 C C . PRO A 1 516 ? 17.932 -8.120 -3.439 1.00 79.88 516 PRO A C 1
ATOM 4030 O O . PRO A 1 516 ? 18.584 -7.248 -4.037 1.00 79.88 516 PRO A O 1
ATOM 4033 N N . PRO A 1 517 ? 17.398 -9.159 -4.103 1.00 86.25 517 PRO A N 1
ATOM 4034 C CA . PRO A 1 517 ? 17.450 -9.282 -5.538 1.00 86.25 517 PRO A CA 1
ATOM 4035 C C . PRO A 1 517 ? 16.444 -8.302 -6.153 1.00 86.25 517 PRO A C 1
ATOM 4037 O O . PRO A 1 517 ? 15.373 -8.021 -5.611 1.00 86.25 517 PRO A O 1
ATOM 4040 N N . ARG A 1 518 ? 16.810 -7.744 -7.308 1.00 87.81 518 ARG A N 1
ATOM 4041 C CA . ARG A 1 518 ? 16.034 -6.684 -7.960 1.00 87.81 518 ARG A CA 1
ATOM 4042 C C . ARG A 1 518 ? 15.101 -7.235 -9.016 1.00 87.81 518 ARG A C 1
ATOM 4044 O O . ARG A 1 518 ? 15.562 -7.836 -9.991 1.00 87.81 518 ARG A O 1
ATOM 4051 N N . LEU A 1 519 ? 13.820 -6.919 -8.884 1.00 88.69 519 LEU A N 1
ATOM 4052 C CA . LEU A 1 519 ? 12.809 -7.163 -9.900 1.00 88.69 519 LEU A CA 1
ATOM 4053 C C . LEU A 1 519 ? 12.744 -5.975 -10.868 1.00 88.69 519 LEU A C 1
ATOM 4055 O O . LEU A 1 519 ? 12.480 -4.840 -10.472 1.00 88.69 519 LEU A O 1
ATOM 4059 N N . TRP A 1 520 ? 12.996 -6.235 -12.151 1.00 86.75 520 TRP A N 1
ATOM 4060 C CA . TRP A 1 520 ? 12.960 -5.229 -13.215 1.00 86.75 520 TRP A CA 1
ATOM 4061 C C . TRP A 1 520 ? 12.730 -5.870 -14.591 1.00 86.75 520 TRP A C 1
ATOM 4063 O O . TRP A 1 520 ? 12.820 -7.088 -14.760 1.00 86.75 520 TRP A O 1
ATOM 4073 N N . GLY A 1 521 ? 12.453 -5.045 -15.602 1.00 82.62 521 GLY A N 1
ATOM 4074 C CA . GLY A 1 521 ? 12.393 -5.479 -17.000 1.00 82.62 521 GLY A CA 1
ATOM 4075 C C . GLY A 1 521 ? 11.241 -6.444 -17.306 1.00 82.62 521 GLY A C 1
ATOM 4076 O O . GLY A 1 521 ? 10.102 -6.207 -16.921 1.00 82.62 521 GLY A O 1
ATOM 4077 N N . ILE A 1 522 ? 11.526 -7.522 -18.047 1.00 83.75 522 ILE A N 1
ATOM 4078 C CA . ILE A 1 522 ? 10.488 -8.440 -18.553 1.00 83.75 522 ILE A CA 1
ATOM 4079 C C . ILE A 1 522 ? 9.765 -9.143 -17.398 1.00 83.75 522 ILE A C 1
ATOM 4081 O O . ILE A 1 522 ? 8.540 -9.245 -17.440 1.00 83.75 522 ILE A O 1
ATOM 4085 N N . THR A 1 523 ? 10.506 -9.573 -16.371 1.00 90.12 523 THR A N 1
ATOM 4086 C CA . THR A 1 523 ? 9.947 -10.209 -15.172 1.00 90.12 523 THR A CA 1
ATOM 4087 C C . THR A 1 523 ? 9.020 -9.249 -14.435 1.00 90.12 523 THR A C 1
ATOM 4089 O O . THR A 1 523 ? 7.876 -9.611 -14.191 1.00 90.12 523 THR A O 1
ATOM 4092 N N . LEU A 1 524 ? 9.447 -7.995 -14.209 1.00 88.12 524 LEU A N 1
ATOM 4093 C CA . LEU A 1 524 ? 8.596 -6.951 -13.617 1.00 88.12 524 LEU A CA 1
ATOM 4094 C C . LEU A 1 524 ? 7.298 -6.770 -14.407 1.00 88.12 524 LEU A C 1
ATOM 4096 O O . LEU A 1 524 ? 6.224 -6.743 -13.819 1.00 88.12 524 LEU A O 1
ATOM 4100 N N . GLY A 1 525 ? 7.379 -6.708 -15.737 1.00 84.69 525 GLY A N 1
ATOM 4101 C CA . GLY A 1 525 ? 6.188 -6.557 -16.564 1.00 84.69 525 GLY A CA 1
ATOM 4102 C C . GLY A 1 525 ? 5.261 -7.778 -16.528 1.00 84.69 525 GLY A C 1
ATOM 4103 O O . GLY A 1 525 ? 4.060 -7.628 -16.731 1.00 84.69 525 GLY A O 1
ATOM 4104 N N . MET A 1 526 ? 5.786 -8.998 -16.356 1.00 89.81 526 MET A N 1
ATOM 4105 C CA . MET A 1 526 ? 4.966 -10.214 -16.201 1.00 89.81 526 MET A CA 1
ATOM 4106 C C . MET A 1 526 ? 4.279 -10.225 -14.835 1.00 89.81 526 MET A C 1
ATOM 4108 O O . MET A 1 526 ? 3.076 -10.454 -14.774 1.00 89.81 526 MET A O 1
ATOM 4112 N N . THR A 1 527 ? 5.006 -9.874 -13.770 1.00 91.62 527 THR A N 1
ATOM 4113 C CA . THR A 1 527 ? 4.432 -9.682 -12.434 1.00 91.62 527 THR A CA 1
ATOM 4114 C C . THR A 1 527 ? 3.363 -8.590 -12.454 1.00 91.62 527 THR A C 1
ATOM 4116 O O . THR A 1 527 ? 2.263 -8.819 -11.984 1.00 91.62 527 THR A O 1
ATOM 4119 N N . SER A 1 528 ? 3.627 -7.437 -13.077 1.00 87.00 528 SER A N 1
ATOM 4120 C CA . SER A 1 528 ? 2.659 -6.339 -13.219 1.00 87.00 528 SER A CA 1
ATOM 4121 C C . SER A 1 528 ? 1.377 -6.784 -13.928 1.00 87.00 528 SER A C 1
ATOM 4123 O O . SER A 1 528 ? 0.289 -6.445 -13.483 1.00 87.00 528 SER A O 1
ATOM 4125 N N . GLN A 1 529 ? 1.483 -7.602 -14.982 1.00 86.44 529 GLN A N 1
ATOM 4126 C CA . GLN A 1 529 ? 0.316 -8.170 -15.663 1.00 86.44 529 GLN A CA 1
ATOM 4127 C C . GLN A 1 529 ? -0.479 -9.132 -14.772 1.00 86.44 529 GLN A C 1
ATOM 4129 O O . GLN A 1 529 ? -1.703 -9.089 -14.811 1.00 86.44 529 GLN A O 1
ATOM 4134 N N . LEU A 1 530 ? 0.197 -9.982 -13.994 1.00 90.69 530 LEU A N 1
ATOM 4135 C CA . LEU A 1 530 ? -0.460 -10.881 -13.042 1.00 90.69 530 LEU A CA 1
ATOM 4136 C C . LEU A 1 530 ? -1.179 -10.088 -11.939 1.00 90.69 530 LEU A C 1
ATOM 4138 O O . LEU A 1 530 ? -2.322 -10.381 -11.620 1.00 90.69 530 LEU A O 1
ATOM 4142 N N . ILE A 1 531 ? -0.534 -9.052 -11.399 1.00 88.69 531 ILE A N 1
ATOM 4143 C CA . ILE A 1 531 ? -1.109 -8.191 -10.357 1.00 88.69 531 ILE A CA 1
ATOM 4144 C C . ILE A 1 531 ? -2.259 -7.334 -10.905 1.00 88.69 531 ILE A C 1
ATOM 4146 O O . ILE A 1 531 ? -3.239 -7.116 -10.212 1.00 88.69 531 ILE A O 1
ATOM 4150 N N . ASP A 1 532 ? -2.226 -6.912 -12.171 1.00 84.00 532 ASP A N 1
ATOM 4151 C CA . ASP A 1 532 ? -3.376 -6.234 -12.796 1.00 84.00 532 ASP A CA 1
ATOM 4152 C C . ASP A 1 532 ? -4.633 -7.125 -12.798 1.00 84.00 532 ASP A C 1
ATOM 4154 O O . ASP A 1 532 ? -5.749 -6.628 -12.699 1.00 84.00 532 ASP A O 1
ATOM 4158 N N . MET A 1 533 ? -4.458 -8.453 -12.857 1.00 84.44 533 MET A N 1
ATOM 4159 C CA . MET A 1 533 ? -5.555 -9.425 -12.791 1.00 84.44 533 MET A CA 1
ATOM 4160 C C . MET A 1 533 ? -6.121 -9.612 -11.376 1.00 84.44 533 MET A C 1
ATOM 4162 O O . MET A 1 533 ? -7.076 -10.366 -11.221 1.00 84.44 533 MET A O 1
ATOM 4166 N N . THR A 1 534 ? -5.590 -8.949 -10.345 1.00 82.75 534 THR A N 1
ATOM 4167 C CA . THR A 1 534 ? -6.224 -8.922 -9.015 1.00 82.75 534 THR A CA 1
ATOM 4168 C C . THR A 1 534 ? -7.218 -7.761 -8.863 1.00 82.75 534 THR A C 1
ATOM 4170 O O . THR A 1 534 ? -8.000 -7.757 -7.914 1.00 82.75 534 THR A O 1
ATOM 4173 N N . GLU A 1 535 ? -7.193 -6.759 -9.759 1.00 71.12 535 GLU A N 1
ATOM 4174 C CA . GLU A 1 535 ? -8.109 -5.606 -9.736 1.00 71.12 535 GLU A CA 1
ATOM 4175 C C . GLU A 1 535 ? -9.498 -5.954 -10.329 1.00 71.12 535 GLU A C 1
ATOM 4177 O O . GLU A 1 535 ? -9.652 -6.837 -11.175 1.00 71.12 535 GLU A O 1
ATOM 4182 N N . GLU A 1 536 ? -10.545 -5.240 -9.896 1.00 57.00 536 GLU A N 1
ATOM 4183 C CA . GLU A 1 536 ? -11.925 -5.455 -10.354 1.00 57.00 536 GLU A CA 1
ATOM 4184 C C . GLU A 1 536 ? -12.091 -5.141 -11.855 1.00 57.00 536 GLU A C 1
ATOM 4186 O O . GLU A 1 536 ? -11.897 -4.010 -12.319 1.00 57.00 536 GLU A O 1
ATOM 4191 N N . SER A 1 537 ? -12.542 -6.127 -12.637 1.00 41.75 537 SER A N 1
ATOM 4192 C CA . SER A 1 537 ? -13.069 -5.880 -13.979 1.00 41.75 537 SER A CA 1
ATOM 4193 C C . SER A 1 537 ? -14.451 -5.235 -13.854 1.00 41.75 537 SER A C 1
ATOM 4195 O O . SER A 1 537 ? -15.476 -5.915 -13.931 1.00 41.75 537 SER A O 1
ATOM 4197 N N . ILE A 1 538 ? -14.503 -3.908 -13.719 1.00 32.78 538 ILE A N 1
ATOM 4198 C CA . ILE A 1 538 ? -15.758 -3.165 -13.853 1.00 32.78 538 ILE A CA 1
ATOM 4199 C C . ILE A 1 538 ? -16.316 -3.439 -15.262 1.00 32.78 538 ILE A C 1
ATOM 4201 O O . ILE A 1 538 ? -15.881 -2.859 -16.259 1.00 32.78 538 ILE A O 1
ATOM 4205 N N . SER A 1 539 ? -17.317 -4.318 -15.350 1.00 28.59 539 SER A N 1
ATOM 4206 C CA . SER A 1 539 ? -18.225 -4.492 -16.492 1.00 28.59 539 SER A CA 1
ATOM 4207 C C . SER A 1 539 ? -17.632 -4.993 -17.824 1.00 28.59 539 SER A C 1
ATOM 4209 O O . SER A 1 539 ? -17.797 -4.336 -18.846 1.00 28.59 539 SER A O 1
ATOM 4211 N N . GLY A 1 540 ? -16.989 -6.170 -17.871 1.00 32.34 540 GLY A N 1
ATOM 4212 C CA . GLY A 1 540 ? -16.826 -6.965 -19.113 1.00 32.34 540 GLY A CA 1
ATOM 4213 C C . GLY A 1 540 ? -16.218 -6.255 -20.341 1.00 32.34 540 GLY A C 1
ATOM 4214 O O . GLY A 1 540 ? -16.335 -6.732 -21.472 1.00 32.34 540 GLY A O 1
ATOM 4215 N N . ARG A 1 541 ? -15.578 -5.100 -20.148 1.00 27.98 541 ARG A N 1
ATOM 4216 C CA . ARG A 1 541 ? -14.922 -4.282 -21.168 1.00 27.98 541 ARG A CA 1
ATOM 4217 C C . ARG A 1 541 ? -13.432 -4.254 -20.838 1.00 27.98 541 ARG A C 1
ATOM 4219 O O . ARG A 1 541 ? -13.077 -4.124 -19.671 1.00 27.98 541 ARG A O 1
ATOM 4226 N N . PRO A 1 542 ? -12.542 -4.361 -21.840 1.00 33.03 542 PRO A N 1
ATOM 4227 C CA . PRO A 1 542 ? -11.108 -4.388 -21.587 1.00 33.03 542 PRO A CA 1
ATOM 4228 C C . PRO A 1 542 ? -10.665 -3.117 -20.851 1.00 33.03 542 PRO A C 1
ATOM 4230 O O . PRO A 1 542 ? -11.028 -2.013 -21.266 1.00 33.03 542 PRO A O 1
ATOM 4233 N N . HIS A 1 543 ? -9.877 -3.319 -19.786 1.00 42.69 543 HIS A N 1
ATOM 4234 C CA . HIS A 1 543 ? -9.261 -2.323 -18.907 1.00 42.69 543 HIS A CA 1
ATOM 4235 C C . HIS A 1 543 ? -8.958 -0.994 -19.606 1.00 42.69 543 HIS A C 1
ATOM 4237 O O . HIS A 1 543 ? -7.937 -0.813 -20.273 1.00 42.69 543 HIS A O 1
ATOM 4243 N N . ARG A 1 544 ? -9.857 -0.030 -19.415 1.00 34.56 544 ARG A N 1
ATOM 4244 C CA . ARG A 1 544 ? -9.640 1.370 -19.775 1.00 34.56 544 ARG A CA 1
ATOM 4245 C C . ARG A 1 544 ? -10.271 2.284 -18.727 1.00 34.56 544 ARG A C 1
ATOM 4247 O O . ARG A 1 544 ? -10.972 3.229 -19.073 1.00 34.56 544 ARG A O 1
ATOM 4254 N N . SER A 1 545 ? -10.038 1.987 -17.448 1.00 35.56 545 SER A N 1
ATOM 4255 C CA . SER A 1 545 ? -10.244 2.974 -16.387 1.00 35.56 545 SER A CA 1
ATOM 4256 C C . SER A 1 545 ? -9.122 4.013 -16.467 1.00 35.56 545 SER A C 1
ATOM 4258 O O . SER A 1 545 ? -7.965 3.671 -16.730 1.00 35.56 545 SER A O 1
ATOM 4260 N N . LYS A 1 546 ? -9.477 5.294 -16.345 1.00 38.22 546 LYS A N 1
ATOM 4261 C CA . LYS A 1 546 ? -8.532 6.418 -16.360 1.00 38.22 546 LYS A CA 1
ATOM 4262 C C . LYS A 1 546 ? -7.526 6.258 -15.204 1.00 38.22 546 LYS A C 1
ATOM 4264 O O . LYS A 1 546 ? -7.879 5.792 -14.131 1.00 38.22 546 LYS A O 1
ATOM 4269 N N . ASN A 1 547 ? -6.276 6.636 -15.469 1.00 43.16 547 ASN A N 1
ATOM 4270 C CA . ASN A 1 547 ? -5.032 6.355 -14.729 1.00 43.16 547 ASN A CA 1
ATOM 4271 C C . ASN A 1 547 ? -4.969 6.646 -13.208 1.00 43.16 547 ASN A C 1
ATOM 4273 O O . ASN A 1 547 ? -3.928 6.381 -12.609 1.00 43.16 547 ASN A O 1
ATOM 4277 N N . GLU A 1 548 ? -6.001 7.186 -12.567 1.00 44.25 548 GLU A N 1
ATOM 4278 C CA . GLU A 1 548 ? -5.865 7.782 -11.230 1.00 44.25 548 GLU A CA 1
ATOM 4279 C C . GLU A 1 548 ? -5.805 6.733 -10.098 1.00 44.25 548 GLU A C 1
ATOM 4281 O O . GLU A 1 548 ? -4.969 6.866 -9.203 1.00 44.25 548 GLU A O 1
ATOM 4286 N N . ASN A 1 549 ? -6.504 5.593 -10.216 1.00 47.44 549 ASN A N 1
ATOM 4287 C CA . ASN A 1 549 ? -6.673 4.626 -9.110 1.00 47.44 549 ASN A CA 1
ATOM 4288 C C . ASN A 1 549 ? -5.915 3.283 -9.223 1.00 47.44 549 ASN A C 1
ATOM 4290 O O . ASN A 1 549 ? -6.208 2.368 -8.465 1.00 47.44 549 ASN A O 1
ATOM 4294 N N . ARG A 1 550 ? -4.948 3.127 -10.138 1.00 60.59 550 ARG A N 1
ATOM 4295 C CA . ARG A 1 550 ? -4.184 1.859 -10.247 1.00 60.59 550 ARG A CA 1
ATOM 4296 C C . ARG A 1 550 ? -3.203 1.670 -9.087 1.00 60.59 550 ARG A C 1
ATOM 4298 O O . ARG A 1 550 ? -2.617 2.663 -8.636 1.00 60.59 550 ARG A O 1
ATOM 4305 N N . LEU A 1 551 ? -2.966 0.414 -8.698 1.00 68.56 551 LEU A N 1
ATOM 4306 C CA . LEU A 1 551 ? -1.936 0.022 -7.726 1.00 68.56 551 LEU A CA 1
ATOM 4307 C C . LEU A 1 551 ? -0.577 0.679 -8.031 1.00 68.56 551 LEU A C 1
ATOM 4309 O O . LEU A 1 551 ? -0.157 0.764 -9.192 1.00 68.56 551 LEU A O 1
ATOM 4313 N N . ALA A 1 552 ? 0.136 1.120 -6.987 1.00 69.56 552 ALA A N 1
ATOM 4314 C CA . ALA A 1 552 ? 1.432 1.795 -7.117 1.00 69.56 552 ALA A CA 1
ATOM 4315 C C . ALA A 1 552 ? 2.455 0.939 -7.890 1.00 69.56 552 ALA A C 1
ATOM 4317 O O . ALA A 1 552 ? 3.168 1.443 -8.760 1.00 69.56 552 ALA A O 1
ATOM 4318 N N . PHE A 1 553 ? 2.449 -0.378 -7.662 1.00 77.44 553 PHE A N 1
ATOM 4319 C CA . PHE A 1 553 ? 3.281 -1.340 -8.388 1.00 77.44 553 PHE A CA 1
ATOM 4320 C C . PHE A 1 553 ? 2.962 -1.410 -9.889 1.00 77.44 553 PHE A C 1
ATOM 4322 O O . PHE A 1 553 ? 3.856 -1.464 -10.732 1.00 77.44 553 PHE A O 1
ATOM 4329 N N . VAL A 1 554 ? 1.681 -1.360 -10.253 1.00 68.94 554 VAL A N 1
ATOM 4330 C CA . VAL A 1 554 ? 1.242 -1.421 -11.654 1.00 68.94 554 VAL A CA 1
ATOM 4331 C C . VAL A 1 554 ? 1.550 -0.109 -12.387 1.00 68.94 554 VAL A C 1
ATOM 4333 O O . VAL A 1 554 ? 1.828 -0.115 -13.589 1.00 68.94 554 VAL A O 1
ATOM 4336 N N . LYS A 1 555 ? 1.544 1.026 -11.673 1.00 72.00 555 LYS A N 1
ATOM 4337 C CA . LYS A 1 555 ? 2.000 2.326 -12.196 1.00 72.00 555 LYS A CA 1
ATOM 4338 C C . LYS A 1 555 ? 3.508 2.325 -12.471 1.00 72.00 555 LYS A C 1
ATOM 4340 O O . LYS A 1 555 ? 3.919 2.800 -13.527 1.00 72.00 555 LYS A O 1
ATOM 4345 N N . LEU A 1 556 ? 4.304 1.714 -11.594 1.00 71.25 556 LEU A N 1
ATOM 4346 C CA . LEU A 1 556 ? 5.761 1.634 -11.721 1.00 71.25 556 LEU A CA 1
ATOM 4347 C C . LEU A 1 556 ? 6.226 1.024 -13.057 1.00 71.25 556 LEU A C 1
ATOM 4349 O O . LEU A 1 556 ? 7.133 1.549 -13.701 1.00 71.25 556 LEU A O 1
ATOM 4353 N N . ASP A 1 557 ? 5.600 -0.068 -13.506 1.00 64.94 557 ASP A N 1
ATOM 4354 C CA . ASP A 1 557 ? 5.936 -0.708 -14.791 1.00 64.94 557 ASP A CA 1
ATOM 4355 C C . ASP A 1 557 ? 5.597 0.176 -16.008 1.00 64.94 557 ASP A C 1
ATOM 4357 O O . ASP A 1 557 ? 5.996 -0.118 -17.132 1.00 64.94 557 ASP A O 1
ATOM 4361 N N . LYS A 1 558 ? 4.866 1.279 -15.824 1.00 66.31 558 LYS A N 1
ATOM 4362 C CA . LYS A 1 558 ? 4.467 2.186 -16.910 1.00 66.31 558 LYS A CA 1
ATOM 4363 C C . LYS A 1 558 ? 5.327 3.438 -17.006 1.00 66.31 558 LYS A C 1
ATOM 4365 O O . LYS A 1 558 ? 5.252 4.119 -18.032 1.00 66.31 558 LYS A O 1
ATOM 4370 N N . ASP A 1 559 ? 6.161 3.710 -16.008 1.00 67.06 559 ASP A N 1
ATOM 4371 C CA . ASP A 1 559 ? 7.030 4.879 -16.016 1.00 67.06 559 ASP A CA 1
ATOM 4372 C C . ASP A 1 559 ? 8.117 4.757 -17.093 1.00 67.06 559 ASP A C 1
ATOM 4374 O O . ASP A 1 559 ? 8.840 3.755 -17.146 1.00 67.06 559 ASP A O 1
ATOM 4378 N N . PRO A 1 560 ? 8.269 5.764 -17.973 1.00 69.19 560 PRO A N 1
ATOM 4379 C CA . PRO A 1 560 ? 9.288 5.725 -19.006 1.00 69.19 560 PRO A CA 1
ATOM 4380 C C . PRO A 1 560 ? 10.696 5.790 -18.389 1.00 69.19 560 PRO A C 1
ATOM 4382 O O . PRO A 1 560 ? 10.883 6.377 -17.319 1.00 69.19 560 PRO A O 1
ATOM 4385 N N . PRO A 1 561 ? 11.721 5.268 -19.087 1.00 76.06 561 PRO A N 1
ATOM 4386 C CA . PRO A 1 561 ? 13.096 5.368 -18.619 1.00 76.06 561 PRO A CA 1
ATOM 4387 C C . PRO A 1 561 ? 13.527 6.823 -18.417 1.00 76.06 561 PRO A C 1
ATOM 4389 O O . PRO A 1 561 ? 13.287 7.681 -19.274 1.00 76.06 561 PRO A O 1
ATOM 4392 N N . LYS A 1 562 ? 14.206 7.086 -17.299 1.00 81.94 562 LYS A N 1
ATOM 4393 C CA . LYS A 1 562 ? 14.806 8.388 -16.987 1.00 81.94 562 LYS A CA 1
ATOM 4394 C C . LYS A 1 562 ? 16.238 8.436 -17.514 1.00 81.94 562 LYS A C 1
ATOM 4396 O O . LYS A 1 562 ? 16.919 7.416 -17.607 1.00 81.94 562 LYS A O 1
ATOM 4401 N N . TYR A 1 563 ? 16.705 9.627 -17.870 1.00 81.88 563 TYR A N 1
ATOM 4402 C CA . TYR A 1 563 ? 18.046 9.840 -18.414 1.00 81.88 563 TYR A CA 1
ATOM 4403 C C . TYR A 1 563 ? 18.803 10.847 -17.563 1.00 81.88 563 TYR A C 1
ATOM 4405 O O . TYR A 1 563 ? 18.220 11.833 -17.124 1.00 81.88 563 TYR A O 1
ATOM 4413 N N . THR A 1 564 ? 20.111 10.636 -17.393 1.00 84.38 564 THR A N 1
ATOM 4414 C CA . THR A 1 564 ? 20.984 11.600 -16.698 1.00 84.38 564 THR A CA 1
ATOM 4415 C C . THR A 1 564 ? 20.938 12.989 -17.333 1.00 84.38 564 THR A C 1
ATOM 4417 O O . THR A 1 564 ? 21.003 13.982 -16.617 1.00 84.38 564 THR A O 1
ATOM 4420 N N . TYR A 1 565 ? 20.808 13.066 -18.663 1.00 83.75 565 TYR A N 1
ATOM 4421 C CA . TYR A 1 565 ? 20.732 14.338 -19.374 1.00 83.75 565 TYR A CA 1
ATOM 4422 C C . TYR A 1 565 ? 19.349 14.560 -20.014 1.00 83.75 565 TYR A C 1
ATOM 4424 O O . TYR A 1 565 ? 18.864 13.684 -20.742 1.00 83.75 565 TYR A O 1
ATOM 4432 N N . PRO A 1 566 ? 18.712 15.724 -19.783 1.00 85.56 566 PRO A N 1
ATOM 4433 C CA . PRO A 1 566 ? 17.355 16.005 -20.258 1.00 85.56 566 PRO A CA 1
ATOM 4434 C C . PRO A 1 566 ? 17.266 16.203 -21.781 1.00 85.56 566 PRO A C 1
ATOM 4436 O O . PRO A 1 566 ? 16.229 15.919 -22.377 1.00 85.56 566 PRO A O 1
ATOM 4439 N N . ASP A 1 567 ? 18.348 16.630 -22.437 1.00 84.69 567 ASP A N 1
ATOM 4440 C CA . ASP A 1 567 ? 18.441 16.741 -23.900 1.00 84.69 567 ASP A CA 1
ATOM 4441 C C . ASP A 1 567 ? 18.305 15.372 -24.585 1.00 84.69 567 ASP A C 1
ATOM 4443 O O . ASP A 1 567 ? 17.595 15.240 -25.583 1.00 84.69 567 ASP A O 1
ATOM 4447 N N . ILE A 1 568 ? 18.921 14.329 -24.017 1.00 84.75 568 ILE A N 1
ATOM 4448 C CA . ILE A 1 568 ? 18.777 12.950 -24.496 1.00 84.75 568 ILE A CA 1
ATOM 4449 C C . ILE A 1 568 ? 17.320 12.507 -24.355 1.00 84.75 568 ILE A C 1
ATOM 4451 O O . ILE A 1 568 ? 16.765 11.965 -25.310 1.00 84.75 568 ILE A O 1
ATOM 4455 N N . ALA A 1 569 ? 16.675 12.787 -23.218 1.00 83.75 569 ALA A N 1
ATOM 4456 C CA . ALA A 1 569 ? 15.261 12.472 -23.013 1.00 83.75 569 ALA A CA 1
ATOM 4457 C C . ALA A 1 569 ? 14.362 13.149 -24.067 1.00 83.75 569 ALA A C 1
ATOM 4459 O O . ALA A 1 569 ? 13.517 12.490 -24.679 1.00 83.75 569 ALA A O 1
ATOM 4460 N N . ALA A 1 570 ? 14.587 14.439 -24.339 1.00 84.38 570 ALA A N 1
ATOM 4461 C CA . ALA A 1 570 ? 13.841 15.198 -25.341 1.00 84.38 570 ALA A CA 1
ATOM 4462 C C . ALA A 1 570 ? 14.044 14.650 -26.767 1.00 84.38 570 ALA A C 1
ATOM 4464 O O . ALA A 1 570 ? 13.075 14.470 -27.509 1.00 84.38 570 ALA A O 1
ATOM 4465 N N . LEU A 1 571 ? 15.286 14.325 -27.144 1.00 85.50 571 LEU A N 1
ATOM 4466 C CA . LEU A 1 571 ? 15.600 13.736 -28.449 1.00 85.50 571 LEU A CA 1
ATOM 4467 C C . LEU A 1 571 ? 14.972 12.348 -28.616 1.00 85.50 571 LEU A C 1
ATOM 4469 O O . LEU A 1 571 ? 14.414 12.051 -29.674 1.00 85.50 571 LEU A O 1
ATOM 4473 N N . VAL A 1 572 ? 15.026 11.502 -27.581 1.00 83.88 572 VAL A N 1
ATOM 4474 C CA . VAL A 1 572 ? 14.375 10.182 -27.585 1.00 83.88 572 VAL A CA 1
ATOM 4475 C C . VAL A 1 572 ? 12.878 10.341 -27.808 1.00 83.88 572 VAL A C 1
ATOM 4477 O O . VAL A 1 572 ? 12.328 9.696 -28.700 1.00 83.88 572 VAL A O 1
ATOM 4480 N N . TRP A 1 573 ? 12.229 11.227 -27.049 1.00 84.56 573 TRP A N 1
ATOM 4481 C CA . TRP A 1 573 ? 10.801 11.503 -27.180 1.00 84.56 573 TRP A CA 1
ATOM 4482 C C . TRP A 1 573 ? 10.433 11.971 -28.594 1.00 84.56 573 TRP A C 1
ATOM 4484 O O . TRP A 1 573 ? 9.484 11.453 -29.189 1.00 84.56 573 TRP A O 1
ATOM 4494 N N . LEU A 1 574 ? 11.222 12.884 -29.168 1.00 84.50 574 LEU A N 1
ATOM 4495 C CA . LEU A 1 574 ? 11.008 13.423 -30.511 1.00 84.50 574 LEU A CA 1
ATOM 4496 C C . LEU A 1 574 ? 11.131 12.338 -31.590 1.00 84.50 574 LEU A C 1
ATOM 4498 O O . LEU A 1 574 ? 10.222 12.167 -32.407 1.00 84.50 574 LEU A O 1
ATOM 4502 N N . PHE A 1 575 ? 12.210 11.548 -31.572 1.00 84.00 575 PHE A N 1
ATOM 4503 C CA . PHE A 1 575 ? 12.402 10.460 -32.537 1.00 84.00 575 PHE A CA 1
ATOM 4504 C C . PHE A 1 575 ? 11.377 9.338 -32.371 1.00 84.00 575 PHE A C 1
ATOM 4506 O O . PHE A 1 575 ? 10.967 8.725 -33.364 1.00 84.00 575 PHE A O 1
ATOM 4513 N N . TYR A 1 576 ? 10.943 9.076 -31.140 1.00 81.31 576 TYR A N 1
ATOM 4514 C CA . TYR A 1 576 ? 9.913 8.092 -30.845 1.00 81.31 576 TYR A CA 1
ATOM 4515 C C . TYR A 1 576 ? 8.552 8.519 -31.410 1.00 81.31 576 TYR A C 1
ATOM 4517 O O . TYR A 1 576 ? 7.950 7.780 -32.193 1.00 81.31 576 TYR A O 1
ATOM 4525 N N . ARG A 1 577 ? 8.113 9.753 -31.117 1.00 77.69 577 ARG A N 1
ATOM 4526 C CA . ARG A 1 577 ? 6.882 10.359 -31.660 1.00 77.69 577 ARG A CA 1
ATOM 4527 C C . ARG A 1 577 ? 6.880 10.388 -33.186 1.00 77.69 577 ARG A C 1
ATOM 4529 O O . ARG A 1 577 ? 5.878 10.009 -33.791 1.00 77.69 577 ARG A O 1
ATOM 4536 N N . ALA A 1 578 ? 7.995 10.777 -33.805 1.00 79.38 578 ALA A N 1
ATOM 4537 C CA . ALA A 1 578 ? 8.134 10.786 -35.260 1.00 79.38 578 ALA A CA 1
ATOM 4538 C C . ALA A 1 578 ? 7.999 9.374 -35.856 1.00 79.38 578 ALA A C 1
ATOM 4540 O O . ALA A 1 578 ? 7.287 9.178 -36.839 1.00 79.38 578 ALA A O 1
ATOM 4541 N N . SER A 1 579 ? 8.619 8.371 -35.224 1.00 75.44 579 SER A N 1
ATOM 4542 C CA . SER A 1 579 ? 8.555 6.975 -35.679 1.00 75.44 579 SER A CA 1
ATOM 4543 C C . SER A 1 579 ? 7.146 6.380 -35.545 1.00 75.44 579 SER A C 1
ATOM 4545 O O . SER A 1 579 ? 6.709 5.630 -36.419 1.00 75.44 579 SER A O 1
ATOM 4547 N N . LEU A 1 580 ? 6.406 6.741 -34.489 1.00 70.00 580 LEU A N 1
ATOM 4548 C CA . LEU A 1 580 ? 5.000 6.358 -34.316 1.00 70.00 580 LEU A CA 1
ATOM 4549 C C . LEU A 1 580 ? 4.075 7.052 -35.327 1.00 70.00 580 LEU A C 1
ATOM 4551 O O . LEU A 1 580 ? 3.188 6.408 -35.888 1.00 70.00 580 LEU A O 1
ATOM 4555 N N . GLY A 1 581 ? 4.282 8.349 -35.582 1.00 68.00 581 GLY A N 1
ATOM 4556 C CA . GLY A 1 581 ? 3.529 9.108 -36.586 1.00 68.00 581 GLY A CA 1
ATOM 4557 C C . GLY A 1 581 ? 3.724 8.552 -37.997 1.00 68.00 581 GLY A C 1
ATOM 4558 O O . GLY A 1 581 ? 2.753 8.361 -38.726 1.00 68.00 581 GLY A O 1
ATOM 4559 N N . TRP A 1 582 ? 4.961 8.186 -38.342 1.00 62.75 582 TRP A N 1
ATOM 4560 C CA . TRP A 1 582 ? 5.284 7.573 -39.630 1.00 62.75 582 TRP A CA 1
ATOM 4561 C C . TRP A 1 582 ? 4.600 6.213 -39.815 1.00 62.75 582 TRP A C 1
ATOM 4563 O O . TRP A 1 582 ? 4.000 5.972 -40.856 1.00 62.75 582 TRP A O 1
ATOM 4573 N N . LYS A 1 583 ? 4.601 5.350 -38.787 1.00 64.19 583 LYS A N 1
ATOM 4574 C CA . LYS A 1 583 ? 3.905 4.049 -38.832 1.00 64.19 583 LYS A CA 1
ATOM 4575 C C . LYS A 1 583 ? 2.388 4.177 -39.001 1.00 64.19 583 LYS A C 1
ATOM 4577 O O . LYS A 1 583 ? 1.786 3.335 -39.664 1.00 64.19 583 LYS A O 1
ATOM 4582 N N . LYS A 1 584 ? 1.771 5.219 -38.424 1.00 60.66 584 LYS A N 1
ATOM 4583 C CA . LYS A 1 584 ? 0.343 5.523 -38.633 1.00 60.66 584 LYS A CA 1
ATOM 4584 C C . LYS A 1 584 ? 0.044 5.927 -40.078 1.00 60.66 584 LYS A C 1
ATOM 4586 O O . LYS A 1 584 ? -0.998 5.546 -40.594 1.00 60.66 584 LYS A O 1
ATOM 4591 N N . LEU A 1 585 ? 0.951 6.664 -40.720 1.00 57.47 585 LEU A N 1
ATOM 4592 C CA . LEU A 1 585 ? 0.811 7.107 -42.111 1.00 57.47 585 LEU A CA 1
ATOM 4593 C C . LEU A 1 585 ? 1.061 5.976 -43.119 1.00 57.47 585 LEU A C 1
ATOM 4595 O O . LEU A 1 585 ? 0.388 5.912 -44.140 1.00 57.47 585 LEU A O 1
ATOM 4599 N N . THR A 1 586 ? 1.993 5.061 -42.836 1.00 53.78 586 THR A N 1
ATOM 4600 C CA . THR A 1 586 ? 2.358 3.967 -43.756 1.00 53.78 586 THR A CA 1
ATOM 4601 C C . THR A 1 586 ? 1.503 2.704 -43.612 1.00 53.78 586 THR A C 1
ATOM 4603 O O . THR A 1 586 ? 1.788 1.709 -44.272 1.00 53.78 586 THR A O 1
ATOM 4606 N N . GLY A 1 587 ? 0.494 2.692 -42.732 1.00 45.47 587 GLY A N 1
ATOM 4607 C CA . GLY A 1 587 ? -0.403 1.541 -42.532 1.00 45.47 587 GLY A CA 1
ATOM 4608 C C . GLY A 1 587 ? 0.275 0.275 -41.982 1.00 45.47 587 GLY A C 1
ATOM 4609 O O . GLY A 1 587 ? -0.348 -0.780 -41.891 1.00 45.47 587 GLY A O 1
ATOM 4610 N N . THR A 1 588 ? 1.543 0.359 -41.576 1.00 46.34 588 THR A N 1
ATOM 4611 C CA . THR A 1 588 ? 2.342 -0.746 -41.024 1.00 46.34 588 THR A CA 1
ATOM 4612 C C . THR A 1 588 ? 2.170 -0.848 -39.508 1.00 46.34 588 THR A C 1
ATOM 4614 O O . THR A 1 588 ? 3.133 -0.939 -38.742 1.00 46.34 588 THR A O 1
ATOM 4617 N N . THR A 1 589 ? 0.922 -0.812 -39.040 1.00 42.12 589 THR A N 1
ATOM 4618 C CA . THR A 1 589 ? 0.601 -1.158 -37.653 1.00 42.12 589 THR A CA 1
ATOM 4619 C C . THR A 1 589 ? 0.728 -2.672 -37.468 1.00 42.12 589 THR A C 1
ATOM 4621 O O . THR A 1 589 ? 0.148 -3.418 -38.261 1.00 42.12 589 THR A O 1
ATOM 4624 N N . PRO A 1 590 ? 1.469 -3.159 -36.454 1.00 40.44 590 PRO A N 1
ATOM 4625 C CA . PRO A 1 590 ? 1.527 -4.588 -36.167 1.00 40.44 590 PRO A CA 1
ATOM 4626 C C . PRO A 1 590 ? 0.108 -5.115 -35.910 1.00 40.44 590 PRO A C 1
ATOM 4628 O O . PRO A 1 590 ? -0.644 -4.533 -35.128 1.00 40.44 590 PRO A O 1
ATOM 4631 N N . LYS A 1 591 ? -0.267 -6.201 -36.602 1.00 37.44 591 LYS A N 1
ATOM 4632 C CA . LYS A 1 591 ? -1.614 -6.803 -36.547 1.00 37.44 591 LYS A CA 1
ATOM 4633 C C . LYS A 1 591 ? -1.989 -7.314 -35.150 1.00 37.44 591 LYS A C 1
ATOM 4635 O O . LYS A 1 591 ? -3.170 -7.398 -34.834 1.00 37.44 591 LYS A O 1
ATOM 4640 N N . HIS A 1 592 ? -0.998 -7.592 -34.306 1.00 38.47 592 HIS A N 1
ATOM 4641 C CA . HIS A 1 592 ? -1.190 -7.940 -32.904 1.00 38.47 592 HIS A CA 1
ATOM 4642 C C . HIS A 1 592 ? -0.928 -6.705 -32.045 1.00 38.47 592 HIS A C 1
ATOM 4644 O O . HIS A 1 592 ? 0.209 -6.356 -31.735 1.00 38.47 592 HIS A O 1
ATOM 4650 N N . ARG A 1 593 ? -1.995 -5.994 -31.683 1.00 34.00 593 ARG A N 1
ATOM 4651 C CA . ARG A 1 593 ? -1.928 -4.952 -30.659 1.00 34.00 593 ARG A CA 1
ATOM 4652 C C . ARG A 1 593 ? -2.046 -5.650 -29.307 1.00 34.00 593 ARG A C 1
ATOM 4654 O O . ARG A 1 593 ? -3.155 -6.010 -28.920 1.00 34.00 593 ARG A O 1
ATOM 4661 N N . ALA A 1 594 ? -0.924 -5.864 -28.617 1.00 37.12 594 ALA A N 1
ATOM 4662 C CA . ALA A 1 594 ? -0.968 -6.250 -27.210 1.00 37.12 594 ALA A CA 1
ATOM 4663 C C . ALA A 1 594 ? -1.820 -5.204 -26.468 1.00 37.12 594 ALA A C 1
ATOM 4665 O O . ALA A 1 594 ? -1.649 -3.999 -26.667 1.00 37.12 594 ALA A O 1
ATOM 4666 N N . LYS A 1 595 ? -2.803 -5.657 -25.681 1.00 38.12 595 LYS A N 1
ATOM 4667 C CA . LYS A 1 595 ? -3.723 -4.770 -24.942 1.00 38.12 595 LYS A CA 1
ATOM 4668 C C . LYS A 1 595 ? -3.013 -3.990 -23.826 1.00 38.12 595 LYS A C 1
ATOM 4670 O O . LYS A 1 595 ? -3.571 -3.025 -23.313 1.00 38.12 595 LYS A O 1
ATOM 4675 N N . SER A 1 596 ? -1.790 -4.388 -23.482 1.00 38.00 596 SER A N 1
ATOM 4676 C CA . SER A 1 596 ? -0.945 -3.751 -22.481 1.00 38.00 596 SER A CA 1
ATOM 4677 C C . SER A 1 596 ? -0.253 -2.500 -23.039 1.00 38.00 596 SER A C 1
ATOM 4679 O O . SER A 1 596 ? 0.443 -2.543 -24.050 1.00 38.00 596 SER A O 1
ATOM 4681 N N . THR A 1 597 ? -0.443 -1.370 -22.357 1.00 37.28 597 THR A N 1
ATOM 4682 C CA . THR A 1 597 ? 0.236 -0.086 -22.606 1.00 37.28 597 THR A CA 1
ATOM 4683 C C . THR A 1 597 ? 1.653 -0.039 -22.022 1.00 37.28 597 THR A C 1
ATOM 4685 O O . THR A 1 597 ? 2.202 1.049 -21.860 1.00 37.28 597 THR A O 1
ATOM 4688 N N . ASN A 1 598 ? 2.220 -1.173 -21.608 1.00 45.41 598 ASN A N 1
ATOM 4689 C CA . ASN A 1 598 ? 3.475 -1.185 -20.866 1.00 45.41 598 ASN A CA 1
ATOM 4690 C C . ASN A 1 598 ? 4.635 -0.973 -21.838 1.00 45.41 598 ASN A C 1
ATOM 4692 O O . ASN A 1 598 ? 4.734 -1.656 -22.859 1.00 45.41 598 ASN A O 1
ATOM 4696 N N . TRP A 1 599 ? 5.555 -0.067 -21.507 1.00 47.78 599 TRP A N 1
ATOM 4697 C CA . TRP A 1 599 ? 6.768 0.116 -22.304 1.00 47.78 599 TRP A CA 1
ATOM 4698 C C . TRP A 1 599 ? 7.618 -1.165 -22.313 1.00 47.78 599 TRP A C 1
ATOM 4700 O O . TRP A 1 599 ? 8.325 -1.394 -23.285 1.00 47.78 599 TRP A O 1
ATOM 4710 N N . ALA A 1 600 ? 7.495 -2.029 -21.294 1.00 41.38 600 ALA A N 1
ATOM 4711 C CA . ALA A 1 600 ? 8.106 -3.358 -21.225 1.00 41.38 600 ALA A CA 1
ATOM 4712 C C . ALA A 1 600 ? 7.359 -4.452 -22.030 1.00 41.38 600 ALA A C 1
ATOM 4714 O O . ALA A 1 600 ? 7.945 -5.496 -22.330 1.00 41.38 600 ALA A O 1
ATOM 4715 N N . ALA A 1 601 ? 6.097 -4.234 -22.430 1.00 42.03 601 ALA A N 1
ATOM 4716 C CA . ALA A 1 601 ? 5.295 -5.198 -23.191 1.00 42.03 601 ALA A CA 1
ATOM 4717 C C . ALA A 1 601 ? 5.518 -5.059 -24.713 1.00 42.03 601 ALA A C 1
ATOM 4719 O O . ALA A 1 601 ? 4.761 -4.444 -25.460 1.00 42.03 601 ALA A O 1
ATOM 4720 N N . ALA A 1 602 ? 6.606 -5.685 -25.151 1.00 46.97 602 ALA A N 1
ATOM 4721 C CA . ALA A 1 602 ? 6.796 -6.421 -26.406 1.00 46.97 602 ALA A CA 1
ATOM 4722 C C . ALA A 1 602 ? 6.623 -5.768 -27.799 1.00 46.97 602 ALA A C 1
ATOM 4724 O O . ALA A 1 602 ? 7.392 -6.156 -28.669 1.00 46.97 602 ALA A O 1
ATOM 4725 N N . ASN A 1 603 ? 5.768 -4.774 -28.082 1.00 44.41 603 ASN A N 1
ATOM 4726 C CA . ASN A 1 603 ? 5.548 -4.364 -29.497 1.00 44.41 603 ASN A CA 1
ATOM 4727 C C . ASN A 1 603 ? 6.102 -2.979 -29.886 1.00 44.41 603 ASN A C 1
ATOM 4729 O O . ASN A 1 603 ? 6.248 -2.676 -31.076 1.00 44.41 603 ASN A O 1
ATOM 4733 N N . GLU A 1 604 ? 6.484 -2.146 -28.913 1.00 56.34 604 GLU A N 1
ATOM 4734 C CA . GLU A 1 604 ? 7.046 -0.803 -29.159 1.00 56.34 604 GLU A CA 1
ATOM 4735 C C . GLU A 1 604 ? 8.530 -0.673 -28.760 1.00 56.34 604 GLU A C 1
ATOM 4737 O O . GLU A 1 604 ? 9.207 0.273 -29.174 1.00 56.34 604 GLU A O 1
ATOM 4742 N N . LEU A 1 605 ? 9.083 -1.673 -28.060 1.00 62.28 605 LEU A N 1
ATOM 4743 C CA . LEU A 1 605 ? 10.482 -1.719 -27.611 1.00 62.28 605 LEU A CA 1
ATOM 4744 C C . LEU A 1 605 ? 11.507 -1.541 -28.753 1.00 62.28 605 LEU A C 1
ATOM 4746 O O . LEU A 1 605 ? 12.443 -0.748 -28.604 1.00 62.28 605 LEU A O 1
ATOM 4750 N N . PRO A 1 606 ? 11.351 -2.199 -29.924 1.00 64.75 606 PRO A N 1
ATOM 4751 C CA . PRO A 1 606 ? 12.281 -2.019 -31.041 1.00 64.75 606 PRO A CA 1
ATOM 4752 C C . PRO A 1 606 ? 12.237 -0.599 -31.617 1.00 64.75 606 PRO A C 1
ATOM 4754 O O . PRO A 1 606 ? 13.266 -0.052 -32.019 1.00 64.75 606 PRO A O 1
ATOM 4757 N N . VAL A 1 607 ? 11.048 0.016 -31.632 1.00 70.31 607 VAL A N 1
ATOM 4758 C CA . VAL A 1 607 ? 10.842 1.396 -32.099 1.00 70.31 607 VAL A CA 1
ATOM 4759 C C . VAL A 1 607 ? 11.517 2.370 -31.142 1.00 70.31 607 VAL A C 1
ATOM 4761 O O . VAL A 1 607 ? 12.236 3.267 -31.580 1.00 70.31 607 VAL A O 1
ATOM 4764 N N . TYR A 1 608 ? 11.344 2.148 -29.842 1.00 75.88 608 TYR A N 1
ATOM 4765 C CA . TYR A 1 608 ? 11.984 2.932 -28.799 1.00 75.88 608 TYR A CA 1
ATOM 4766 C C . TYR A 1 608 ? 13.513 2.840 -28.860 1.00 75.88 608 TYR A C 1
ATOM 4768 O O . TYR A 1 608 ? 14.187 3.864 -28.934 1.00 75.88 608 TYR A O 1
ATOM 4776 N N . PHE A 1 609 ? 14.091 1.636 -28.930 1.00 75.00 609 PHE A N 1
ATOM 4777 C CA . PHE A 1 609 ? 15.548 1.485 -29.031 1.00 75.00 609 PHE A CA 1
ATOM 4778 C C . PHE A 1 609 ? 16.116 2.018 -30.354 1.00 75.00 609 PHE A C 1
ATOM 4780 O O . PHE A 1 609 ? 17.253 2.494 -30.398 1.00 75.00 609 PHE A O 1
ATOM 4787 N N . ALA A 1 610 ? 15.350 1.986 -31.448 1.00 76.06 610 ALA A N 1
ATOM 4788 C CA . ALA A 1 610 ? 15.728 2.672 -32.680 1.00 76.06 610 ALA A CA 1
ATOM 4789 C C . ALA A 1 610 ? 15.746 4.201 -32.502 1.00 76.06 610 ALA A C 1
ATOM 4791 O O . ALA A 1 610 ? 16.706 4.846 -32.928 1.00 76.06 610 ALA A O 1
ATOM 4792 N N . ALA A 1 611 ? 14.738 4.774 -31.839 1.00 80.94 611 ALA A N 1
ATOM 4793 C CA . ALA A 1 611 ? 14.696 6.196 -31.500 1.00 80.94 611 ALA A CA 1
ATOM 4794 C C . ALA A 1 611 ? 15.846 6.597 -30.562 1.00 80.94 611 ALA A C 1
ATOM 4796 O O . ALA A 1 611 ? 16.515 7.594 -30.819 1.00 80.94 611 ALA A O 1
ATOM 4797 N N . LEU A 1 612 ? 16.153 5.777 -29.552 1.00 82.19 612 LEU A N 1
ATOM 4798 C CA . LEU A 1 612 ? 17.281 5.983 -28.644 1.00 82.19 612 LEU A CA 1
ATOM 4799 C C . LEU A 1 612 ? 18.619 6.016 -29.384 1.00 82.19 612 LEU A C 1
ATOM 4801 O O . LEU A 1 612 ? 19.421 6.918 -29.162 1.00 82.19 612 LEU A O 1
ATOM 4805 N N . ARG A 1 613 ? 18.860 5.084 -30.313 1.00 81.06 613 ARG A N 1
ATOM 4806 C CA . ARG A 1 613 ? 20.093 5.088 -31.120 1.00 81.06 613 ARG A CA 1
ATOM 4807 C C . ARG A 1 613 ? 20.227 6.360 -31.963 1.00 81.06 613 ARG A C 1
ATOM 4809 O O . ARG A 1 613 ? 21.321 6.915 -32.034 1.00 81.06 613 ARG A O 1
ATOM 4816 N N . LYS A 1 614 ? 19.128 6.847 -32.555 1.00 83.62 614 LYS A N 1
ATOM 4817 C CA . LYS A 1 614 ? 19.104 8.121 -33.299 1.00 83.62 614 LYS A CA 1
ATOM 4818 C C . LYS A 1 614 ? 19.372 9.317 -32.383 1.00 83.62 614 LYS A C 1
ATOM 4820 O O . LYS A 1 614 ? 20.205 10.154 -32.716 1.00 83.62 614 LYS A O 1
ATOM 4825 N N . ALA A 1 615 ? 18.729 9.358 -31.216 1.00 86.06 615 ALA A N 1
ATOM 4826 C CA . ALA A 1 615 ? 18.928 10.402 -30.215 1.00 86.06 615 ALA A CA 1
ATOM 4827 C C . ALA A 1 615 ? 20.390 10.482 -29.761 1.00 86.06 615 ALA A C 1
ATOM 4829 O O . ALA A 1 615 ? 20.972 11.562 -29.757 1.00 86.06 615 ALA A O 1
ATOM 4830 N N . LEU A 1 616 ? 21.012 9.336 -29.468 1.00 83.44 616 LEU A N 1
ATOM 4831 C CA . LEU A 1 616 ? 22.420 9.276 -29.071 1.00 83.44 616 LEU A CA 1
ATOM 4832 C C . LEU A 1 616 ? 23.369 9.709 -30.186 1.00 83.44 616 LEU A C 1
ATOM 4834 O O . LEU A 1 616 ? 24.364 10.373 -29.911 1.00 83.44 616 LEU A O 1
ATOM 4838 N N . ALA A 1 617 ? 23.061 9.375 -31.441 1.00 82.00 617 ALA A N 1
ATOM 4839 C CA . ALA A 1 617 ? 23.851 9.833 -32.576 1.00 82.00 617 ALA A CA 1
ATOM 4840 C C . ALA A 1 617 ? 23.813 11.360 -32.722 1.00 82.00 617 ALA A C 1
ATOM 4842 O O . ALA A 1 617 ? 24.861 11.985 -32.867 1.00 82.00 617 ALA A O 1
ATOM 4843 N N . VAL A 1 618 ? 22.625 11.962 -32.624 1.00 85.94 618 VAL A N 1
ATOM 4844 C CA . VAL A 1 618 ? 22.456 13.419 -32.715 1.00 85.94 618 VAL A CA 1
ATOM 4845 C C . VAL A 1 618 ? 23.091 14.131 -31.522 1.00 85.94 618 VAL A C 1
ATOM 4847 O O . VAL A 1 618 ? 23.857 15.070 -31.719 1.00 85.94 618 VAL A O 1
ATOM 4850 N N . ALA A 1 619 ? 22.848 13.656 -30.298 1.00 85.56 619 ALA A N 1
ATOM 4851 C CA . ALA A 1 619 ? 23.472 14.209 -29.098 1.00 85.56 619 ALA A CA 1
ATOM 4852 C C . ALA A 1 619 ? 25.005 14.131 -29.176 1.00 85.56 619 ALA A C 1
ATOM 4854 O O . ALA A 1 619 ? 25.691 15.092 -28.837 1.00 85.56 619 ALA A O 1
ATOM 4855 N N . GLY A 1 620 ? 25.547 13.021 -29.686 1.00 80.94 620 GLY A N 1
ATOM 4856 C CA . GLY A 1 620 ? 26.983 12.857 -29.892 1.00 80.94 620 GLY A CA 1
ATOM 4857 C C . GLY A 1 620 ? 27.557 13.876 -30.870 1.00 80.94 620 GLY A C 1
ATOM 4858 O O . GLY A 1 620 ? 28.551 14.524 -30.554 1.00 80.94 620 GLY A O 1
ATOM 4859 N N . LEU A 1 621 ? 26.907 14.072 -32.021 1.0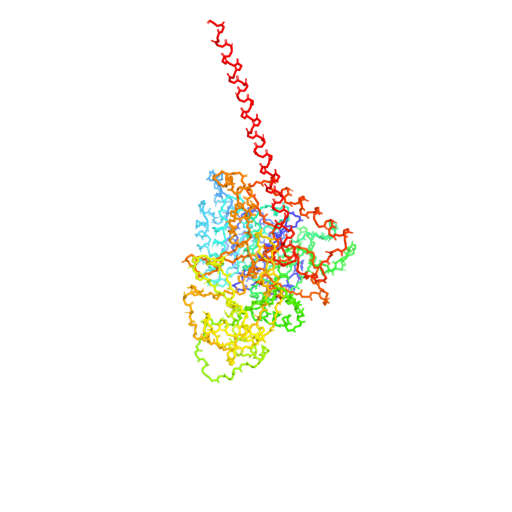0 82.88 621 LEU A N 1
ATOM 4860 C CA . LEU A 1 621 ? 27.325 15.072 -33.008 1.00 82.88 621 LEU A CA 1
ATOM 4861 C C . LEU A 1 621 ? 27.298 16.495 -32.436 1.00 82.88 621 LEU A C 1
ATOM 4863 O O . LEU A 1 621 ? 28.250 17.246 -32.635 1.00 82.88 621 LEU A O 1
ATOM 4867 N N . LEU A 1 622 ? 26.248 16.851 -31.690 1.00 84.38 622 LEU A N 1
ATOM 4868 C CA . LEU A 1 622 ? 26.123 18.169 -31.062 1.00 84.38 622 LEU A CA 1
ATOM 4869 C C . LEU A 1 622 ? 27.203 18.403 -30.000 1.00 84.38 622 LEU A C 1
ATOM 4871 O O . LEU A 1 622 ? 27.824 19.465 -29.984 1.00 84.38 622 LEU A O 1
ATOM 4875 N N . ARG A 1 623 ? 27.468 17.410 -29.142 1.00 84.75 623 ARG A N 1
ATOM 4876 C CA . ARG A 1 623 ? 28.480 17.513 -28.080 1.00 84.75 623 ARG A CA 1
ATOM 4877 C C . ARG A 1 623 ? 29.895 17.588 -28.656 1.00 84.75 623 ARG A C 1
ATOM 4879 O O . ARG A 1 623 ? 30.659 18.462 -28.257 1.00 84.75 623 ARG A O 1
ATOM 4886 N N . VAL A 1 624 ? 30.230 16.747 -29.638 1.00 79.94 624 VAL A N 1
ATOM 4887 C CA . VAL A 1 624 ? 31.536 16.795 -30.325 1.00 79.94 624 VAL A CA 1
ATOM 4888 C C . VAL A 1 624 ? 31.708 18.116 -31.079 1.00 79.94 624 VAL A C 1
ATOM 4890 O O . VAL A 1 624 ? 32.749 18.756 -30.955 1.00 79.94 624 VAL A O 1
ATOM 4893 N N . GLY A 1 625 ? 30.680 18.570 -31.802 1.00 80.06 625 GLY A N 1
ATOM 4894 C CA . GLY A 1 625 ? 30.698 19.859 -32.497 1.00 80.06 625 GLY A CA 1
ATOM 4895 C C . GLY A 1 625 ? 30.899 21.042 -31.545 1.00 80.06 625 GLY A C 1
ATOM 4896 O O . GLY A 1 625 ? 31.709 21.922 -31.828 1.00 80.06 625 GLY A O 1
ATOM 4897 N N . GLY A 1 626 ? 30.233 21.030 -30.386 1.00 81.06 626 GLY A N 1
ATOM 4898 C CA . GLY A 1 626 ? 30.413 22.036 -29.337 1.00 81.06 626 GLY A CA 1
ATOM 4899 C C . GLY A 1 626 ? 31.834 22.059 -28.769 1.00 81.06 626 GLY A C 1
ATOM 4900 O O . GLY A 1 626 ? 32.430 23.129 -28.666 1.00 81.06 626 GLY A O 1
ATOM 4901 N N . ILE A 1 627 ? 32.412 20.889 -28.471 1.00 81.12 627 ILE A N 1
ATOM 4902 C CA . ILE A 1 627 ? 33.800 20.775 -27.988 1.00 81.12 627 ILE A CA 1
ATOM 4903 C C . ILE A 1 627 ? 34.782 21.331 -29.025 1.00 81.12 627 ILE A C 1
ATOM 4905 O O . ILE A 1 627 ? 35.648 22.135 -28.682 1.00 81.12 627 ILE A O 1
ATOM 4909 N N . VAL A 1 628 ? 34.624 20.960 -30.300 1.00 82.56 628 VAL A N 1
ATOM 4910 C CA . VAL A 1 628 ? 35.467 21.466 -31.396 1.00 82.56 628 VAL A CA 1
ATOM 4911 C C . VAL A 1 628 ? 35.322 22.981 -31.547 1.00 82.56 628 VAL A C 1
ATOM 4913 O O . VAL A 1 628 ? 36.322 23.679 -31.702 1.00 82.56 628 VAL A O 1
ATOM 4916 N N . PHE A 1 629 ? 34.103 23.516 -31.449 1.00 86.00 629 PHE A N 1
ATOM 4917 C CA . PHE A 1 629 ? 33.855 24.956 -31.529 1.00 86.00 629 PHE A CA 1
ATOM 4918 C C . PHE A 1 629 ? 34.539 25.732 -30.395 1.00 86.00 629 PHE A C 1
ATOM 4920 O O . PHE A 1 629 ? 35.197 26.744 -30.647 1.00 86.00 629 PHE A O 1
ATOM 4927 N N . VAL A 1 630 ? 34.431 25.245 -29.155 1.00 83.56 630 VAL A N 1
ATOM 4928 C CA . VAL A 1 630 ? 35.103 25.849 -27.995 1.00 83.56 630 VAL A CA 1
ATOM 4929 C C . VAL A 1 630 ? 36.621 25.764 -28.145 1.00 83.56 630 VAL A C 1
ATOM 4931 O O . VAL A 1 630 ? 37.297 26.771 -27.951 1.00 83.56 630 VAL A O 1
ATOM 4934 N N . ALA A 1 631 ? 37.159 24.616 -28.567 1.00 82.81 631 ALA A N 1
ATOM 4935 C CA . ALA A 1 631 ? 38.591 24.442 -28.805 1.00 82.81 631 ALA A CA 1
ATOM 4936 C C . ALA A 1 631 ? 39.120 25.389 -29.897 1.00 82.81 631 ALA A C 1
ATOM 4938 O O . ALA A 1 631 ? 40.168 26.004 -29.715 1.00 82.81 631 ALA A O 1
ATOM 4939 N N . LEU A 1 632 ? 38.378 25.580 -30.995 1.00 85.69 632 LEU A N 1
ATOM 4940 C CA . LEU A 1 632 ? 38.721 26.537 -32.053 1.00 85.69 632 LEU A CA 1
ATOM 4941 C C . LEU A 1 632 ? 38.683 27.986 -31.555 1.00 85.69 632 LEU A C 1
ATOM 4943 O O . LEU A 1 632 ? 39.566 28.775 -31.890 1.00 85.69 632 LEU A O 1
ATOM 4947 N N . LYS A 1 633 ? 37.688 28.350 -30.736 1.00 86.31 633 LYS A N 1
ATOM 4948 C CA . LYS A 1 633 ? 37.631 29.675 -30.101 1.00 86.31 633 LYS A CA 1
ATOM 4949 C C . LYS A 1 633 ? 38.797 29.898 -29.145 1.00 86.31 633 LYS A C 1
ATOM 4951 O O . LYS A 1 633 ? 39.387 30.972 -29.190 1.00 86.31 633 LYS A O 1
ATOM 4956 N N . LEU A 1 634 ? 39.142 28.903 -28.329 1.00 85.00 634 LEU A N 1
ATOM 4957 C CA . LEU A 1 634 ? 40.263 28.975 -27.394 1.00 85.00 634 LEU A CA 1
ATOM 4958 C C . LEU A 1 634 ? 41.598 29.070 -28.142 1.00 85.00 634 LEU A C 1
ATOM 4960 O O . LEU A 1 634 ? 42.424 29.910 -27.813 1.00 85.00 634 LEU A O 1
ATOM 4964 N N . TYR A 1 635 ? 41.777 28.277 -29.201 1.00 86.81 635 TYR A N 1
ATOM 4965 C CA . TYR A 1 635 ? 42.942 28.352 -30.082 1.00 86.81 635 TYR A CA 1
ATOM 4966 C C . TYR A 1 635 ? 43.070 29.735 -30.727 1.00 86.81 635 TYR A C 1
ATOM 4968 O O . TYR A 1 635 ? 44.139 30.336 -30.694 1.00 86.81 635 TYR A O 1
ATOM 4976 N N . ASN A 1 636 ? 41.974 30.279 -31.263 1.00 85.69 636 ASN A N 1
ATOM 4977 C CA . ASN A 1 636 ? 41.970 31.618 -31.850 1.00 85.69 636 ASN A CA 1
ATOM 4978 C C . ASN A 1 636 ? 42.215 32.715 -30.804 1.00 85.69 636 ASN A C 1
ATOM 4980 O O . ASN A 1 636 ? 42.880 33.697 -31.118 1.00 85.69 636 ASN A O 1
ATOM 4984 N N . TYR A 1 637 ? 41.712 32.551 -29.577 1.00 82.44 637 TYR A N 1
ATOM 4985 C CA . TYR A 1 637 ? 41.971 33.458 -28.459 1.00 82.44 637 TYR A CA 1
ATOM 4986 C C . TYR A 1 637 ? 43.454 33.438 -28.064 1.00 82.44 637 TYR A C 1
ATOM 4988 O O . TYR A 1 637 ? 44.100 34.478 -28.111 1.00 82.44 637 TYR A O 1
ATOM 4996 N N . LEU A 1 638 ? 44.020 32.256 -27.798 1.00 82.25 638 LEU A N 1
ATOM 4997 C CA . LEU A 1 638 ? 45.435 32.080 -27.449 1.00 82.25 638 LEU A CA 1
ATOM 4998 C C . LEU A 1 638 ? 46.368 32.546 -28.572 1.00 82.25 638 LEU A C 1
ATOM 5000 O O . LEU A 1 638 ? 47.391 33.169 -28.307 1.00 82.25 638 LEU A O 1
ATOM 5004 N N . LYS A 1 639 ? 46.004 32.307 -29.837 1.00 80.88 639 LYS A N 1
ATOM 5005 C CA . LYS A 1 639 ? 46.744 32.821 -30.996 1.00 80.88 639 LYS A CA 1
ATOM 5006 C C . LYS A 1 639 ? 46.725 34.351 -31.035 1.00 80.88 639 LYS A C 1
ATOM 5008 O O . LYS A 1 639 ? 47.751 34.960 -31.326 1.00 80.88 639 LYS A O 1
ATOM 5013 N N . ARG A 1 640 ? 45.589 34.979 -30.718 1.00 75.50 640 ARG A N 1
ATOM 5014 C CA . ARG A 1 640 ? 45.454 36.442 -30.671 1.00 75.50 640 ARG A CA 1
ATOM 5015 C C . ARG A 1 640 ? 46.242 37.056 -29.507 1.00 75.50 640 ARG A C 1
ATOM 5017 O O . ARG A 1 640 ? 46.917 38.052 -29.735 1.00 75.50 640 ARG A O 1
ATOM 5024 N N . ASP A 1 641 ? 46.238 36.417 -28.338 1.00 69.31 641 ASP A N 1
ATOM 5025 C CA . ASP A 1 641 ? 47.049 36.798 -27.166 1.00 69.31 641 ASP A CA 1
ATOM 5026 C C . ASP A 1 641 ? 48.557 36.648 -27.448 1.00 69.31 641 ASP A C 1
ATOM 5028 O O . ASP A 1 641 ? 49.354 37.542 -27.169 1.00 69.31 641 ASP A O 1
ATOM 5032 N N . SER A 1 642 ? 48.963 35.551 -28.101 1.00 61.44 642 SER A N 1
ATOM 5033 C CA . SER A 1 642 ? 50.363 35.329 -28.492 1.00 61.44 642 SER A CA 1
ATOM 5034 C C . SER A 1 642 ? 50.868 36.356 -29.511 1.00 61.44 642 SER A C 1
ATOM 5036 O O . SER A 1 642 ? 52.027 36.743 -29.460 1.00 61.44 642 SER A O 1
ATOM 5038 N N . LEU A 1 643 ? 49.997 36.848 -30.401 1.00 57.91 643 LEU A N 1
ATOM 5039 C CA . LEU A 1 643 ? 50.328 37.904 -31.363 1.00 57.91 643 LEU A CA 1
ATOM 5040 C C . LEU A 1 643 ? 50.369 39.299 -30.720 1.00 57.91 643 LEU A C 1
ATOM 5042 O O . LEU A 1 643 ? 51.051 40.176 -31.243 1.00 57.91 643 LEU A O 1
ATOM 5046 N N . GLN A 1 644 ? 49.671 39.516 -29.600 1.00 56.28 644 GLN A N 1
ATOM 5047 C CA . GLN A 1 644 ? 49.743 40.770 -28.840 1.00 56.28 644 GLN A CA 1
ATOM 5048 C C . GLN A 1 644 ? 50.993 40.843 -27.949 1.00 56.28 644 GLN A C 1
ATOM 5050 O O . GLN A 1 644 ? 51.583 41.913 -27.841 1.00 56.28 644 GLN A O 1
ATOM 5055 N N . ASN A 1 645 ? 51.469 39.714 -27.414 1.00 54.09 645 ASN A N 1
ATOM 5056 C CA . ASN A 1 645 ? 52.699 39.645 -26.608 1.00 54.09 645 ASN A CA 1
ATOM 5057 C C . ASN A 1 645 ? 54.013 39.645 -27.421 1.00 54.09 645 ASN A C 1
ATOM 5059 O O . ASN A 1 645 ? 55.086 39.621 -26.828 1.00 54.09 645 ASN A O 1
ATOM 5063 N N . ILE A 1 646 ? 53.957 39.668 -28.758 1.00 55.09 646 ILE A N 1
ATOM 5064 C CA . ILE A 1 646 ? 55.141 39.780 -29.641 1.00 55.09 646 ILE A CA 1
ATOM 5065 C C . ILE A 1 646 ? 55.448 41.250 -30.013 1.00 55.09 646 ILE A C 1
ATOM 5067 O O . ILE A 1 646 ? 56.502 41.533 -30.573 1.00 55.09 646 ILE A O 1
ATOM 5071 N N . ASN A 1 647 ? 54.568 42.200 -29.670 1.00 49.72 647 ASN A N 1
ATOM 5072 C CA . ASN A 1 647 ? 54.722 43.632 -29.972 1.00 49.72 647 ASN A CA 1
ATOM 5073 C C . ASN A 1 647 ? 54.951 44.512 -28.723 1.00 49.72 647 ASN A C 1
ATOM 5075 O O . ASN A 1 647 ? 54.561 45.682 -28.725 1.00 49.72 647 ASN A O 1
ATOM 5079 N N . VAL A 1 648 ? 55.575 43.971 -27.670 1.00 42.56 648 VAL A N 1
ATOM 5080 C CA . VAL A 1 648 ? 56.078 44.753 -26.523 1.00 42.56 648 VAL A CA 1
ATOM 5081 C C . VAL A 1 648 ? 57.592 44.679 -26.472 1.00 42.56 648 VAL A C 1
ATOM 5083 O O . VAL A 1 648 ? 58.115 43.547 -26.583 1.00 42.56 648 VAL A O 1
#

Secondary structure (DSSP, 8-state):
-TTHHHHHHH--GGG---TT-EEEEEEBTTB--HHHHHHHHHHHHHTT--EEEEESSS-HHHHHHHHHHTT--HHHHHHTTSEEEEE-STTSSTTTTTPPPPPTTSTT--SEE--SSSHHHHHHHHHHHHHHHHHTT--PEEEEE-THHHHHTT--HHHHHHHHHHHHHHHHHTT-EEEEEEE--GGGTT-HHHHHHHHHHHTT-SEEEEEE--TT---SS--EEEEEEE-TT-------EEEEEEEETTEEEEEETT-STT---------HHHHHHHSS-S---HHHHHHHHHHHHHH------PPPTT---EEEEEEEEEEE-TT-------PPPSSHHHHHTSHHHHT-SS-EEEEEEEEEP--TT-TTTT-EE-S--B--TT--HHHHHHHHHHHHH---TTSTTEEEEEE---EEEE-TTT--EEEEEEEEEEEE-SSSPPPP---TTTEEEEEEEEHHHHT--SPP-B--EEEEGGGGS-GGGGGGHHHHHHHH-EEEE-EEEPSS-SSPPEEEHHHHHHHHHHHHTTS--TTSS-S---GGGS-HHHHHTTSPPEESSHHHHHHHHHHHHHHHHHHHHTT---S---S---TTSSSSHHHHHHHHHHHHHHHHHHHHHHHHHHHHHHHHHHHHHHHHTT--

pLDDT: mean 78.54, std 16.74, range [27.98, 98.06]

InterPro domains:
  IPR000086 NUDIX hydrolase domain [PF00293] (358-465)
  IPR000086 NUDIX hydrolase domain [PS51462] (312-485)
  IPR015797 NUDIX hydrolase-like domain superfamily [SSF55811] (356-533)
  IPR018627 Elongator complex protein 6 [PF09807] (4-247)
  IPR018627 Elongator complex protein 6 [PTHR16184] (6-260)
  IPR020084 NUDIX hydrolase, conserved site [PS00893] (381-402)
  IPR027417 P-loop containing nucleoside triphosphate hydrolase [G3DSA:3.40.50.300] (8-257)
  IPR045121 Coenzyme A pyrophosphatase [cd03426] (355-530)

Foldseek 3Di:
DQCVVVLVQLVDVQSADFFLFEEEEEEAPLFDDCQVVLVNVQSCVVVVAAEEEEDLDDFQVVSQVLNVLLVHHLLVCVVVRRYAYEYEHQCQAPVNVPPDQDDPPDSRHGPYYQDDNFLVSNLVVLLVSLVVCLVVLGLYEYEYEELVSNVVNVYQLVRSLVSLVSSSVSSSVSSHYYYYYYYDYPVCVVPPRNNVSVVSSLLRGQKYWYWAADPVHDDPAFSTKIWIAGGLVNNRPGDTAIWTWDDDPRHIHTHHPPPDPPDDDDPDPDDVVVCVRVVCPNVCQLLNLVVLLLVLQQPDDAADDQADPVANKEKEFEWEKEKAAPPDDDPDDDDFDPDVVVLCVPCSNVVRRPIFIWTKWFFWDADVPDPQHRAIDGFITMDDPPDDSVNRHQVRNCQAWVDRCPDSQKDWRHWHYKAFDADLQQRHGHHIYTYTYMYGRDNDDPDTDGPVNTTVDMDIATLVVQQDLDDAPWDWDWDQCLVREDPVCVVVVVCVCVLWPTKTATWGFTPDDVVGRIDGFLRLVVSLRSNVSSDDPPPPDPDDDPDDDDRPSNVRQADDIDTPDVQLVVQLVVQLVVLVVVCVVVVVDPPDDDSDNGCRGHDSVSSSSVSSNVSSVVSVVVVVVVVVVVVVVVVVVVVVVVVVVVPD

Organism: Mortierella isabellina (NCBI:txid91625)

Sequence (648 aa):
MGYDKLDAALAWPQNVPPAGSNIVITDTLKSNGNFLLHHFIANHLRAGQKVIVVGLSQIFNHYFLIGRKLGINLQTHKQNGQFVFIDGLTHLTTYTQNAPLPLAKTPTTPNSILQGNSAQGFYSTIKEHIEACAKDSSNPLVIIDDVNVLVWGGFPVVDVLSLVHNIRVLTEMVQGTLISVVHADEEGADDESSDSFVRSVLSRADIVLMAEPLQSGLSRDVHGQLSIVNGPKGRGVVEAQALHYRLMDNNCTFFAKGIAQGVFSFCDLESATIRFLTLAPTAMTAQDTLCRLLENLETYKPTIIPSPKYQPRRACVSLILRWNSPEQSSTEDAQLATTWREFLDKPWVASDKFGDAELLFMQRATRTGDRWSGHVAFPGGKNEKDETDVDTVVRETWEEVGLDLNSNDFIPVGRLDDREITSAQDGKLLMMLSPFVYLQVSPQTPKIDLQTSEVASVHWVPLKFFLSIEPYNFRPMKIKLMKKMPPYLKAMAPVAQELFGNMEVPAIDLPDSNPPPRLWGITLGMTSQLIDMTEESISGRPHRSKNENRLAFVKLDKDPPKYTYPDIAALVWLFYRASLGWKKLTGTTPKHRAKSTNWAAANELPVYFAALRKALAVAGLLRVGGIVFVALKLYNYLKRDSLQNINV

Radius of gyration: 32.35 Å; chains: 1; bounding box: 92×82×86 Å